Protein AF-A0A7W1T0W0-F1 (afdb_monomer)

pLDDT: mean 77.09, std 17.96, range [22.77, 96.38]

Secondary structure (DSSP, 8-state):
----------------------S-------------SS-EEEEEEE-SSSSSS-EEEEEEESSSEEEEEEEE-SSS-EEEEEEEE-SSEEEEEEEE-SSSSSS-EEEEEEE-TTSEEEEEEEE-SSS-EEEEEEEEEE--S-EEEE-SSSSSSPEEEEEETTEEEEE-B-STT-B---EEE---SS-EEEEEEE-SSSSSSPEEEEEE--SSSPPPEEEEE-B-SSS-BPPPEEEE--TT--SPPEEE-SSSSSSPEEEEESSSEEEE---SSS-PPPPEEE--S----S--EEE-SSSSSS-EEEEEETTTTEEEEEEE-SSS-EEEEEEEE-SS-----EEE-SSSSSS-EEEEE-SSSSEEEEEEE-SSS-EEEEEEEE-SS-S-EEEEEEE--BTTSSPEEEEEETTTTEEEEE---TTSPPPPPEEEE-SS---EEEEE-SSSSSS-EEEEEEGGGTEEEEE-B-BBS-BPPPEEEE-SS-EEEEE---TTSSS---BEEEETTB--BB-EEBTEEPPPB--B-SSEEEEEEE-SSSSSS-EEEEEETTTEEEEEEE-SSS-EEEEEEEE-----

Mean predicted aligned error: 13.6 Å

Sequence (580 aa):
MKPRSIVCVLSMFLLLFANSTLSSAQRFVRAPIYSAGNPTVSVASGDFNGDGNADLVFLGNADSAVITIRLGVGNGKFNNGQQITLTGLAGGIVAGDWNKDGLLDLAATTGSTKMGFVSILLGNGDGTFNLTGTFSSGGAGPLVSGDLNGDGYSDLVIVDGDQLSILLGLGGGKFGNPTLLGGFVNPAYGVALADLNLDGKFDILAYETDELDGPSYLRVFVGNGDGTFASPKTYNAAFYTFAGPAIGDFNHDGIPDVALSGLQLSVYIGRGDGTLKPPVYYDGPPSQGDVLAAVDLNRDGNLDLISVDEFSNDVSVNLGNADGTFKGASIFGVDECPRTLAVADFNNDGNLDAAVPDLYASNFVELAGDGTGKFVSHRDYVVPQHGYSVSIAAGYMDADKNLDLVLLDDIYHQITVFPGNKNGAFRPGTTYPTTVKSTWLSVADLNGDGKNDVVTADGTNNTVSVYLGNGNGTLQNPVTYATGSDPTFVASADVNGDGKLDLITANTNSFSVLLASGSGYLSHVDYTVSLPAKFAFGDFNADGKLDLVIGNIKGTANVFTGNGDGTFTAGMKISVGGTV

Solvent-accessible surface area (backbone atoms only — not comparable to full-atom values): 29394 Å² total; per-residue (Å²): 140,78,87,80,85,77,80,87,82,80,80,49,81,71,81,79,85,74,85,68,96,72,83,86,47,27,26,60,44,6,12,51,74,77,86,65,90,33,66,66,65,27,67,29,57,47,45,32,39,76,81,81,26,53,20,40,36,34,31,10,40,68,104,33,14,32,41,36,36,29,35,39,69,70,52,15,40,57,49,88,38,52,73,46,78,46,78,40,39,49,22,19,38,44,56,47,45,38,52,77,83,85,45,30,26,39,46,34,22,20,35,36,52,78,61,11,26,34,39,26,26,43,40,70,46,70,40,44,65,47,81,74,39,74,44,67,30,52,10,17,35,50,58,50,75,47,51,37,39,74,83,73,39,40,19,39,44,30,29,21,31,53,27,33,19,36,30,45,45,70,40,73,55,36,63,52,76,51,46,73,53,63,84,56,92,38,39,52,72,40,55,45,76,45,53,35,41,76,85,85,41,43,21,42,40,36,36,22,31,35,96,79,91,37,77,11,33,38,34,34,29,34,42,72,41,66,66,48,62,49,84,67,48,79,36,73,39,31,39,58,46,62,51,43,73,49,73,46,57,41,38,77,79,83,40,45,18,41,34,38,44,10,35,22,44,28,37,28,41,43,66,52,75,39,46,64,46,77,58,48,76,32,65,58,72,78,29,84,42,51,27,77,43,75,42,58,57,44,72,86,83,35,45,16,40,44,35,41,24,59,86,79,17,32,40,38,34,28,40,42,66,52,70,50,48,62,46,66,42,50,73,43,78,56,87,29,43,36,76,59,71,36,78,44,50,37,39,74,84,80,31,44,19,39,40,36,42,16,28,70,45,57,35,32,42,35,35,38,36,68,45,79,56,46,64,78,44,85,46,81,45,69,46,95,74,72,58,28,36,66,32,60,40,62,37,40,27,31,77,86,76,33,36,18,42,40,38,35,26,40,70,73,15,27,38,32,36,22,40,38,30,92,72,39,53,64,44,88,54,53,76,44,78,44,99,49,46,37,44,22,49,33,56,44,46,55,84,73,84,84,32,21,20,40,38,34,8,20,25,86,76,19,26,32,40,38,23,47,43,72,39,70,54,44,70,49,80,62,51,73,41,71,48,54,48,41,25,54,16,39,47,90,37,14,33,41,73,81,81,48,27,35,28,26,28,20,8,64,18,8,22,35,15,25,49,54,47,104,87,52,66,48,81,54,46,30,38,51,46,74,34,35,54,47,77,48,69,42,55,82,84,73,83,84,43,28,18,37,41,32,40,24,84,67,28,31,31,41,33,30,41,44,68,42,75,54,49,65,45,79,50,60,70,44,74,47,31,42,75,135

Structure (mmCIF, N/CA/C/O backbone):
data_AF-A0A7W1T0W0-F1
#
_entry.id   AF-A0A7W1T0W0-F1
#
loop_
_atom_site.group_PDB
_atom_site.id
_atom_site.type_symbol
_atom_site.label_atom_id
_atom_site.label_alt_id
_atom_site.label_comp_id
_atom_site.label_asym_id
_atom_site.label_entity_id
_atom_site.label_seq_id
_atom_site.pdbx_PDB_ins_code
_atom_site.Cartn_x
_atom_site.Cartn_y
_atom_site.Cartn_z
_atom_site.occupancy
_atom_site.B_iso_or_equiv
_atom_site.auth_seq_id
_atom_site.auth_comp_id
_atom_site.auth_asym_id
_atom_site.auth_atom_id
_atom_site.pdbx_PDB_model_num
ATOM 1 N N . MET A 1 1 ? 26.794 33.967 1.231 1.00 31.59 1 MET A N 1
ATOM 2 C CA . MET A 1 1 ? 25.644 33.061 1.015 1.00 31.59 1 MET A CA 1
ATOM 3 C C . MET A 1 1 ? 25.909 31.764 1.773 1.00 31.59 1 MET A C 1
ATOM 5 O O . MET A 1 1 ? 27.076 31.416 1.904 1.00 31.59 1 MET A O 1
ATOM 9 N N . LYS A 1 2 ? 24.882 31.083 2.293 1.00 23.50 2 LYS A N 1
ATOM 10 C CA . LYS A 1 2 ? 24.978 29.688 2.764 1.00 23.50 2 LYS A CA 1
ATOM 11 C C . LYS A 1 2 ? 24.103 28.834 1.839 1.00 23.50 2 LYS A C 1
ATOM 13 O O . LYS A 1 2 ? 23.000 29.301 1.553 1.00 23.50 2 LYS A O 1
ATOM 18 N N . PRO A 1 3 ? 24.524 27.635 1.405 1.00 26.08 3 PRO A N 1
ATOM 19 C CA . PRO A 1 3 ? 23.578 26.677 0.852 1.00 26.08 3 PRO A CA 1
ATOM 20 C C . PRO A 1 3 ? 22.600 26.258 1.959 1.00 26.08 3 PRO A C 1
ATOM 22 O O . PRO A 1 3 ? 23.011 26.015 3.097 1.00 26.08 3 PRO A O 1
ATOM 25 N N . ARG A 1 4 ? 21.306 26.199 1.637 1.00 23.62 4 ARG A N 1
ATOM 26 C CA . ARG A 1 4 ? 20.329 25.451 2.429 1.00 23.62 4 ARG A CA 1
ATOM 27 C C . ARG A 1 4 ? 20.313 24.032 1.873 1.00 23.62 4 ARG A C 1
ATOM 29 O O . ARG A 1 4 ? 19.625 23.775 0.897 1.00 23.62 4 ARG A O 1
ATOM 36 N N . SER A 1 5 ? 21.078 23.132 2.480 1.00 23.56 5 SER A N 1
ATOM 37 C CA . SER A 1 5 ? 20.878 21.696 2.279 1.00 23.56 5 SER A CA 1
ATOM 38 C C . SER A 1 5 ? 19.627 21.291 3.058 1.00 23.56 5 SER A C 1
ATOM 40 O O . SER A 1 5 ? 19.720 20.902 4.221 1.00 23.56 5 SER A O 1
ATOM 42 N N . ILE A 1 6 ? 18.460 21.484 2.445 1.00 26.56 6 ILE A N 1
ATOM 43 C CA . ILE A 1 6 ? 17.231 20.814 2.869 1.00 26.56 6 ILE A CA 1
ATOM 44 C C . ILE A 1 6 ? 17.330 19.408 2.287 1.00 26.56 6 ILE A C 1
ATOM 46 O O . ILE A 1 6 ? 17.508 19.246 1.084 1.00 26.56 6 ILE A O 1
ATOM 50 N N . VAL A 1 7 ? 17.323 18.413 3.166 1.00 24.08 7 VAL A N 1
ATOM 51 C CA . VAL A 1 7 ? 17.336 17.000 2.796 1.00 24.08 7 VAL A CA 1
ATOM 52 C C . VAL A 1 7 ? 15.910 16.509 2.993 1.00 24.08 7 VAL A C 1
ATOM 54 O O . VAL A 1 7 ? 15.525 16.166 4.111 1.00 24.08 7 VAL A O 1
ATOM 57 N N . CYS A 1 8 ? 15.116 16.566 1.923 1.00 29.42 8 CYS A N 1
ATOM 58 C CA . CYS A 1 8 ? 13.853 15.844 1.850 1.00 29.42 8 CYS A CA 1
ATOM 59 C C . CYS A 1 8 ? 14.178 14.354 1.710 1.00 29.42 8 CYS A C 1
ATOM 61 O O . CYS A 1 8 ? 14.956 13.970 0.841 1.00 29.42 8 CYS A O 1
ATOM 63 N N . VAL A 1 9 ? 13.652 13.551 2.635 1.00 24.03 9 VAL A N 1
ATOM 64 C CA . VAL A 1 9 ? 13.660 12.083 2.601 1.00 24.03 9 VAL A CA 1
ATOM 65 C C . VAL A 1 9 ? 12.389 11.637 3.309 1.00 24.03 9 VAL A C 1
ATOM 67 O O . VAL A 1 9 ? 12.352 11.621 4.541 1.00 24.03 9 VAL A O 1
ATOM 70 N N . LEU A 1 10 ? 11.349 11.316 2.537 1.00 27.61 10 LEU A N 1
ATOM 71 C CA . LEU A 1 10 ? 10.308 10.364 2.938 1.00 27.61 10 LEU A CA 1
ATOM 72 C C . LEU A 1 10 ? 9.436 10.029 1.725 1.00 27.61 10 LEU A C 1
ATOM 74 O O . LEU A 1 10 ? 8.528 10.800 1.415 1.00 27.61 10 LEU A O 1
ATOM 78 N N . SER A 1 11 ? 9.680 8.889 1.090 1.00 30.69 11 SER A N 1
ATOM 79 C CA . SER A 1 11 ? 8.877 8.424 -0.038 1.00 30.69 11 SER A CA 1
ATOM 80 C C . SER A 1 11 ? 7.449 8.051 0.375 1.00 30.69 11 SER A C 1
ATOM 82 O O . SER A 1 11 ? 7.204 7.595 1.497 1.00 30.69 11 SER A O 1
ATOM 84 N N . MET A 1 12 ? 6.481 8.248 -0.523 1.00 32.59 12 MET A N 1
ATOM 85 C CA . MET A 1 12 ? 5.061 7.963 -0.285 1.00 32.59 12 MET A CA 1
ATOM 86 C C . MET A 1 12 ? 4.439 7.264 -1.499 1.00 32.59 12 MET A C 1
ATOM 88 O O . MET A 1 12 ? 4.717 7.643 -2.624 1.00 32.59 12 MET A O 1
ATOM 92 N N . PHE A 1 13 ? 3.554 6.287 -1.282 1.00 30.73 13 PHE A N 1
ATOM 93 C CA . PHE A 1 13 ? 2.813 5.620 -2.362 1.00 30.73 13 PHE A CA 1
ATOM 94 C C . PHE A 1 13 ? 1.468 6.309 -2.650 1.00 30.73 13 PHE A C 1
ATOM 96 O O . PHE A 1 13 ? 0.807 6.805 -1.732 1.00 30.73 13 PHE A O 1
ATOM 103 N N . LEU A 1 14 ? 1.028 6.267 -3.912 1.00 32.41 14 LEU A N 1
ATOM 104 C CA . LEU A 1 14 ? -0.299 6.696 -4.371 1.00 32.41 14 LEU A CA 1
ATOM 105 C C . LEU A 1 14 ? -1.151 5.477 -4.753 1.00 32.41 14 LEU A C 1
ATOM 107 O O . LEU A 1 14 ? -0.631 4.453 -5.184 1.00 32.41 14 LEU A O 1
ATOM 111 N N . LEU A 1 15 ? -2.469 5.614 -4.627 1.00 28.61 15 LEU A N 1
ATOM 112 C CA . LEU A 1 15 ? -3.460 4.668 -5.132 1.00 28.61 15 LEU A CA 1
ATOM 113 C C . LEU A 1 15 ? -4.581 5.470 -5.794 1.00 28.61 15 LEU A C 1
ATOM 115 O O . LEU A 1 15 ? -5.104 6.407 -5.191 1.00 28.61 15 LEU A O 1
ATOM 119 N N . LEU A 1 16 ? -4.906 5.131 -7.040 1.00 25.14 16 LEU A N 1
ATOM 120 C CA . LEU A 1 16 ? -5.868 5.860 -7.864 1.00 25.14 16 LEU A CA 1
ATOM 121 C C . LEU A 1 16 ? -7.173 5.078 -7.977 1.00 25.14 16 LEU A C 1
ATOM 123 O O . LEU A 1 16 ? -7.196 3.931 -8.416 1.00 25.14 16 LEU A O 1
ATOM 127 N N . PHE A 1 17 ? -8.272 5.727 -7.600 1.00 25.61 17 PHE A N 1
ATOM 128 C CA . PHE A 1 17 ? -9.614 5.174 -7.731 1.00 25.61 17 PHE A CA 1
ATOM 129 C C . PHE A 1 17 ? -10.139 5.408 -9.150 1.00 25.61 17 PHE A C 1
ATOM 131 O O . PHE A 1 17 ? -10.845 6.381 -9.416 1.00 25.61 17 PHE A O 1
ATOM 138 N N . ALA A 1 18 ? -9.812 4.497 -10.066 1.00 22.98 18 ALA A N 1
ATOM 139 C CA . ALA A 1 18 ? -10.580 4.362 -11.297 1.00 22.98 18 ALA A CA 1
ATOM 140 C C . ALA A 1 18 ? -12.010 3.921 -10.929 1.00 22.98 18 ALA A C 1
ATOM 142 O O . ALA A 1 18 ? -12.206 2.828 -10.398 1.00 22.98 18 ALA A O 1
ATOM 143 N N . ASN A 1 19 ? -13.009 4.770 -11.194 1.00 24.27 19 ASN A N 1
ATOM 144 C CA . ASN A 1 19 ? -14.423 4.466 -10.946 1.00 24.27 19 ASN A CA 1
ATOM 145 C C . ASN A 1 19 ? -14.949 3.430 -11.959 1.00 24.27 19 ASN A C 1
ATOM 147 O O . ASN A 1 19 ? -15.700 3.760 -12.880 1.00 24.27 19 ASN A O 1
ATOM 151 N N . SER A 1 20 ? -14.564 2.165 -11.788 1.00 24.38 20 SER A N 1
ATOM 152 C CA . SER A 1 20 ? -15.215 1.042 -12.458 1.00 24.38 20 SER A CA 1
ATOM 153 C C . SER A 1 20 ? -16.640 0.881 -11.910 1.00 24.38 20 SER A C 1
ATOM 155 O O . SER A 1 20 ? -16.894 0.997 -10.711 1.00 24.38 20 SER A O 1
ATOM 157 N N . THR A 1 21 ? -17.619 0.677 -12.793 1.00 29.67 21 THR A N 1
ATOM 158 C CA . THR A 1 21 ? -19.039 0.727 -12.413 1.00 29.67 21 THR A CA 1
ATOM 159 C C . THR A 1 21 ? -19.514 -0.584 -11.781 1.00 29.67 21 THR A C 1
ATOM 161 O O . THR A 1 21 ? -20.178 -1.391 -12.435 1.00 29.67 21 THR A O 1
ATOM 164 N N . LEU A 1 22 ? -19.200 -0.773 -10.499 1.00 26.14 22 LEU A N 1
ATOM 165 C CA . LEU A 1 22 ? -19.765 -1.806 -9.626 1.00 26.14 22 LEU A CA 1
ATOM 166 C C . LEU A 1 22 ? -20.512 -1.172 -8.439 1.00 26.14 22 LEU A C 1
ATOM 168 O O . LEU A 1 22 ? -20.313 -0.009 -8.097 1.00 26.14 22 LEU A O 1
ATOM 172 N N . SER A 1 23 ? -21.455 -1.922 -7.866 1.00 37.19 23 SER A N 1
ATOM 173 C CA . SER A 1 23 ? -22.410 -1.429 -6.866 1.00 37.19 23 SER A CA 1
ATOM 174 C C . SER A 1 23 ? -21.977 -1.793 -5.444 1.00 37.19 23 SER A C 1
ATOM 176 O O . SER A 1 23 ? -21.815 -2.979 -5.168 1.00 37.19 23 SER A O 1
ATOM 178 N N . SER A 1 24 ? -21.950 -0.803 -4.535 1.00 28.12 24 SER A N 1
ATOM 179 C CA . SER A 1 24 ? -21.606 -0.903 -3.090 1.00 28.12 24 SER A CA 1
ATOM 180 C C . SER A 1 24 ? -20.160 -1.362 -2.772 1.00 28.12 24 SER A C 1
ATOM 182 O O . SER A 1 24 ? -19.521 -2.027 -3.577 1.00 28.12 24 SER A O 1
ATOM 184 N N . ALA A 1 25 ? -19.604 -0.937 -1.625 1.00 27.27 25 ALA A N 1
ATOM 185 C CA . ALA A 1 25 ? -18.169 -1.041 -1.271 1.00 27.27 25 ALA A CA 1
ATOM 186 C C . ALA A 1 25 ? -17.956 -1.116 0.268 1.00 27.27 25 ALA A C 1
ATOM 188 O O . ALA A 1 25 ? -18.913 -0.788 0.932 1.00 27.27 25 ALA A O 1
ATOM 189 N N . GLN A 1 26 ? -16.779 -1.443 0.866 1.00 28.28 26 GLN A N 1
ATOM 190 C CA . GLN A 1 26 ? -16.560 -1.634 2.347 1.00 28.28 26 GLN A CA 1
ATOM 191 C C . GLN A 1 26 ? -15.292 -0.960 2.991 1.00 28.28 26 GLN A C 1
ATOM 193 O O . GLN A 1 26 ? -14.349 -0.642 2.275 1.00 28.28 26 GLN A O 1
ATOM 198 N N . ARG A 1 27 ? -15.262 -0.727 4.338 1.00 25.89 27 ARG A N 1
ATOM 199 C CA . ARG A 1 27 ? -14.359 0.198 5.128 1.00 25.89 27 ARG A CA 1
ATOM 200 C C . ARG A 1 27 ? -13.524 -0.305 6.388 1.00 25.89 27 ARG A C 1
ATOM 202 O O . ARG A 1 27 ? -13.211 0.518 7.229 1.00 25.89 27 ARG A O 1
ATOM 209 N N . PHE A 1 28 ? -13.091 -1.562 6.568 1.00 22.77 28 PHE A N 1
ATOM 210 C CA . PHE A 1 28 ? -11.883 -2.027 7.358 1.00 22.77 28 PHE A CA 1
ATOM 211 C C . PHE A 1 28 ? -11.640 -1.949 8.921 1.00 22.77 28 PHE A C 1
ATOM 213 O O . PHE A 1 28 ? -12.636 -1.890 9.620 1.00 22.77 28 PHE A O 1
ATOM 220 N N . VAL A 1 29 ? -10.349 -1.989 9.434 1.00 30.86 29 VAL A N 1
ATOM 221 C CA . VAL A 1 29 ? -9.610 -1.167 10.516 1.00 30.86 29 VAL A CA 1
ATOM 222 C C . VAL A 1 29 ? -9.525 -1.473 12.130 1.00 30.86 29 VAL A C 1
ATOM 224 O O . VAL A 1 29 ? -10.394 -2.196 12.575 1.00 30.86 29 VAL A O 1
ATOM 227 N N . ARG A 1 30 ? -8.680 -1.155 13.217 1.00 23.34 30 ARG A N 1
ATOM 228 C CA . ARG A 1 30 ? -7.404 -0.457 13.819 1.00 23.34 30 ARG A CA 1
ATOM 229 C C . ARG A 1 30 ? -6.381 -1.029 14.893 1.00 23.34 30 ARG A C 1
ATOM 231 O O . ARG A 1 30 ? -6.563 -2.056 15.503 1.00 23.34 30 ARG A O 1
ATOM 238 N N . ALA A 1 31 ? -5.273 -0.327 15.237 1.00 26.98 31 ALA A N 1
ATOM 239 C CA . ALA A 1 31 ? -4.406 -0.678 16.392 1.00 26.98 31 ALA A CA 1
ATOM 240 C C . ALA A 1 31 ? -3.652 0.430 17.203 1.00 26.98 31 ALA A C 1
ATOM 242 O O . ALA A 1 31 ? -3.666 1.620 16.869 1.00 26.98 31 ALA A O 1
ATOM 243 N N . PRO A 1 32 ? -2.953 0.052 18.294 1.00 26.64 32 PRO A N 1
ATOM 244 C CA . PRO A 1 32 ? -1.857 0.803 18.931 1.00 26.64 32 PRO A CA 1
ATOM 245 C C . PRO A 1 32 ? -0.442 0.553 18.359 1.00 26.64 32 PRO A C 1
ATOM 247 O O . PRO A 1 32 ? -0.218 -0.283 17.491 1.00 26.64 32 PRO A O 1
ATOM 250 N N . ILE A 1 33 ? 0.530 1.323 18.868 1.00 28.20 33 ILE A N 1
ATOM 251 C CA . ILE A 1 33 ? 1.927 1.407 18.400 1.00 28.20 33 ILE A CA 1
ATOM 252 C C . ILE A 1 33 ? 2.872 0.538 19.232 1.00 28.20 33 ILE A C 1
ATOM 254 O O . ILE A 1 33 ? 2.810 0.538 20.462 1.00 28.20 33 ILE A O 1
ATOM 258 N N . TYR A 1 34 ? 3.814 -0.129 18.557 1.00 31.28 34 TYR A N 1
ATOM 259 C CA . TYR A 1 34 ? 4.777 -1.032 19.184 1.00 31.28 34 TYR A CA 1
ATOM 260 C C . TYR A 1 34 ? 6.211 -0.661 18.841 1.00 31.28 34 TYR A C 1
ATOM 262 O O . TYR A 1 34 ? 6.576 -0.519 17.676 1.00 31.28 34 TYR A O 1
ATOM 270 N N . SER A 1 35 ? 7.054 -0.562 19.871 1.00 29.31 35 SER A N 1
ATOM 271 C CA . SER A 1 35 ? 8.495 -0.494 19.654 1.00 29.31 35 SER A CA 1
ATOM 272 C C . SER A 1 35 ? 9.007 -1.860 19.195 1.00 29.31 35 SER A C 1
ATOM 274 O O . SER A 1 35 ? 8.893 -2.860 19.918 1.00 29.31 35 SER A O 1
ATOM 276 N N . ALA A 1 36 ? 9.621 -1.869 18.012 1.00 30.75 36 ALA A N 1
ATOM 277 C CA . ALA A 1 36 ? 10.425 -2.971 17.489 1.00 30.75 36 ALA A CA 1
ATOM 278 C C . ALA A 1 36 ? 11.745 -3.170 18.270 1.00 30.75 36 ALA A C 1
ATOM 280 O O . ALA A 1 36 ? 12.508 -4.085 17.970 1.00 30.75 36 ALA A O 1
ATOM 281 N N . GLY A 1 37 ? 12.035 -2.309 19.257 1.00 36.50 37 GLY A N 1
ATOM 282 C CA . GLY A 1 37 ? 13.267 -2.291 20.051 1.00 36.50 37 GLY A CA 1
ATOM 283 C C . GLY A 1 37 ? 14.443 -1.675 19.295 1.00 36.50 37 GLY A C 1
ATOM 284 O O . GLY A 1 37 ? 15.010 -0.681 19.739 1.00 36.50 37 GLY A O 1
ATOM 285 N N . ASN A 1 38 ? 14.749 -2.241 18.130 1.00 47.22 38 ASN A N 1
ATOM 286 C CA . ASN A 1 38 ? 15.911 -1.922 17.307 1.00 47.22 38 ASN A CA 1
ATOM 287 C C . ASN A 1 38 ? 15.499 -1.223 15.995 1.00 47.22 38 ASN A C 1
ATOM 289 O O . ASN A 1 38 ? 14.373 -1.442 15.527 1.00 47.22 38 ASN A O 1
ATOM 293 N N . PRO A 1 39 ? 16.396 -0.451 15.340 1.00 47.97 39 PRO A N 1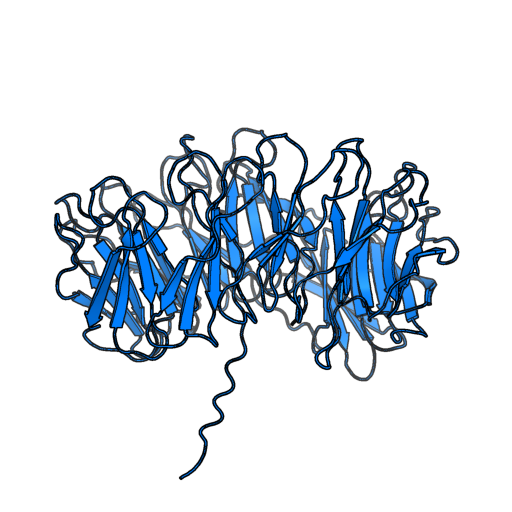
ATOM 294 C CA . PRO A 1 39 ? 16.203 -0.041 13.950 1.00 47.97 39 PRO A CA 1
ATOM 295 C C . PRO A 1 39 ? 15.923 -1.277 13.082 1.00 47.97 39 PRO A C 1
ATOM 297 O O . PRO A 1 39 ? 16.716 -2.219 13.006 1.00 47.97 39 PRO A O 1
ATOM 300 N N . THR A 1 40 ? 14.720 -1.299 12.514 1.00 51.09 40 THR A N 1
ATOM 301 C CA . THR A 1 40 ? 14.140 -2.460 11.834 1.00 51.09 40 THR A CA 1
ATOM 302 C C . THR A 1 40 ? 14.597 -2.509 10.385 1.00 51.09 40 THR A C 1
ATOM 304 O O . THR A 1 40 ? 14.462 -1.507 9.689 1.00 51.09 40 THR A O 1
ATOM 307 N N . VAL A 1 41 ? 15.044 -3.675 9.925 1.00 56.41 41 VAL A N 1
ATOM 308 C CA . VAL A 1 41 ? 15.407 -3.910 8.520 1.00 56.41 41 VAL A CA 1
ATOM 309 C C . VAL A 1 41 ? 14.243 -4.549 7.755 1.00 56.41 41 VAL A C 1
ATOM 311 O O . VAL A 1 41 ? 13.982 -4.178 6.618 1.00 56.41 41 VAL A O 1
ATOM 314 N N . SER A 1 42 ? 13.485 -5.457 8.385 1.00 60.41 42 SER A N 1
ATOM 315 C CA . SER A 1 42 ? 12.400 -6.197 7.720 1.00 60.41 42 SER A CA 1
ATOM 316 C C . SER A 1 42 ? 11.274 -6.612 8.686 1.00 60.41 42 SER A C 1
ATOM 318 O O . SER A 1 42 ? 11.462 -6.600 9.908 1.00 60.41 42 SER A O 1
ATOM 320 N N . VAL A 1 43 ? 10.085 -6.927 8.152 1.00 51.78 43 VAL A N 1
ATOM 321 C CA . VAL A 1 43 ? 8.852 -7.189 8.923 1.00 51.78 43 VAL A CA 1
ATOM 322 C C . VAL A 1 43 ? 7.969 -8.291 8.316 1.00 51.78 43 VAL A C 1
ATOM 324 O O . VAL A 1 43 ? 7.438 -8.140 7.218 1.00 51.78 43 VAL A O 1
ATOM 327 N N . ALA A 1 44 ? 7.673 -9.335 9.090 1.00 65.19 44 ALA A N 1
ATOM 328 C CA . ALA A 1 44 ? 6.700 -10.383 8.759 1.00 65.19 44 ALA A CA 1
ATOM 329 C C . ALA A 1 44 ? 5.395 -10.214 9.571 1.00 65.19 44 ALA A C 1
ATOM 331 O O . ALA A 1 44 ? 5.375 -9.512 10.584 1.00 65.19 44 ALA A O 1
ATOM 332 N N . SER A 1 45 ? 4.300 -10.833 9.121 1.00 60.53 45 SER A N 1
ATOM 333 C CA . SER A 1 45 ? 3.057 -11.007 9.895 1.00 60.53 45 SER A CA 1
ATOM 334 C C . SER A 1 45 ? 2.440 -12.367 9.582 1.00 60.53 45 SER A C 1
ATOM 336 O O . SER A 1 45 ? 2.756 -12.959 8.553 1.00 60.53 45 SER A O 1
ATOM 338 N N . GLY A 1 46 ? 1.540 -12.816 10.444 1.00 59.84 46 GLY A N 1
ATOM 339 C CA . GLY A 1 46 ? 0.852 -14.102 10.361 1.00 59.84 46 GLY A CA 1
ATOM 340 C C . GLY A 1 46 ? 0.089 -14.349 11.660 1.00 59.84 46 GLY A C 1
ATOM 341 O O . GLY A 1 46 ? 0.135 -13.497 12.535 1.00 59.84 46 GLY A O 1
ATOM 342 N N . ASP A 1 47 ? -0.588 -15.478 11.801 1.00 71.06 47 ASP A N 1
ATOM 343 C CA . ASP A 1 47 ? -1.023 -15.995 13.104 1.00 71.06 47 ASP A CA 1
ATOM 344 C C . ASP A 1 47 ? 0.004 -17.052 13.560 1.00 71.06 47 ASP A C 1
ATOM 346 O O . ASP A 1 47 ? 0.138 -18.095 12.916 1.00 71.06 47 ASP A O 1
ATOM 350 N N . PHE A 1 48 ? 0.783 -16.770 14.614 1.00 78.69 48 PHE A N 1
ATOM 351 C CA . PHE A 1 48 ? 1.804 -17.687 15.148 1.00 78.69 48 PHE A CA 1
ATOM 352 C C . PHE A 1 48 ? 1.390 -18.336 16.485 1.00 78.69 48 PHE A C 1
ATOM 354 O O . PHE A 1 48 ? 2.153 -19.128 17.054 1.00 78.69 48 PHE A O 1
ATOM 361 N N . ASN A 1 49 ? 0.202 -18.015 17.012 1.00 82.81 49 ASN A N 1
ATOM 362 C CA . ASN A 1 49 ? -0.336 -18.565 18.263 1.00 82.81 49 ASN A CA 1
ATOM 363 C C . ASN A 1 49 ? -1.668 -19.331 18.089 1.00 82.81 49 ASN A C 1
ATOM 365 O O . ASN A 1 49 ? -2.205 -19.849 19.068 1.00 82.81 49 ASN A O 1
ATOM 369 N N . GLY A 1 50 ? -2.181 -19.420 16.860 1.00 77.81 50 GLY A N 1
ATOM 370 C CA . GLY A 1 50 ? -3.412 -20.113 16.493 1.00 77.81 50 GLY A CA 1
ATOM 371 C C . GLY A 1 50 ? -4.691 -19.468 17.037 1.00 77.81 50 GLY A C 1
ATOM 372 O O . GLY A 1 50 ? -5.710 -20.160 17.123 1.00 77.81 50 GLY A O 1
ATOM 373 N N . ASP A 1 51 ? -4.657 -18.199 17.464 1.00 68.31 51 ASP A N 1
ATOM 374 C CA . ASP A 1 51 ? -5.803 -17.522 18.091 1.00 68.31 51 ASP A CA 1
ATOM 375 C C . ASP A 1 51 ? -6.699 -16.734 17.113 1.00 68.31 51 ASP A C 1
ATOM 377 O O . ASP A 1 51 ? -7.707 -16.147 17.524 1.00 68.31 51 ASP A O 1
ATOM 381 N N . GLY A 1 52 ? -6.386 -16.798 15.814 1.00 54.12 52 GLY A N 1
ATOM 382 C CA . GLY A 1 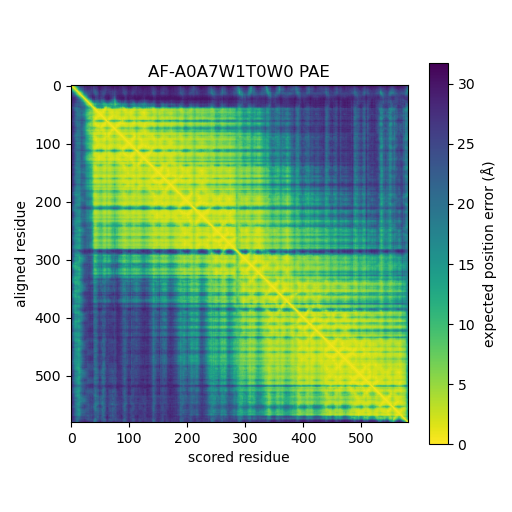52 ? -7.136 -16.199 14.711 1.00 54.12 52 GLY A CA 1
ATOM 383 C C . GLY A 1 52 ? -6.730 -14.763 14.378 1.00 54.12 52 GLY A C 1
ATOM 384 O O . GLY A 1 52 ? -7.374 -14.135 13.535 1.00 54.12 52 GLY A O 1
ATOM 385 N N . ASN A 1 53 ? -5.699 -14.221 15.033 1.00 50.00 53 ASN A N 1
ATOM 386 C CA . ASN A 1 53 ? -5.318 -12.817 14.917 1.00 50.00 53 ASN A CA 1
ATOM 387 C C . ASN A 1 53 ? -3.952 -12.638 14.245 1.00 50.00 53 ASN A C 1
ATOM 389 O O . ASN A 1 53 ? -3.038 -13.437 14.405 1.00 50.00 53 ASN A O 1
ATOM 393 N N . ALA A 1 54 ? -3.790 -11.532 13.514 1.00 56.38 54 ALA A N 1
ATOM 394 C CA . ALA A 1 54 ? -2.500 -11.181 12.933 1.00 56.38 54 ALA A CA 1
ATOM 395 C C . ALA A 1 54 ? -1.521 -10.686 14.014 1.00 56.38 54 ALA A C 1
ATOM 397 O O . ALA A 1 54 ? -1.672 -9.579 14.541 1.00 56.38 54 ALA A O 1
ATOM 398 N N . ASP A 1 55 ? -0.501 -11.496 14.279 1.00 54.47 55 ASP A N 1
ATOM 399 C CA . ASP A 1 55 ? 0.749 -11.189 14.969 1.00 54.47 55 ASP A CA 1
ATOM 400 C C . ASP A 1 55 ? 1.708 -10.372 14.078 1.00 54.47 55 ASP A C 1
ATOM 402 O O . ASP A 1 55 ? 1.581 -10.310 12.850 1.00 54.47 55 ASP A O 1
ATOM 406 N N . LEU A 1 56 ? 2.750 -9.795 14.686 1.00 63.12 56 LEU A N 1
ATOM 407 C CA . LEU A 1 56 ? 3.884 -9.206 13.970 1.00 63.12 56 LEU A CA 1
ATOM 408 C C . LEU A 1 56 ? 5.223 -9.743 14.447 1.00 63.12 56 LEU A C 1
ATOM 410 O O . LEU A 1 56 ? 5.460 -9.952 15.640 1.00 63.12 56 LEU A O 1
ATOM 414 N N . VAL A 1 57 ? 6.152 -9.831 13.497 1.00 61.56 57 VAL A N 1
ATOM 415 C CA . VAL A 1 57 ? 7.552 -10.127 13.775 1.00 61.56 57 VAL A CA 1
ATOM 416 C C . VAL A 1 57 ? 8.448 -9.112 13.084 1.00 61.56 57 VAL A C 1
ATOM 418 O O . VAL A 1 57 ? 8.425 -8.937 11.867 1.00 61.56 57 VAL A O 1
ATOM 421 N N . PHE A 1 58 ? 9.261 -8.442 13.894 1.00 71.56 58 PHE A N 1
ATOM 422 C CA . PHE A 1 58 ? 10.224 -7.438 13.464 1.00 71.56 58 PHE A CA 1
ATOM 423 C C . PHE A 1 58 ? 11.628 -8.038 13.484 1.00 71.56 58 PHE A C 1
ATOM 425 O O . PHE A 1 58 ? 12.022 -8.618 14.498 1.00 71.56 58 PHE A O 1
ATOM 432 N N . LEU A 1 59 ? 12.403 -7.842 12.417 1.00 75.38 59 LEU A N 1
ATOM 433 C CA . LEU A 1 59 ? 13.838 -8.124 12.401 1.00 75.38 59 LEU A CA 1
ATOM 434 C C . LEU A 1 59 ? 14.611 -6.796 12.377 1.00 75.38 59 LEU A C 1
ATOM 436 O O . LEU A 1 59 ? 14.421 -5.976 11.476 1.00 75.38 59 LEU A O 1
ATOM 440 N N . GLY A 1 60 ? 15.473 -6.560 13.370 1.00 67.19 60 GLY A N 1
ATOM 441 C CA . GLY A 1 60 ? 16.216 -5.300 13.500 1.00 67.19 60 GLY A CA 1
ATOM 442 C C . GLY A 1 60 ? 17.571 -5.430 14.193 1.00 67.19 60 GLY A C 1
ATOM 443 O O . GLY A 1 60 ? 17.803 -6.362 14.965 1.00 67.19 60 GLY A O 1
ATOM 444 N N . ASN A 1 61 ? 18.461 -4.472 13.932 1.00 67.06 61 ASN A N 1
ATOM 445 C CA . ASN A 1 61 ? 19.859 -4.495 14.376 1.00 67.06 61 ASN A CA 1
ATOM 446 C C . ASN A 1 61 ? 20.089 -3.682 15.658 1.00 67.06 61 ASN A C 1
ATOM 448 O O . ASN A 1 61 ? 19.839 -2.482 15.684 1.00 67.06 61 ASN A O 1
ATOM 452 N N . ALA A 1 62 ? 20.626 -4.321 16.696 1.00 63.31 62 ALA A N 1
ATOM 453 C CA . ALA A 1 62 ? 21.393 -3.639 17.743 1.00 63.31 62 ALA A CA 1
ATOM 454 C C . ALA A 1 62 ? 22.884 -3.930 17.490 1.00 63.31 62 ALA A C 1
ATOM 456 O O . ALA A 1 62 ? 23.361 -3.730 16.376 1.00 63.31 62 ALA A O 1
ATOM 457 N N . ASP A 1 63 ? 23.595 -4.504 18.464 1.00 70.19 63 ASP A N 1
ATOM 458 C CA . ASP A 1 63 ? 24.920 -5.112 18.251 1.00 70.19 63 ASP A CA 1
ATOM 459 C C . ASP A 1 63 ? 24.850 -6.414 17.415 1.00 70.19 63 ASP A C 1
ATOM 461 O O . ASP A 1 63 ? 25.867 -6.962 16.994 1.00 70.19 63 ASP A O 1
ATOM 465 N N . SER A 1 64 ? 23.639 -6.946 17.220 1.00 81.94 64 SER A N 1
ATOM 466 C CA . SER A 1 64 ? 23.310 -8.141 16.434 1.00 81.94 64 SER A CA 1
ATOM 467 C C . SER A 1 64 ? 21.837 -8.110 16.004 1.00 81.94 64 SER A C 1
ATOM 469 O O . SER A 1 64 ? 21.057 -7.273 16.478 1.00 81.94 64 SER A O 1
ATOM 471 N N . ALA A 1 65 ? 21.459 -9.013 15.101 1.00 84.38 65 ALA A N 1
ATOM 472 C CA . ALA A 1 65 ? 20.089 -9.214 14.655 1.00 84.38 65 ALA A CA 1
ATOM 473 C C . ALA A 1 65 ? 19.193 -9.715 15.800 1.00 84.38 65 ALA A C 1
ATOM 475 O O . ALA A 1 65 ? 19.483 -10.725 16.441 1.00 84.38 65 ALA A O 1
ATOM 476 N N . VAL A 1 66 ? 18.064 -9.045 16.026 1.00 83.44 66 VAL A N 1
ATOM 477 C CA . VAL A 1 66 ? 17.049 -9.478 16.994 1.00 83.44 66 VAL A CA 1
ATOM 478 C C . VAL A 1 66 ? 15.713 -9.632 16.286 1.00 83.44 66 VAL A C 1
ATOM 480 O O . VAL A 1 66 ? 15.169 -8.664 15.750 1.00 83.44 66 VAL A O 1
ATOM 483 N N . ILE A 1 67 ? 15.175 -10.849 16.335 1.00 85.31 67 ILE A N 1
ATOM 484 C CA . ILE A 1 67 ? 13.767 -11.131 16.075 1.00 85.31 67 ILE A CA 1
ATOM 485 C C . ILE A 1 67 ? 12.977 -10.677 17.300 1.00 85.31 67 ILE A C 1
ATOM 487 O O . ILE A 1 67 ? 13.244 -11.105 18.425 1.00 85.31 67 ILE A O 1
ATOM 491 N N . THR A 1 68 ? 11.993 -9.814 17.081 1.00 80.31 68 THR A N 1
ATOM 492 C CA . THR A 1 68 ? 11.089 -9.315 18.116 1.00 80.31 68 THR A CA 1
ATOM 493 C C . THR A 1 68 ? 9.660 -9.664 17.739 1.00 80.31 68 THR A C 1
ATOM 495 O O . THR A 1 68 ? 9.112 -9.086 16.801 1.00 80.31 68 THR A O 1
ATOM 498 N N . ILE A 1 69 ? 9.065 -10.603 18.477 1.00 80.62 69 ILE A N 1
ATOM 499 C CA . ILE A 1 69 ? 7.703 -11.083 18.243 1.00 80.62 69 ILE A CA 1
ATOM 500 C C . ILE A 1 69 ? 6.706 -10.260 19.066 1.00 80.62 69 ILE A C 1
ATOM 502 O O . ILE A 1 69 ? 6.984 -9.781 20.178 1.00 80.62 69 ILE A O 1
ATOM 506 N N . ARG A 1 70 ? 5.529 -10.064 18.486 1.00 68.75 70 ARG A N 1
ATOM 507 C CA . ARG A 1 70 ? 4.405 -9.318 19.032 1.00 68.75 70 ARG A CA 1
ATOM 508 C C . ARG A 1 70 ? 3.141 -10.122 18.729 1.00 68.75 70 ARG A C 1
ATOM 510 O O . ARG A 1 70 ? 2.773 -10.240 17.568 1.00 68.75 70 ARG A O 1
ATOM 517 N N . LEU A 1 71 ? 2.534 -10.692 19.772 1.00 67.38 71 LEU A N 1
ATOM 518 C CA . LEU A 1 71 ? 1.418 -11.641 19.656 1.00 67.38 71 LEU A CA 1
ATOM 519 C C . LEU A 1 71 ? 0.080 -10.927 19.775 1.00 67.38 71 LEU A C 1
ATOM 521 O O . LEU A 1 71 ? -0.178 -10.315 20.812 1.00 67.38 71 LEU A O 1
ATOM 525 N N . GLY A 1 72 ? -0.722 -10.967 18.721 1.00 51.59 72 GLY A N 1
ATOM 526 C CA . GLY A 1 72 ? -2.005 -10.313 18.576 1.00 51.59 72 GLY A CA 1
ATOM 527 C C . GLY A 1 72 ? -2.997 -10.772 19.634 1.00 51.59 72 GLY A C 1
ATOM 528 O O . GLY A 1 72 ? -2.865 -11.831 20.235 1.00 51.59 72 GLY A O 1
ATOM 529 N N . VAL A 1 73 ? -3.986 -9.924 19.901 1.00 57.09 73 VAL A N 1
ATOM 530 C CA . VAL A 1 73 ? -5.155 -10.265 20.728 1.00 57.09 73 VAL A CA 1
ATOM 531 C C . VAL A 1 73 ? -6.450 -9.719 20.111 1.00 57.09 73 VAL A C 1
ATOM 533 O O . VAL A 1 73 ? -7.337 -9.234 20.815 1.00 57.09 73 VAL A O 1
ATOM 536 N N . GLY A 1 74 ? -6.522 -9.717 18.775 1.00 40.75 74 GLY A N 1
ATOM 537 C CA . GLY A 1 74 ? -7.736 -9.463 17.976 1.00 40.75 74 GLY A CA 1
ATOM 538 C C . GLY A 1 74 ? -8.382 -8.085 18.088 1.00 40.75 74 GLY A C 1
ATOM 539 O O . GLY A 1 74 ? -9.491 -7.876 17.613 1.00 40.75 74 GLY A O 1
ATOM 540 N N . ASN A 1 75 ? -7.708 -7.147 18.748 1.00 40.22 75 ASN A N 1
ATOM 541 C CA . ASN A 1 75 ? -8.188 -5.790 19.008 1.00 40.22 75 ASN A CA 1
ATOM 542 C C . ASN A 1 75 ? -7.071 -4.767 18.746 1.00 40.22 75 ASN A C 1
ATOM 544 O O . ASN A 1 75 ? -6.833 -3.843 19.539 1.00 40.22 75 ASN A O 1
ATOM 548 N N . GLY A 1 76 ? -6.299 -5.014 17.686 1.00 39.28 76 GLY A N 1
ATOM 549 C CA . GLY A 1 76 ? -5.132 -4.234 17.296 1.00 39.28 76 GLY A CA 1
ATOM 550 C C . GLY A 1 76 ? -3.918 -4.380 18.214 1.00 39.28 76 GLY A C 1
ATOM 551 O O . GLY A 1 76 ? -2.801 -4.016 17.857 1.00 39.28 76 GLY A O 1
ATOM 552 N N . LYS A 1 77 ? -4.103 -4.855 19.445 1.00 42.59 77 LYS A N 1
ATOM 553 C CA . LYS A 1 77 ? -3.011 -4.965 20.408 1.00 42.59 77 LYS A CA 1
ATOM 554 C C . LYS A 1 77 ? -2.219 -6.225 20.133 1.00 42.59 77 LYS A C 1
ATOM 556 O O . LYS A 1 77 ? -2.785 -7.277 19.852 1.00 42.59 77 LYS A O 1
ATOM 561 N N . PHE A 1 78 ? -0.917 -6.103 20.339 1.00 51.72 78 PHE A N 1
ATOM 562 C CA . PHE A 1 78 ? -0.061 -7.223 20.660 1.00 51.72 78 PHE A CA 1
ATOM 563 C C . PHE A 1 78 ? 0.312 -7.233 22.144 1.00 51.72 78 PHE A C 1
ATOM 565 O O . PHE A 1 78 ? 0.513 -6.183 22.767 1.00 51.72 78 PHE A O 1
ATOM 572 N N . ASN A 1 79 ? 0.521 -8.428 22.677 1.00 67.31 79 ASN A N 1
ATOM 573 C CA . ASN A 1 79 ? 1.384 -8.680 23.819 1.00 67.31 79 ASN A CA 1
ATOM 574 C C . ASN A 1 79 ? 2.861 -8.690 23.384 1.00 67.31 79 ASN A C 1
ATOM 576 O O . ASN A 1 79 ? 3.196 -8.873 22.211 1.00 67.31 79 ASN A O 1
ATOM 580 N N . ASN A 1 80 ? 3.773 -8.549 24.349 1.00 77.12 80 ASN A N 1
ATOM 581 C CA . ASN A 1 80 ? 5.175 -8.889 24.114 1.00 77.12 80 ASN A CA 1
ATOM 582 C C . ASN A 1 80 ? 5.286 -10.409 23.942 1.00 77.12 80 ASN A C 1
ATOM 584 O O . ASN A 1 80 ? 5.137 -11.142 24.918 1.00 77.12 80 ASN A O 1
ATOM 588 N N . GLY A 1 81 ? 5.554 -10.859 22.715 1.00 77.94 81 GLY A N 1
ATOM 589 C CA . GLY A 1 81 ? 5.989 -12.224 22.456 1.00 77.94 81 GLY A CA 1
ATOM 590 C C . GLY A 1 81 ? 7.456 -12.426 22.836 1.00 77.94 81 GLY A C 1
ATOM 591 O O . GLY A 1 81 ? 8.096 -11.575 23.465 1.00 77.94 81 GLY A O 1
ATOM 592 N N . GLN A 1 82 ? 8.005 -13.558 22.411 1.00 90.88 82 GLN A N 1
ATOM 593 C CA . GLN A 1 82 ? 9.420 -13.879 22.571 1.00 90.88 82 GLN A CA 1
ATOM 594 C C . GLN A 1 82 ? 10.324 -12.845 21.861 1.00 90.88 82 GLN A C 1
ATOM 596 O O . GLN A 1 82 ? 9.951 -12.216 20.868 1.00 90.88 82 GLN A O 1
ATOM 601 N N . GLN A 1 83 ? 11.550 -12.679 22.355 1.00 90.25 83 GLN A N 1
ATOM 602 C CA . GLN A 1 83 ? 12.638 -12.071 21.585 1.00 90.25 83 GLN A CA 1
ATOM 603 C C . GLN A 1 83 ? 13.730 -13.114 21.379 1.00 90.25 83 GLN A C 1
ATOM 605 O O . GLN A 1 83 ? 14.045 -13.875 22.295 1.00 90.25 83 GLN A O 1
ATOM 610 N N . ILE A 1 84 ? 14.281 -13.163 20.168 1.00 92.38 84 ILE A N 1
ATOM 611 C CA . ILE A 1 84 ? 15.264 -14.164 19.759 1.00 92.38 84 ILE A CA 1
ATOM 612 C C . ILE A 1 84 ? 16.427 -13.430 19.096 1.00 92.38 84 ILE A C 1
ATOM 614 O O . ILE A 1 84 ? 16.315 -12.926 17.979 1.00 92.38 84 ILE A O 1
ATOM 618 N N . THR A 1 85 ? 17.549 -13.341 19.807 1.00 92.75 85 THR A N 1
ATOM 619 C CA . THR A 1 85 ? 18.800 -12.821 19.250 1.00 92.75 85 THR A CA 1
ATOM 620 C C . THR A 1 85 ? 19.417 -13.872 18.336 1.00 92.75 85 THR A C 1
ATOM 622 O O . THR A 1 85 ? 19.641 -15.008 18.755 1.00 92.75 85 THR A O 1
ATOM 625 N N . LEU A 1 86 ? 19.713 -13.482 17.101 1.00 91.50 86 LEU A N 1
ATOM 626 C CA . LEU A 1 86 ? 20.426 -14.284 16.115 1.00 91.50 86 LEU A CA 1
ATOM 627 C C . LEU A 1 86 ? 21.863 -13.770 15.952 1.00 91.50 86 LEU A C 1
ATOM 629 O O . LEU A 1 86 ? 22.178 -12.617 16.241 1.00 91.50 86 LEU A O 1
ATOM 633 N N . THR A 1 87 ? 22.751 -14.630 15.458 1.00 89.31 87 THR A N 1
ATOM 634 C CA . THR A 1 87 ? 24.141 -14.250 15.169 1.00 89.31 87 THR A CA 1
ATOM 635 C C . THR A 1 87 ? 24.232 -13.547 13.812 1.00 89.31 87 THR A C 1
ATOM 637 O O . THR A 1 87 ? 23.709 -14.050 12.819 1.00 89.31 87 THR A O 1
ATOM 640 N N . GLY A 1 88 ? 24.947 -12.420 13.751 1.00 86.06 88 GLY A N 1
ATOM 641 C CA . GLY A 1 88 ? 25.125 -11.609 12.537 1.00 86.06 88 GLY A CA 1
ATOM 642 C C . GLY A 1 88 ? 24.245 -10.355 12.512 1.00 86.06 88 GLY A C 1
ATOM 643 O O . GLY A 1 88 ? 23.562 -10.055 13.490 1.00 86.06 88 GLY A O 1
ATOM 644 N N . LEU A 1 89 ? 24.286 -9.614 11.401 1.00 84.38 89 LEU A N 1
ATOM 645 C CA . LEU A 1 89 ? 23.403 -8.469 11.142 1.00 84.38 89 LEU A CA 1
ATOM 646 C C . LEU A 1 89 ? 22.143 -8.926 10.402 1.00 84.38 89 LEU A C 1
ATOM 648 O O . LEU A 1 89 ? 22.205 -9.876 9.631 1.00 84.38 89 LEU A O 1
ATOM 652 N N . ALA A 1 90 ? 21.020 -8.257 10.638 1.00 80.81 90 ALA A N 1
ATOM 653 C CA . ALA A 1 90 ? 19.721 -8.537 10.038 1.00 80.81 90 ALA A CA 1
ATOM 654 C C . ALA A 1 90 ? 19.664 -8.191 8.542 1.00 80.81 90 ALA A C 1
ATOM 656 O O . ALA A 1 90 ? 20.056 -7.087 8.163 1.00 80.81 90 ALA A O 1
ATOM 657 N N . GLY A 1 91 ? 19.104 -9.109 7.749 1.00 81.56 91 GLY A N 1
ATOM 658 C CA . GLY A 1 91 ? 18.667 -8.903 6.368 1.00 81.56 91 GLY A CA 1
ATOM 659 C C . GLY A 1 91 ? 17.142 -8.805 6.273 1.00 81.56 91 GLY A C 1
ATOM 660 O O . GLY A 1 91 ? 16.546 -7.796 6.644 1.00 81.56 91 GLY A O 1
ATOM 661 N N . GLY A 1 92 ? 16.503 -9.874 5.798 1.00 81.19 92 GLY A N 1
ATOM 662 C CA . GLY A 1 92 ? 15.053 -10.004 5.642 1.00 81.19 92 GLY A CA 1
ATOM 663 C C . GLY A 1 92 ? 14.408 -11.003 6.611 1.00 81.19 92 GLY A C 1
ATOM 664 O O . GLY A 1 92 ? 15.085 -11.850 7.196 1.00 81.19 92 GLY A O 1
ATOM 665 N N . ILE A 1 93 ? 13.081 -10.934 6.761 1.00 81.62 93 ILE A N 1
ATOM 666 C CA . ILE A 1 93 ? 12.283 -11.953 7.460 1.00 81.62 93 ILE A CA 1
ATOM 667 C C 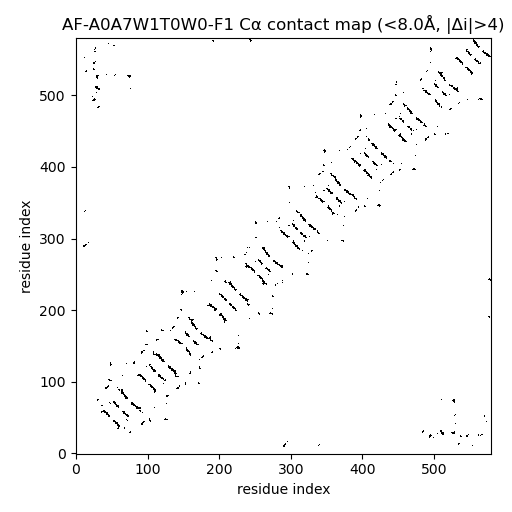. ILE A 1 93 ? 10.951 -12.215 6.748 1.00 81.62 93 ILE A C 1
ATOM 669 O O . ILE A 1 93 ? 10.275 -11.276 6.332 1.00 81.62 93 ILE A O 1
ATOM 673 N N . VAL A 1 94 ? 10.567 -13.489 6.643 1.00 85.44 94 VAL A N 1
ATOM 674 C CA . VAL A 1 94 ? 9.278 -13.951 6.099 1.00 85.44 94 VAL A CA 1
ATOM 675 C C . VAL A 1 94 ? 8.623 -14.978 7.030 1.00 85.44 94 VAL A C 1
ATOM 677 O O . VAL A 1 94 ? 9.275 -15.538 7.916 1.00 85.44 94 VAL A O 1
ATOM 680 N N . ALA A 1 95 ? 7.324 -15.198 6.826 1.00 78.62 95 ALA A N 1
ATOM 681 C CA . ALA A 1 95 ? 6.482 -16.155 7.542 1.00 78.62 95 ALA A CA 1
ATOM 682 C C . ALA A 1 95 ? 5.836 -17.141 6.553 1.00 78.62 95 ALA A C 1
ATOM 684 O O . ALA A 1 95 ? 5.685 -16.825 5.373 1.00 78.62 95 ALA A O 1
ATOM 685 N N . GLY A 1 96 ? 5.462 -18.319 7.045 1.00 78.12 96 GLY A N 1
ATOM 686 C CA . GLY A 1 96 ? 4.970 -19.451 6.259 1.00 78.12 96 GLY A CA 1
ATOM 687 C C . GLY A 1 96 ? 4.902 -20.708 7.129 1.00 78.12 96 GLY A C 1
ATOM 688 O O . GLY A 1 96 ? 5.361 -20.682 8.268 1.00 78.12 96 GLY A O 1
ATOM 689 N N . ASP A 1 97 ? 4.339 -21.795 6.608 1.00 82.00 97 ASP A N 1
ATOM 690 C CA . ASP A 1 97 ? 4.392 -23.118 7.244 1.00 82.00 97 ASP A CA 1
ATOM 691 C C . ASP A 1 97 ? 5.439 -23.973 6.505 1.00 82.00 97 ASP A C 1
ATOM 693 O O . ASP A 1 97 ? 5.244 -24.382 5.355 1.00 82.00 97 ASP A O 1
ATOM 697 N N . TRP A 1 98 ? 6.581 -24.220 7.152 1.00 85.62 98 TRP A N 1
ATOM 698 C CA . TRP A 1 98 ? 7.688 -25.011 6.600 1.00 85.62 98 TRP A CA 1
ATOM 699 C C . TRP A 1 98 ? 7.729 -26.436 7.158 1.00 85.62 98 TRP A C 1
ATOM 701 O O . TRP A 1 98 ? 8.687 -27.188 6.919 1.00 85.62 98 TRP A O 1
ATOM 711 N N . ASN A 1 99 ? 6.703 -26.836 7.909 1.00 87.50 99 ASN A N 1
ATOM 712 C CA . ASN A 1 99 ? 6.668 -28.118 8.595 1.00 87.50 99 ASN A CA 1
ATOM 713 C C . ASN A 1 99 ? 5.413 -28.969 8.265 1.00 87.50 99 ASN A C 1
ATOM 715 O O . ASN A 1 99 ? 5.525 -30.200 8.237 1.00 87.50 99 ASN A O 1
ATOM 719 N N . LYS A 1 100 ? 4.327 -28.324 7.816 1.00 86.62 100 LYS A N 1
ATOM 720 C CA . LYS A 1 100 ? 2.969 -28.821 7.519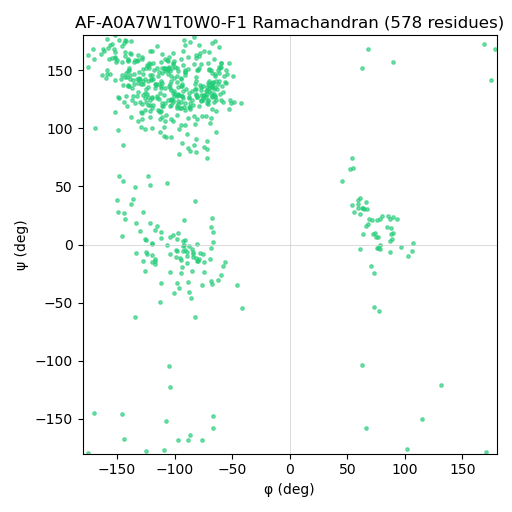 1.00 86.62 100 LYS A CA 1
ATOM 721 C C . LYS A 1 100 ? 2.190 -29.312 8.748 1.00 86.62 100 LYS A C 1
ATOM 723 O O . LYS A 1 100 ? 1.432 -30.279 8.640 1.00 86.62 100 LYS A O 1
ATOM 728 N N . ASP A 1 101 ? 2.346 -28.658 9.900 1.00 87.19 101 ASP A N 1
ATOM 729 C CA . ASP A 1 101 ? 1.453 -28.835 11.058 1.00 87.19 101 ASP A CA 1
ATOM 730 C C . ASP A 1 101 ? 0.291 -27.823 11.106 1.00 87.19 101 ASP A C 1
ATOM 732 O O . ASP A 1 101 ? -0.629 -27.999 11.909 1.00 87.19 101 ASP A O 1
ATOM 736 N N . GLY A 1 102 ? 0.265 -26.842 10.194 1.00 82.00 102 GLY A N 1
ATOM 737 C CA . GLY A 1 102 ? -0.769 -25.811 10.109 1.00 82.00 102 GLY A CA 1
ATOM 738 C C . GLY A 1 102 ? -0.486 -24.572 10.961 1.00 82.00 102 GLY A C 1
ATOM 739 O O . GLY A 1 102 ? -1.374 -23.731 11.103 1.00 82.00 102 GLY A O 1
ATOM 740 N N . LEU A 1 103 ? 0.715 -24.461 11.529 1.00 86.75 103 LEU A N 1
ATOM 7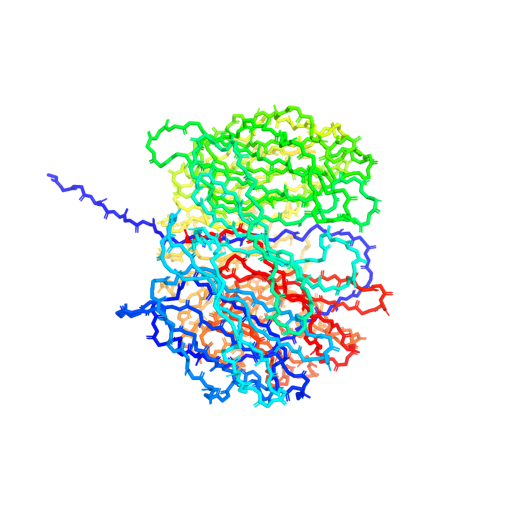41 C CA . LEU A 1 103 ? 1.192 -23.305 12.281 1.00 86.75 103 LEU A CA 1
ATOM 742 C C . LEU A 1 103 ? 2.192 -22.517 11.428 1.00 86.75 103 LEU A C 1
ATOM 744 O O . LEU A 1 103 ? 2.861 -23.070 10.556 1.00 86.75 103 LEU A O 1
ATOM 748 N N . LEU A 1 104 ? 2.311 -21.213 11.673 1.00 86.31 104 LEU A N 1
ATOM 749 C CA . LEU A 1 104 ? 3.325 -20.407 11.000 1.00 86.31 104 LEU A CA 1
ATOM 750 C C . LEU A 1 104 ? 4.648 -20.435 11.777 1.00 86.31 104 LEU A C 1
ATOM 752 O O . LEU A 1 104 ? 4.700 -20.169 12.980 1.00 86.31 104 LEU A O 1
ATOM 756 N N . ASP A 1 105 ? 5.731 -20.705 11.057 1.00 92.06 105 ASP A N 1
ATOM 757 C CA . ASP A 1 105 ? 7.106 -20.567 11.523 1.00 92.06 105 ASP A CA 1
ATOM 758 C C . ASP A 1 105 ? 7.692 -19.213 11.063 1.00 92.06 105 ASP A C 1
ATOM 760 O O . ASP A 1 105 ? 6.995 -18.331 10.545 1.00 92.06 105 ASP A O 1
ATOM 764 N N . LEU A 1 106 ? 9.011 -19.046 11.208 1.00 92.25 106 LEU A N 1
ATOM 765 C CA . LEU A 1 106 ? 9.761 -17.910 10.664 1.00 92.25 106 LEU A CA 1
ATOM 766 C C . LEU A 1 106 ? 11.028 -18.349 9.931 1.00 92.25 106 LEU A C 1
ATOM 768 O O . LEU A 1 106 ? 11.778 -19.199 10.420 1.00 92.25 106 LEU A O 1
ATOM 772 N N . ALA A 1 107 ? 11.333 -17.649 8.836 1.00 92.12 107 ALA A N 1
ATOM 773 C CA . ALA A 1 107 ? 12.629 -17.686 8.167 1.00 92.12 107 ALA A CA 1
ATOM 774 C C . ALA A 1 107 ? 13.254 -16.283 8.150 1.00 92.12 107 ALA A C 1
ATOM 776 O O . ALA A 1 107 ? 12.698 -15.351 7.567 1.00 92.12 107 ALA A O 1
ATOM 777 N N . ALA A 1 108 ? 14.413 -16.125 8.795 1.00 92.69 108 ALA A N 1
ATOM 778 C CA . ALA A 1 108 ? 15.100 -14.839 8.945 1.00 92.69 108 ALA A CA 1
ATOM 779 C C . ALA A 1 108 ? 16.561 -14.918 8.491 1.00 92.69 108 ALA A C 1
ATOM 781 O O . ALA A 1 108 ? 17.304 -15.785 8.959 1.00 92.69 108 ALA A O 1
ATOM 782 N N . THR A 1 109 ? 16.994 -14.007 7.616 1.00 92.50 109 THR A N 1
ATOM 783 C CA . THR A 1 109 ? 18.381 -13.963 7.135 1.00 92.50 109 THR A CA 1
ATOM 784 C C . THR A 1 109 ? 19.268 -13.082 8.005 1.00 92.50 109 THR A C 1
ATOM 786 O O . THR A 1 109 ? 18.910 -11.956 8.364 1.00 92.50 109 THR A O 1
ATOM 789 N N . THR A 1 110 ? 20.455 -13.593 8.343 1.00 91.31 110 THR A N 1
ATOM 790 C CA . THR A 1 110 ? 21.469 -12.859 9.106 1.00 91.31 110 THR A CA 1
ATOM 791 C C . THR A 1 110 ? 22.892 -13.114 8.611 1.00 91.31 110 THR A C 1
ATOM 793 O O . THR A 1 110 ? 23.217 -14.196 8.126 1.00 91.31 110 THR A O 1
ATOM 796 N N . GLY A 1 111 ? 23.770 -12.117 8.745 1.00 87.12 111 GLY A N 1
ATOM 797 C CA . GLY A 1 111 ? 25.187 -12.216 8.374 1.00 87.12 111 GLY A CA 1
ATOM 798 C C . GLY A 1 111 ? 25.647 -11.042 7.516 1.00 87.12 111 GLY A C 1
ATOM 799 O O . GLY A 1 111 ? 25.592 -9.898 7.963 1.00 87.12 111 GLY A O 1
ATOM 800 N N . SER A 1 112 ? 26.137 -11.333 6.310 1.00 79.50 112 SER A N 1
ATOM 801 C CA . SER A 1 112 ? 26.512 -10.347 5.286 1.00 79.50 112 SER A CA 1
ATOM 802 C C . SER A 1 112 ? 26.179 -10.859 3.880 1.00 79.50 112 SER A C 1
ATOM 804 O O . SER A 1 112 ? 25.827 -12.023 3.712 1.00 79.50 112 SER A O 1
ATOM 806 N N . THR A 1 113 ? 26.346 -10.021 2.855 1.00 66.38 113 THR A N 1
ATOM 807 C CA . THR A 1 113 ? 26.064 -10.314 1.432 1.00 66.38 113 THR A CA 1
ATOM 808 C C . THR A 1 113 ? 26.955 -11.375 0.770 1.00 66.38 113 THR A C 1
ATOM 810 O O . THR A 1 113 ? 26.813 -11.579 -0.427 1.00 66.38 113 THR A O 1
ATOM 813 N N . LYS A 1 114 ? 27.889 -12.004 1.504 1.00 69.94 114 LYS A N 1
ATOM 814 C CA . LYS A 1 114 ? 28.695 -13.167 1.056 1.00 69.94 114 LYS A CA 1
ATOM 815 C C . LYS A 1 114 ? 29.025 -14.170 2.182 1.00 69.94 114 LYS A C 1
ATOM 817 O O . LYS A 1 114 ? 29.860 -15.057 2.002 1.00 69.94 114 LYS A O 1
ATOM 822 N N . MET A 1 115 ? 28.453 -13.981 3.377 1.00 81.69 115 MET A N 1
ATOM 823 C CA . MET A 1 115 ? 28.547 -14.893 4.530 1.00 81.69 115 MET A CA 1
ATOM 824 C C . MET A 1 115 ? 27.248 -14.818 5.346 1.00 81.69 115 MET A C 1
ATOM 826 O O . MET A 1 115 ? 27.236 -14.420 6.514 1.00 81.69 115 MET A O 1
ATOM 830 N N . GLY A 1 116 ? 26.140 -15.138 4.688 1.00 89.69 116 GLY A N 1
ATOM 831 C CA . GLY A 1 116 ? 24.803 -15.163 5.258 1.00 89.69 116 GLY A CA 1
ATOM 832 C C . GLY A 1 116 ? 24.301 -16.559 5.614 1.00 89.69 116 GLY A C 1
ATOM 833 O O . GLY A 1 116 ? 24.718 -17.589 5.067 1.00 89.69 116 GLY A O 1
ATOM 834 N N . PHE A 1 117 ? 23.366 -16.556 6.552 1.00 93.50 117 PHE A N 1
ATOM 835 C CA . PHE A 1 117 ? 22.623 -17.710 7.019 1.00 93.50 117 PHE A CA 1
ATOM 836 C C . PHE A 1 117 ? 21.135 -17.377 7.036 1.00 93.50 117 PHE A C 1
ATOM 838 O O . PHE A 1 117 ? 20.766 -16.248 7.360 1.00 93.50 117 PHE A O 1
ATOM 845 N N . VAL A 1 118 ? 20.280 -18.369 6.792 1.00 94.94 118 VAL A N 1
ATOM 846 C CA . VAL A 1 118 ? 18.877 -18.299 7.202 1.00 94.94 118 VAL A CA 1
ATOM 847 C C . VAL A 1 118 ? 18.696 -19.101 8.485 1.00 94.94 118 VAL A C 1
ATOM 849 O O . VAL A 1 118 ? 19.112 -20.257 8.588 1.00 94.94 118 VAL A O 1
ATOM 852 N N . SER A 1 119 ? 18.104 -18.470 9.489 1.00 95.38 119 SER A N 1
ATOM 853 C CA . SER A 1 119 ? 17.658 -19.130 10.711 1.00 95.38 119 SER A CA 1
ATOM 854 C C . SER A 1 119 ? 16.179 -19.457 10.582 1.00 95.38 119 SER A C 1
ATOM 856 O O . SER A 1 119 ? 15.386 -18.581 10.239 1.00 95.38 119 SER A O 1
ATOM 858 N N . ILE A 1 120 ? 15.835 -20.716 10.850 1.00 95.69 120 ILE A N 1
ATOM 859 C CA . ILE A 1 120 ? 14.481 -21.260 10.765 1.00 95.69 120 ILE A CA 1
ATOM 860 C C . ILE A 1 120 ? 14.003 -21.560 12.175 1.00 95.69 120 ILE A C 1
ATOM 862 O O . ILE A 1 120 ? 14.624 -22.338 12.914 1.00 95.69 120 ILE A O 1
ATOM 866 N N . LEU A 1 121 ? 12.917 -20.901 12.553 1.00 96.38 121 LEU A N 1
ATOM 867 C CA . LEU A 1 121 ? 12.385 -20.913 13.902 1.00 96.38 121 LEU A CA 1
ATOM 868 C C . LEU A 1 121 ? 10.975 -21.484 13.829 1.00 96.38 121 LEU A C 1
ATOM 870 O O . LEU A 1 121 ? 10.068 -20.766 13.423 1.00 96.38 121 LEU A O 1
ATOM 874 N N . LEU A 1 122 ? 10.821 -22.767 14.169 1.00 95.56 122 LEU A N 1
ATOM 875 C CA . LEU A 1 122 ? 9.530 -23.456 14.115 1.00 95.56 122 LEU A CA 1
ATOM 876 C C . LEU A 1 122 ? 8.569 -22.863 15.142 1.00 95.56 122 LEU A C 1
ATOM 878 O O . LEU A 1 122 ? 8.970 -22.672 16.296 1.00 95.56 122 LEU A O 1
ATOM 882 N N . GLY A 1 123 ? 7.334 -22.591 14.727 1.00 94.88 123 GLY A N 1
ATOM 883 C CA . GLY A 1 123 ? 6.269 -22.124 15.607 1.00 94.88 123 GLY A CA 1
ATOM 884 C C . GLY A 1 123 ? 5.796 -23.245 16.529 1.00 94.88 123 GLY A C 1
ATOM 885 O O . GLY A 1 123 ? 5.654 -24.389 16.114 1.00 94.88 123 GLY A O 1
ATOM 886 N N . ASN A 1 124 ? 5.546 -22.934 17.802 1.00 94.56 124 ASN A N 1
ATOM 887 C CA . ASN A 1 124 ? 4.954 -23.893 18.744 1.00 94.56 124 ASN A CA 1
ATOM 888 C C . ASN A 1 124 ? 3.417 -23.795 18.813 1.00 94.56 124 ASN A C 1
ATOM 890 O O . ASN A 1 124 ? 2.797 -24.528 19.583 1.00 94.56 124 ASN A O 1
ATOM 894 N N . GLY A 1 125 ? 2.804 -22.871 18.061 1.00 90.50 125 GLY A N 1
ATOM 895 C CA . GLY A 1 125 ? 1.359 -22.616 18.104 1.00 90.50 125 GLY A CA 1
ATOM 896 C C . GLY A 1 125 ? 0.899 -21.932 19.392 1.00 90.50 125 GLY A C 1
ATOM 897 O O . GLY A 1 125 ? -0.265 -22.020 19.756 1.00 90.50 125 GLY A O 1
ATOM 898 N N . ASP A 1 126 ? 1.818 -21.270 20.100 1.00 90.69 126 ASP A N 1
ATOM 899 C CA . ASP A 1 126 ? 1.552 -20.423 21.269 1.00 90.69 126 ASP A CA 1
ATOM 900 C C . ASP A 1 126 ? 2.235 -19.042 21.155 1.00 90.69 126 ASP A C 1
ATOM 902 O O . ASP A 1 126 ? 2.320 -18.291 22.131 1.00 90.69 126 ASP A O 1
ATOM 906 N N . GLY A 1 127 ? 2.752 -18.707 19.966 1.00 86.38 127 GLY A N 1
ATOM 907 C CA . GLY A 1 127 ? 3.520 -17.491 19.715 1.00 86.38 127 GLY A CA 1
ATOM 908 C C . GLY A 1 127 ? 4.969 -17.523 20.218 1.00 86.38 127 GLY A C 1
ATOM 909 O O . GLY A 1 127 ? 5.672 -16.505 20.171 1.00 86.38 127 GLY A O 1
ATOM 910 N N . THR A 1 128 ? 5.442 -18.674 20.703 1.00 95.00 128 THR A N 1
ATOM 911 C CA . THR A 1 128 ? 6.867 -18.954 20.888 1.00 95.00 128 THR A CA 1
ATOM 912 C C . THR A 1 128 ? 7.408 -19.800 19.738 1.00 95.00 128 THR A C 1
ATOM 914 O O . THR A 1 128 ? 6.685 -20.573 19.109 1.00 95.00 128 THR A O 1
ATOM 917 N N . PHE A 1 129 ? 8.707 -19.666 19.476 1.00 95.75 129 PHE A N 1
ATOM 918 C CA . PHE A 1 129 ? 9.407 -20.360 18.406 1.00 95.75 129 PHE A CA 1
ATOM 919 C C . PHE A 1 129 ? 10.685 -21.020 18.913 1.00 95.75 129 PHE A C 1
ATOM 921 O O . PHE A 1 129 ? 11.435 -20.459 19.725 1.00 95.75 129 PHE A O 1
ATOM 928 N N . ASN A 1 130 ? 10.972 -22.195 18.361 1.00 93.00 130 ASN A N 1
ATOM 929 C CA . ASN A 1 130 ? 12.219 -22.915 18.572 1.00 93.00 130 ASN A CA 1
ATOM 930 C C . ASN A 1 130 ? 13.128 -22.757 17.350 1.00 93.00 130 ASN A C 1
ATOM 932 O O . ASN A 1 130 ? 12.772 -23.176 16.252 1.00 93.00 130 ASN A O 1
ATOM 936 N N . LEU A 1 131 ? 14.324 -22.186 17.541 1.00 93.88 131 LEU A N 1
ATOM 937 C CA . LEU A 1 131 ? 15.375 -22.166 16.518 1.00 93.88 131 LEU A CA 1
ATOM 938 C C . LEU A 1 131 ? 15.813 -23.612 16.227 1.00 93.88 131 LEU A C 1
ATOM 940 O O . LEU A 1 131 ? 16.622 -24.183 16.959 1.00 93.88 131 LEU A O 1
ATOM 944 N N . THR A 1 132 ? 15.247 -24.201 15.175 1.00 88.62 132 THR A N 1
ATOM 945 C CA . THR A 1 132 ? 15.387 -25.630 14.849 1.00 88.62 132 THR A CA 1
ATOM 946 C C . THR A 1 132 ? 16.524 -25.877 13.856 1.00 88.62 132 THR A C 1
ATOM 948 O O . THR A 1 132 ? 17.125 -26.953 13.858 1.00 88.62 132 THR A O 1
ATOM 951 N N . GLY A 1 133 ? 16.889 -24.872 13.055 1.00 89.00 133 GLY A N 1
ATOM 952 C CA . GLY A 1 133 ? 18.071 -24.924 12.201 1.00 89.00 133 GLY A CA 1
ATOM 953 C C . GLY A 1 133 ? 18.576 -23.542 11.798 1.00 89.00 133 GLY A C 1
ATOM 954 O O . GLY A 1 133 ? 17.804 -22.600 11.647 1.00 89.00 133 GLY A O 1
ATOM 955 N N . THR A 1 134 ? 19.885 -23.442 11.581 1.00 93.25 134 THR A N 1
ATOM 956 C CA . THR A 1 134 ? 20.512 -22.319 10.879 1.00 93.25 134 THR A CA 1
ATOM 957 C C . THR A 1 134 ? 21.248 -22.901 9.680 1.00 93.25 134 THR A C 1
ATOM 959 O O . THR A 1 134 ? 22.183 -23.687 9.841 1.00 93.25 134 THR A O 1
ATOM 962 N N . PHE A 1 135 ? 20.798 -22.548 8.482 1.00 92.81 135 PHE A N 1
ATOM 963 C CA . PHE A 1 135 ? 21.305 -23.051 7.208 1.00 92.81 135 PHE A CA 1
ATOM 964 C C . PHE A 1 135 ? 22.143 -21.959 6.545 1.00 92.81 135 PHE A C 1
ATOM 966 O O . PHE A 1 135 ? 21.857 -20.774 6.704 1.00 92.81 135 PHE A O 1
ATOM 973 N N . SER A 1 136 ? 23.190 -22.324 5.803 1.00 92.62 136 SER A N 1
ATOM 974 C CA . SER A 1 136 ? 23.912 -21.328 5.003 1.00 92.62 136 SER A CA 1
ATOM 975 C C . SER A 1 136 ? 23.029 -20.899 3.834 1.00 92.62 136 SER A C 1
ATOM 977 O O . SER A 1 136 ? 22.587 -21.747 3.064 1.00 92.62 136 SER A O 1
ATOM 979 N N . SER A 1 137 ? 22.785 -19.597 3.706 1.00 89.44 137 SER A N 1
ATOM 980 C CA . SER A 1 137 ? 22.041 -18.998 2.592 1.00 89.44 137 SER A CA 1
ATOM 981 C C . SER A 1 137 ? 22.960 -18.307 1.584 1.00 89.44 137 SER A C 1
ATOM 983 O O . SER A 1 137 ? 22.477 -17.622 0.689 1.00 89.44 137 SER A O 1
ATOM 985 N N . GLY A 1 138 ? 24.282 -18.430 1.748 1.00 86.31 138 GLY A N 1
ATOM 986 C CA . GLY A 1 138 ? 25.285 -17.653 1.013 1.00 86.31 138 GLY A CA 1
ATOM 987 C C . GLY A 1 138 ? 25.347 -16.199 1.488 1.00 86.31 138 GLY A C 1
ATOM 988 O O . GLY A 1 138 ? 26.394 -15.761 1.970 1.00 86.31 138 GLY A O 1
ATOM 989 N N . GLY A 1 139 ? 24.199 -15.516 1.503 1.00 85.75 139 GLY A N 1
ATOM 990 C CA . GLY A 1 139 ? 24.056 -14.104 1.842 1.00 85.75 139 GLY A CA 1
ATOM 991 C C . GLY A 1 139 ? 22.793 -13.781 2.633 1.00 85.75 139 GLY A C 1
ATOM 992 O O . GLY A 1 139 ? 21.981 -14.656 2.942 1.00 85.75 139 GLY A O 1
ATOM 993 N N . ALA A 1 140 ? 22.686 -12.518 3.044 1.00 86.44 140 ALA A N 1
ATOM 994 C CA . ALA A 1 140 ? 21.676 -12.039 3.984 1.00 86.44 140 ALA A CA 1
ATOM 995 C C . ALA A 1 140 ? 21.008 -10.729 3.529 1.00 86.44 140 ALA A C 1
ATOM 997 O O . ALA A 1 140 ? 20.936 -9.768 4.292 1.00 86.44 140 ALA A O 1
ATOM 998 N N . GLY A 1 141 ? 20.555 -10.675 2.275 1.00 83.19 141 GLY A N 1
ATOM 999 C CA . GLY A 1 141 ? 19.681 -9.610 1.780 1.00 83.19 141 GLY A CA 1
ATOM 1000 C C . GLY A 1 141 ? 18.188 -9.887 2.034 1.00 83.19 141 GLY A C 1
ATOM 1001 O O . GLY A 1 141 ? 17.845 -10.764 2.842 1.00 83.19 141 GLY A O 1
ATOM 1002 N N . PRO A 1 142 ? 17.296 -9.149 1.340 1.00 80.00 142 PRO A N 1
ATOM 1003 C CA . PRO A 1 142 ? 15.864 -9.437 1.272 1.00 80.00 142 PRO A CA 1
ATOM 1004 C C . PRO A 1 142 ? 15.563 -10.878 0.837 1.00 80.00 142 PRO A C 1
ATOM 1006 O O . PRO A 1 142 ? 16.373 -11.519 0.165 1.00 80.00 142 PRO A O 1
ATOM 1009 N N . LEU A 1 143 ? 14.383 -11.382 1.202 1.00 85.69 143 LEU A N 1
ATOM 1010 C CA . LEU A 1 143 ? 13.912 -12.701 0.783 1.00 85.69 143 LEU A CA 1
ATOM 1011 C C . LEU A 1 143 ? 12.398 -12.743 0.567 1.00 85.69 143 LEU A C 1
ATOM 1013 O O . LEU A 1 143 ? 11.654 -11.956 1.153 1.00 85.69 143 LEU A O 1
ATOM 1017 N N . VAL A 1 144 ? 11.971 -13.703 -0.247 1.00 84.94 144 VAL A N 1
ATOM 1018 C CA . VAL A 1 144 ? 10.571 -14.068 -0.497 1.00 84.94 144 VAL A CA 1
ATOM 1019 C C . VAL A 1 144 ? 10.401 -15.584 -0.382 1.00 84.94 144 VAL A C 1
ATOM 1021 O O . VAL A 1 144 ? 11.372 -16.339 -0.474 1.00 84.94 144 VAL A O 1
ATOM 1024 N N . SER A 1 145 ? 9.167 -16.025 -0.152 1.00 85.44 145 SER A N 1
ATOM 1025 C CA . SER A 1 145 ? 8.803 -17.421 0.095 1.00 85.44 145 SER A CA 1
ATOM 1026 C C . SER A 1 145 ? 7.622 -17.841 -0.777 1.00 85.44 145 SER A C 1
ATOM 1028 O O . SER A 1 145 ? 6.686 -17.067 -0.969 1.00 85.44 145 SER A O 1
ATOM 1030 N N . GLY A 1 146 ? 7.661 -19.071 -1.279 1.00 81.12 146 GLY A N 1
ATOM 1031 C CA . GLY A 1 146 ? 6.621 -19.673 -2.119 1.00 81.12 146 GLY A CA 1
ATOM 1032 C C . GLY A 1 146 ? 6.959 -21.136 -2.399 1.00 81.12 146 GLY A C 1
ATOM 1033 O O . GLY A 1 146 ? 8.094 -21.540 -2.171 1.00 81.12 146 GLY A O 1
ATOM 1034 N N . ASP A 1 147 ? 6.001 -21.945 -2.838 1.00 84.69 147 ASP A N 1
ATOM 1035 C CA . ASP A 1 147 ? 6.283 -23.311 -3.303 1.00 84.69 147 ASP A CA 1
ATOM 1036 C C . ASP A 1 147 ? 6.809 -23.245 -4.748 1.00 84.69 147 ASP A C 1
ATOM 1038 O O . ASP A 1 147 ? 6.064 -22.914 -5.670 1.00 84.69 147 ASP A O 1
ATOM 1042 N N . LEU A 1 148 ? 8.107 -23.493 -4.941 1.00 89.56 148 LEU A N 1
ATOM 1043 C CA . LEU A 1 148 ? 8.778 -23.431 -6.245 1.00 89.56 148 LEU A CA 1
ATOM 1044 C C . LEU A 1 148 ? 8.911 -24.833 -6.871 1.00 89.56 148 LEU A C 1
ATOM 1046 O O . LEU A 1 148 ? 9.388 -24.958 -8.006 1.00 89.56 148 LEU A O 1
ATOM 1050 N N . ASN A 1 149 ? 8.532 -25.889 -6.138 1.00 90.06 149 ASN A N 1
ATOM 1051 C CA . ASN A 1 149 ? 8.804 -27.287 -6.477 1.00 90.06 149 ASN A CA 1
ATOM 1052 C C . ASN A 1 149 ? 7.555 -28.192 -6.578 1.00 90.06 149 ASN A C 1
ATOM 1054 O O . ASN A 1 149 ? 7.662 -29.332 -7.033 1.00 90.06 149 ASN A O 1
ATOM 1058 N N . GLY A 1 150 ? 6.384 -27.684 -6.192 1.00 83.94 150 GLY A N 1
ATOM 1059 C CA . GLY A 1 150 ? 5.089 -28.356 -6.283 1.00 83.94 150 GLY A CA 1
ATOM 1060 C C . GLY A 1 150 ? 4.845 -29.455 -5.242 1.00 83.94 150 GLY A C 1
ATOM 1061 O O . GLY A 1 150 ? 3.841 -30.166 -5.347 1.00 83.94 150 GLY A O 1
ATOM 1062 N N . ASP A 1 151 ? 5.727 -29.644 -4.253 1.00 84.50 151 ASP A N 1
ATOM 1063 C CA . ASP A 1 151 ? 5.541 -30.614 -3.164 1.00 84.50 151 ASP A CA 1
ATOM 1064 C C . ASP A 1 151 ? 4.686 -30.064 -1.998 1.00 84.50 151 ASP A C 1
ATOM 1066 O O . ASP A 1 151 ? 4.289 -30.808 -1.086 1.00 84.50 151 ASP A O 1
ATOM 1070 N N . GLY A 1 152 ? 4.366 -28.767 -2.034 1.00 80.00 152 GLY A N 1
ATOM 1071 C CA . GLY A 1 152 ? 3.563 -28.028 -1.066 1.00 80.00 152 GLY A CA 1
ATOM 1072 C C . GLY A 1 152 ? 4.338 -27.456 0.122 1.00 80.00 152 GLY A C 1
ATOM 1073 O O . GLY A 1 152 ? 3.714 -26.838 0.982 1.00 80.00 152 GLY A O 1
ATOM 1074 N N . TYR A 1 153 ? 5.635 -27.745 0.291 1.00 83.88 153 TYR A N 1
ATOM 1075 C CA . TYR A 1 153 ? 6.464 -27.082 1.305 1.00 83.88 153 TYR A CA 1
ATOM 1076 C C . TYR A 1 153 ? 6.935 -25.745 0.729 1.00 83.88 153 TYR A C 1
ATOM 1078 O O . TYR A 1 153 ? 7.301 -25.660 -0.437 1.00 83.88 153 TYR A O 1
ATOM 1086 N N . SER A 1 154 ? 6.926 -24.683 1.535 1.00 86.81 154 SER A N 1
ATOM 1087 C CA . SER A 1 154 ? 7.416 -23.394 1.050 1.00 86.81 154 SER A CA 1
ATOM 1088 C C . SER A 1 154 ? 8.943 -23.422 0.905 1.00 86.81 154 SER A C 1
ATOM 1090 O O . SER A 1 154 ? 9.669 -23.782 1.829 1.00 86.81 154 SER A O 1
ATOM 1092 N N . ASP A 1 155 ? 9.445 -23.004 -0.247 1.00 91.31 155 ASP A N 1
ATOM 1093 C CA . ASP A 1 155 ? 10.860 -22.747 -0.487 1.00 91.31 155 ASP A CA 1
ATOM 1094 C C . ASP A 1 155 ? 11.195 -21.273 -0.178 1.00 91.31 155 ASP A C 1
ATOM 1096 O O . ASP A 1 155 ? 10.312 -20.438 0.057 1.00 91.31 155 ASP A O 1
ATOM 1100 N N . LEU A 1 156 ? 12.488 -20.936 -0.183 1.00 94.06 156 LEU A N 1
ATOM 1101 C CA . LEU A 1 156 ? 12.989 -19.575 0.034 1.00 94.06 156 LEU A CA 1
ATOM 1102 C C . LEU A 1 156 ? 13.848 -19.093 -1.135 1.00 94.06 156 LEU A C 1
ATOM 1104 O O . LEU A 1 156 ? 14.763 -19.798 -1.565 1.00 94.06 156 LEU A O 1
ATOM 1108 N N . VAL A 1 157 ? 13.620 -17.849 -1.561 1.00 94.19 157 VAL A N 1
ATOM 1109 C CA . VAL A 1 157 ? 14.476 -17.104 -2.495 1.00 94.19 157 VAL A CA 1
ATOM 1110 C C . VAL A 1 157 ? 15.120 -15.947 -1.742 1.00 94.19 157 VAL A C 1
ATOM 1112 O O . VAL A 1 157 ? 14.424 -15.037 -1.297 1.00 94.19 157 VAL A O 1
ATOM 1115 N N . ILE A 1 158 ? 16.444 -15.979 -1.588 1.00 92.44 158 ILE A N 1
ATOM 1116 C CA . ILE A 1 158 ? 17.212 -15.022 -0.776 1.00 92.44 158 ILE A CA 1
ATOM 1117 C C . ILE A 1 158 ? 18.182 -14.240 -1.665 1.00 92.44 158 ILE A C 1
ATOM 1119 O O . ILE A 1 158 ? 18.906 -14.838 -2.457 1.00 92.44 158 ILE A O 1
ATOM 1123 N N . VAL A 1 159 ? 18.257 -12.919 -1.491 1.00 89.94 159 VAL A N 1
ATOM 1124 C CA . VAL A 1 159 ? 19.297 -12.072 -2.095 1.00 89.94 159 VAL A CA 1
ATOM 1125 C C . VAL A 1 159 ? 20.654 -12.337 -1.429 1.00 89.94 159 VAL A C 1
ATOM 1127 O O . VAL A 1 159 ? 20.829 -12.138 -0.223 1.00 89.94 159 VAL A O 1
ATOM 1130 N N . ASP A 1 160 ? 21.635 -12.747 -2.232 1.00 89.38 160 ASP A N 1
ATOM 1131 C CA . ASP A 1 160 ? 23.015 -13.060 -1.843 1.00 89.38 160 ASP A CA 1
ATOM 1132 C C . ASP A 1 160 ? 24.003 -12.208 -2.659 1.00 89.38 160 ASP A C 1
ATOM 1134 O O . ASP A 1 160 ? 24.829 -12.698 -3.426 1.00 89.38 160 ASP A O 1
ATOM 1138 N N . GLY A 1 161 ? 23.862 -10.883 -2.544 1.00 82.25 161 GLY A N 1
ATOM 1139 C CA . GLY A 1 161 ? 24.715 -9.923 -3.243 1.00 82.25 161 GLY A CA 1
ATOM 1140 C C . GLY A 1 161 ? 24.582 -10.025 -4.764 1.00 82.25 161 GLY A C 1
ATOM 1141 O O . GLY A 1 161 ? 23.607 -9.545 -5.330 1.00 82.25 161 GLY A O 1
ATOM 1142 N N . ASP A 1 162 ? 25.574 -10.630 -5.415 1.00 84.50 162 ASP A N 1
ATOM 1143 C CA . ASP A 1 162 ? 25.684 -10.848 -6.868 1.00 84.50 162 ASP A CA 1
ATOM 1144 C C . ASP A 1 162 ? 25.099 -12.207 -7.333 1.00 84.50 162 ASP A C 1
ATOM 1146 O O . ASP A 1 162 ? 25.421 -12.720 -8.411 1.00 84.50 162 ASP A O 1
ATOM 1150 N N . GLN A 1 163 ? 24.210 -12.795 -6.529 1.00 91.00 163 GLN A N 1
ATOM 1151 C CA . GLN A 1 163 ? 23.390 -13.960 -6.870 1.00 91.00 163 GLN A CA 1
ATOM 1152 C C . GLN A 1 163 ? 22.116 -14.024 -6.008 1.00 91.00 163 GLN A C 1
ATOM 1154 O O . GLN A 1 163 ? 21.963 -13.276 -5.039 1.00 91.00 163 GLN A O 1
ATOM 1159 N N . LEU A 1 164 ? 21.204 -14.941 -6.341 1.00 94.06 164 LEU A N 1
ATOM 1160 C CA . LEU A 1 164 ? 20.161 -15.400 -5.419 1.00 94.06 164 LEU A CA 1
ATOM 1161 C C . LEU A 1 164 ? 20.494 -16.804 -4.912 1.00 94.06 164 LEU A C 1
ATOM 1163 O O . LEU A 1 164 ? 21.052 -17.622 -5.645 1.00 94.06 164 LEU A O 1
ATOM 1167 N N . SER A 1 165 ? 20.061 -17.111 -3.696 1.00 94.44 165 SER A N 1
ATOM 1168 C CA . SER A 1 165 ? 20.100 -18.453 -3.121 1.00 94.44 165 SER A CA 1
ATOM 1169 C C . SER A 1 165 ? 18.692 -19.018 -3.000 1.00 94.44 165 SER A C 1
ATOM 1171 O O . SER A 1 165 ? 17.863 -18.474 -2.269 1.00 94.44 165 SER A O 1
ATOM 1173 N N . ILE A 1 166 ? 18.446 -20.132 -3.691 1.00 96.38 166 ILE A N 1
ATOM 1174 C CA . ILE A 1 166 ? 17.231 -20.940 -3.571 1.00 96.38 166 ILE A CA 1
ATOM 1175 C C . ILE A 1 166 ? 17.471 -22.021 -2.528 1.00 96.38 166 ILE A C 1
ATOM 1177 O O . ILE A 1 166 ? 18.358 -22.863 -2.692 1.00 96.38 166 ILE A O 1
ATOM 1181 N N . LEU A 1 167 ? 16.695 -22.012 -1.452 1.00 95.94 167 LEU A N 1
ATOM 1182 C CA . LEU A 1 167 ? 16.718 -23.063 -0.442 1.00 95.94 167 LEU A CA 1
ATOM 1183 C C . LEU A 1 167 ? 15.379 -23.789 -0.516 1.00 95.94 167 LEU A C 1
ATOM 1185 O O . LEU A 1 167 ? 14.355 -23.231 -0.126 1.00 95.94 167 LEU A O 1
ATOM 1189 N N . LEU A 1 168 ? 15.405 -25.022 -1.026 1.00 95.44 168 LEU A N 1
ATOM 1190 C CA . LEU A 1 168 ? 14.200 -25.840 -1.137 1.00 95.44 168 LEU A CA 1
ATOM 1191 C C . LEU A 1 168 ? 13.809 -26.428 0.220 1.00 95.44 168 LEU A C 1
ATOM 1193 O O . LEU A 1 168 ? 14.679 -26.929 0.945 1.00 95.44 168 LEU A O 1
ATOM 1197 N N . GLY A 1 169 ? 12.522 -26.377 0.548 1.00 92.62 169 GLY A N 1
ATOM 1198 C CA . GLY A 1 169 ? 11.940 -27.000 1.726 1.00 92.62 169 GLY A CA 1
ATOM 1199 C C . GLY A 1 169 ? 12.015 -28.525 1.640 1.00 92.62 169 GLY A C 1
ATOM 1200 O O . GLY A 1 169 ? 11.807 -29.126 0.595 1.00 92.62 169 GLY A O 1
ATOM 1201 N N . LEU A 1 170 ? 12.333 -29.172 2.761 1.00 91.94 170 LEU A N 1
ATOM 1202 C CA . LEU A 1 170 ? 12.368 -30.636 2.908 1.00 91.94 170 LEU A CA 1
ATOM 1203 C C . LEU A 1 170 ? 11.334 -31.130 3.938 1.00 91.94 170 LEU A C 1
ATOM 1205 O O . LEU A 1 170 ? 11.409 -32.267 4.414 1.00 91.94 170 LEU A O 1
ATOM 1209 N N . GLY A 1 171 ? 10.420 -30.243 4.338 1.00 87.44 171 GLY A N 1
ATOM 1210 C CA . GLY A 1 171 ? 9.525 -30.408 5.477 1.00 87.44 171 GLY A CA 1
ATOM 1211 C C . GLY A 1 171 ? 10.224 -30.392 6.839 1.00 87.44 171 GLY A C 1
ATOM 1212 O O . GLY A 1 171 ? 11.451 -30.464 6.968 1.00 87.44 171 GLY A O 1
ATOM 1213 N N . GLY A 1 172 ? 9.424 -30.296 7.902 1.00 85.56 172 GLY A N 1
ATOM 1214 C CA . GLY A 1 172 ? 9.913 -30.274 9.283 1.00 85.56 172 GLY A CA 1
ATOM 1215 C C . GLY A 1 172 ? 10.879 -29.125 9.607 1.00 85.56 172 GLY A C 1
ATOM 1216 O O . GLY A 1 172 ? 11.808 -29.346 10.388 1.00 85.56 172 GLY A O 1
ATOM 1217 N N . GLY A 1 173 ? 10.734 -27.955 8.966 1.00 86.62 173 GLY A N 1
ATOM 1218 C CA . GLY A 1 173 ? 11.623 -26.797 9.151 1.00 86.62 173 GLY A CA 1
ATOM 1219 C C . GLY A 1 173 ? 13.042 -26.984 8.609 1.00 86.62 173 GLY A C 1
ATOM 1220 O O . GLY A 1 173 ? 13.978 -26.342 9.089 1.00 86.62 173 GLY A O 1
ATOM 1221 N N . LYS A 1 174 ? 13.238 -27.913 7.666 1.00 92.56 174 LYS A N 1
ATOM 1222 C CA . LYS A 1 174 ? 14.548 -28.226 7.081 1.00 92.56 174 LYS A CA 1
ATOM 1223 C C . LYS A 1 174 ? 14.613 -27.792 5.634 1.00 92.56 174 LYS A C 1
ATOM 1225 O O . LYS A 1 174 ? 13.635 -27.910 4.906 1.00 92.56 174 LYS A O 1
ATOM 1230 N N . PHE A 1 175 ? 15.810 -27.394 5.226 1.00 93.62 175 PHE A N 1
ATOM 1231 C CA . PHE A 1 175 ? 16.097 -26.961 3.870 1.00 93.62 175 PHE A CA 1
ATOM 1232 C C . PHE A 1 175 ? 17.230 -27.771 3.250 1.00 93.62 175 PHE A C 1
ATOM 1234 O O . PHE A 1 175 ? 18.092 -28.314 3.952 1.00 93.62 175 PHE A O 1
ATOM 1241 N N . GLY A 1 176 ? 17.223 -27.839 1.921 1.00 90.88 176 GLY A N 1
ATOM 1242 C CA . GLY A 1 176 ? 18.361 -28.292 1.135 1.00 90.88 176 GLY A CA 1
ATOM 1243 C C . GLY A 1 176 ? 19.571 -27.360 1.267 1.00 90.88 176 GLY A C 1
ATOM 1244 O O . GLY A 1 176 ? 19.516 -26.295 1.881 1.00 90.88 176 GLY A O 1
ATOM 1245 N N . ASN A 1 177 ? 20.687 -27.756 0.653 1.00 91.31 177 ASN A N 1
ATOM 1246 C CA . ASN A 1 177 ? 21.795 -26.823 0.442 1.00 91.31 177 ASN A CA 1
ATOM 1247 C C . ASN A 1 177 ? 21.345 -25.707 -0.524 1.00 91.31 177 ASN A C 1
ATOM 1249 O O . ASN A 1 177 ? 20.576 -26.005 -1.442 1.00 91.31 177 ASN A O 1
ATOM 1253 N N . PRO A 1 178 ? 21.838 -24.464 -0.371 1.00 93.56 178 PRO A N 1
ATOM 1254 C CA . PRO A 1 178 ? 21.482 -23.366 -1.262 1.00 93.56 178 PRO A CA 1
ATOM 1255 C C . PRO A 1 178 ? 21.878 -23.685 -2.708 1.00 93.56 178 PRO A C 1
ATOM 1257 O O . PRO A 1 178 ? 23.043 -23.962 -3.006 1.00 93.56 178 PRO A O 1
ATOM 1260 N N . THR A 1 179 ? 20.902 -23.627 -3.609 1.00 94.31 179 THR A N 1
ATOM 1261 C CA . THR A 1 179 ? 21.110 -23.665 -5.057 1.00 94.31 179 THR A CA 1
ATOM 1262 C C . THR A 1 179 ? 21.259 -22.232 -5.547 1.00 94.31 179 THR A C 1
ATOM 1264 O O . THR A 1 179 ? 20.342 -21.424 -5.419 1.00 94.31 179 THR A O 1
ATOM 1267 N N . LEU A 1 180 ? 22.440 -21.905 -6.067 1.00 93.25 180 LEU A N 1
ATOM 1268 C CA . LEU A 1 180 ? 22.812 -20.535 -6.413 1.00 93.25 180 LEU A CA 1
ATOM 1269 C C . LEU A 1 180 ? 22.343 -20.183 -7.830 1.00 93.25 180 LEU A C 1
ATOM 1271 O O . LEU A 1 180 ? 22.821 -20.753 -8.814 1.00 93.25 180 LEU A O 1
ATOM 1275 N N . LEU A 1 181 ? 21.443 -19.210 -7.933 1.00 93.56 181 LEU A N 1
ATOM 1276 C CA . LEU A 1 181 ? 21.039 -18.579 -9.185 1.00 93.56 181 LEU A CA 1
ATOM 1277 C C . LEU A 1 181 ? 21.896 -17.327 -9.406 1.00 93.56 181 LEU A C 1
ATOM 1279 O O . LEU A 1 181 ? 21.553 -16.225 -8.983 1.00 93.56 181 LEU A O 1
ATOM 1283 N N . GLY A 1 182 ? 23.053 -17.519 -10.037 1.00 88.62 182 GLY A N 1
ATOM 1284 C CA . GLY A 1 182 ? 23.982 -16.440 -10.378 1.00 88.62 182 GLY A CA 1
ATOM 1285 C C . GLY A 1 182 ? 23.707 -15.778 -11.734 1.00 88.62 182 GLY A C 1
ATOM 1286 O O . GLY A 1 182 ? 22.695 -16.019 -12.392 1.00 88.62 182 GLY A O 1
ATOM 1287 N N . GLY A 1 183 ? 24.673 -14.969 -12.178 1.00 84.06 183 GLY A N 1
ATOM 1288 C CA . GLY A 1 183 ? 24.654 -14.274 -13.474 1.00 84.06 183 GLY A CA 1
ATOM 1289 C C . GLY A 1 183 ? 24.395 -12.768 -13.392 1.00 84.06 183 GLY A C 1
ATOM 1290 O O . GLY A 1 183 ? 24.346 -12.117 -14.436 1.00 84.06 183 GLY A O 1
ATOM 1291 N N . PHE A 1 184 ? 24.244 -12.231 -12.178 1.00 88.56 184 PHE A N 1
ATOM 1292 C CA . PHE A 1 184 ? 24.126 -10.800 -11.906 1.00 88.56 184 PHE A CA 1
ATOM 1293 C C . PHE A 1 184 ? 25.385 -10.033 -12.332 1.00 88.56 184 PHE A C 1
ATOM 1295 O O . PHE A 1 184 ? 26.486 -10.589 -12.368 1.00 88.56 184 PHE A O 1
ATOM 1302 N N . VAL A 1 185 ? 25.199 -8.768 -12.707 1.00 84.50 185 VAL A N 1
ATOM 1303 C CA . VAL A 1 185 ? 26.271 -7.823 -13.052 1.00 84.50 185 VAL A CA 1
ATOM 1304 C C . VAL A 1 185 ? 26.533 -6.900 -11.859 1.00 84.50 185 VAL A C 1
ATOM 1306 O O . VAL A 1 185 ? 27.690 -6.686 -11.500 1.00 84.50 185 VAL A O 1
ATOM 1309 N N . ASN A 1 186 ? 25.461 -6.447 -11.207 1.00 85.50 186 ASN A N 1
ATOM 1310 C CA . ASN A 1 186 ? 25.468 -5.647 -9.982 1.00 85.50 186 ASN A CA 1
ATOM 1311 C C . ASN A 1 186 ? 24.827 -6.434 -8.819 1.00 85.50 186 ASN A C 1
ATOM 1313 O O . ASN A 1 186 ? 24.192 -7.464 -9.052 1.00 85.50 186 ASN A O 1
ATOM 1317 N N . PRO A 1 187 ? 24.911 -5.950 -7.568 1.00 82.94 187 PRO A N 1
ATOM 1318 C CA . PRO A 1 187 ? 24.128 -6.507 -6.472 1.00 82.94 187 PRO A CA 1
ATOM 1319 C C . PRO A 1 187 ? 22.615 -6.429 -6.738 1.00 82.94 187 PRO A C 1
ATOM 1321 O O . PRO A 1 187 ? 22.100 -5.394 -7.166 1.00 82.94 187 PRO A O 1
ATOM 1324 N N . ALA A 1 188 ? 21.890 -7.510 -6.447 1.00 84.94 188 ALA A N 1
ATOM 1325 C CA . ALA A 1 188 ? 20.431 -7.487 -6.432 1.00 84.94 188 ALA A CA 1
ATOM 1326 C C . ALA A 1 188 ? 19.937 -6.595 -5.281 1.00 84.94 188 ALA A C 1
ATOM 1328 O O . ALA A 1 188 ? 20.346 -6.772 -4.133 1.00 84.94 188 ALA A O 1
ATOM 1329 N N . TYR A 1 189 ? 19.052 -5.651 -5.593 1.00 79.12 189 TYR A N 1
ATOM 1330 C CA . TYR A 1 189 ? 18.455 -4.733 -4.626 1.00 79.12 189 TYR A CA 1
ATOM 1331 C C . TYR A 1 189 ? 17.192 -5.341 -4.002 1.00 79.12 189 TYR A C 1
ATOM 1333 O O . TYR A 1 189 ? 16.997 -5.292 -2.789 1.00 79.12 189 TYR A O 1
ATOM 1341 N N . GLY A 1 190 ? 16.367 -6.003 -4.820 1.00 80.00 190 GLY A N 1
ATOM 1342 C CA . GLY A 1 190 ? 15.163 -6.687 -4.360 1.00 80.00 190 GLY A CA 1
ATOM 1343 C C . GLY A 1 190 ? 14.720 -7.835 -5.264 1.00 80.00 190 GLY A C 1
ATOM 1344 O O . GLY A 1 190 ? 15.275 -8.080 -6.338 1.00 80.00 190 GLY A O 1
ATOM 1345 N N . VAL A 1 191 ? 13.713 -8.564 -4.785 1.00 85.50 191 VAL A N 1
ATOM 1346 C CA . VAL A 1 191 ? 13.172 -9.774 -5.410 1.00 85.50 191 VAL A CA 1
ATOM 1347 C C . VAL A 1 191 ? 11.662 -9.874 -5.168 1.00 85.50 191 VAL A C 1
ATOM 1349 O O . VAL A 1 191 ? 11.171 -9.460 -4.117 1.00 85.50 191 VAL A O 1
ATOM 1352 N N . ALA A 1 192 ? 10.936 -10.415 -6.142 1.00 83.06 192 ALA A N 1
ATOM 1353 C CA . ALA A 1 192 ? 9.507 -10.702 -6.101 1.00 83.06 192 ALA A CA 1
ATOM 1354 C C . ALA A 1 192 ? 9.216 -12.052 -6.783 1.00 83.06 192 ALA A C 1
ATOM 1356 O O . ALA A 1 192 ? 10.009 -12.527 -7.600 1.00 83.06 192 ALA A O 1
ATOM 1357 N N . LEU A 1 193 ? 8.071 -12.654 -6.455 1.00 81.12 193 LEU A N 1
ATOM 1358 C CA . LEU A 1 193 ? 7.530 -13.827 -7.146 1.00 81.12 193 LEU A CA 1
ATOM 1359 C C . LEU A 1 193 ? 6.265 -13.421 -7.904 1.00 81.12 193 LEU A C 1
ATOM 1361 O O . LEU A 1 193 ? 5.444 -12.679 -7.366 1.00 81.12 193 LEU A O 1
ATOM 1365 N N . ALA A 1 194 ? 6.097 -13.932 -9.119 1.00 78.75 194 ALA A N 1
ATOM 1366 C CA . ALA A 1 194 ? 4.858 -13.841 -9.887 1.00 78.75 194 ALA A CA 1
ATOM 1367 C C . ALA A 1 194 ? 4.758 -15.041 -10.835 1.00 78.75 194 ALA A C 1
ATOM 1369 O O . ALA A 1 194 ? 5.765 -15.674 -11.128 1.00 78.75 194 ALA A O 1
ATOM 1370 N N . ASP A 1 195 ? 3.565 -15.340 -11.333 1.00 80.69 195 ASP A N 1
ATOM 1371 C CA . ASP A 1 195 ? 3.385 -16.280 -12.440 1.00 80.69 195 ASP A CA 1
ATOM 1372 C C . ASP A 1 195 ? 3.293 -15.466 -13.743 1.00 80.69 195 ASP A C 1
ATOM 1374 O O . ASP A 1 195 ? 2.257 -14.865 -14.020 1.00 80.69 195 ASP A O 1
ATOM 1378 N N . LEU A 1 196 ? 4.388 -15.364 -14.511 1.00 83.75 196 LEU A N 1
ATOM 1379 C CA . LEU A 1 196 ? 4.446 -14.552 -15.742 1.00 83.75 196 LEU A CA 1
ATOM 1380 C C . LEU A 1 196 ? 4.054 -15.352 -16.999 1.00 83.75 196 LEU A C 1
ATOM 1382 O O . LEU A 1 196 ? 4.175 -14.858 -18.126 1.00 83.75 196 LEU A O 1
ATOM 1386 N N . ASN A 1 197 ? 3.639 -16.608 -16.827 1.00 82.94 197 ASN A N 1
ATOM 1387 C CA . ASN A 1 197 ? 3.302 -17.522 -17.917 1.00 82.94 197 ASN A CA 1
ATOM 1388 C C . ASN A 1 197 ? 1.903 -18.159 -17.776 1.00 82.94 197 ASN A C 1
ATOM 1390 O O . ASN A 1 197 ? 1.356 -18.654 -18.762 1.00 82.94 197 ASN A O 1
ATOM 1394 N N . LEU A 1 198 ? 1.304 -18.042 -16.589 1.00 82.12 198 LEU A N 1
ATOM 1395 C CA . LEU A 1 198 ? 0.002 -18.557 -16.170 1.00 82.12 198 LEU A CA 1
ATOM 1396 C C . LEU A 1 198 ? -0.108 -20.095 -16.203 1.00 82.12 198 LEU A C 1
ATOM 1398 O O . LEU A 1 198 ? -1.194 -20.639 -16.427 1.00 82.12 198 LEU A O 1
ATOM 1402 N N . ASP A 1 199 ? 1.001 -20.809 -15.961 1.00 79.38 199 ASP A N 1
ATOM 1403 C CA . ASP A 1 199 ? 1.047 -22.273 -15.814 1.00 79.38 199 ASP A CA 1
ATOM 1404 C C . ASP A 1 199 ? 0.894 -22.776 -14.364 1.00 79.38 199 ASP A C 1
ATOM 1406 O O . ASP A 1 199 ? 0.820 -23.991 -14.142 1.00 79.38 199 ASP A O 1
ATOM 1410 N N . GLY A 1 200 ? 0.739 -21.862 -13.398 1.00 75.69 200 GLY A N 1
ATOM 1411 C CA . GLY A 1 200 ? 0.453 -22.153 -11.993 1.00 75.69 200 GLY A CA 1
ATOM 1412 C C . GLY A 1 200 ? 1.689 -22.261 -11.100 1.00 75.69 200 GLY A C 1
ATOM 1413 O O . GLY A 1 200 ? 1.619 -22.909 -10.054 1.00 75.69 200 GLY A O 1
ATOM 1414 N N . LYS A 1 201 ? 2.818 -21.666 -11.503 1.00 83.31 201 LYS A N 1
ATOM 1415 C CA . LYS A 1 201 ? 4.110 -21.721 -10.796 1.00 83.31 201 LYS A CA 1
ATOM 1416 C C . LYS A 1 201 ? 4.683 -20.325 -10.585 1.00 83.31 201 LYS A C 1
ATOM 1418 O O . LYS A 1 201 ? 4.340 -19.381 -11.286 1.00 83.31 201 LYS A O 1
ATOM 1423 N N . PHE A 1 202 ? 5.620 -20.207 -9.649 1.00 84.75 202 PHE A N 1
ATOM 1424 C CA . PHE A 1 202 ? 6.341 -18.957 -9.431 1.00 84.75 202 PHE A CA 1
ATOM 1425 C C . PHE A 1 202 ? 7.581 -18.833 -10.321 1.00 84.75 202 PHE A C 1
ATOM 1427 O O . PHE A 1 202 ? 8.554 -19.578 -10.174 1.00 84.75 202 PHE A O 1
ATOM 1434 N N . ASP A 1 203 ? 7.570 -17.810 -11.168 1.00 90.25 203 ASP A N 1
ATOM 1435 C CA . ASP A 1 203 ? 8.758 -17.190 -11.737 1.00 90.25 203 ASP A CA 1
ATOM 1436 C C . ASP A 1 203 ? 9.361 -16.204 -10.717 1.00 90.25 203 ASP A C 1
ATOM 1438 O O . ASP A 1 203 ? 8.655 -15.598 -9.901 1.00 90.25 203 ASP A O 1
ATOM 1442 N N . ILE A 1 204 ? 10.683 -16.013 -10.760 1.00 92.56 204 ILE A N 1
ATOM 1443 C CA . ILE A 1 204 ? 11.382 -15.045 -9.901 1.00 92.56 204 ILE A CA 1
ATOM 1444 C C . ILE A 1 204 ? 11.729 -13.801 -10.712 1.00 92.56 204 ILE A C 1
ATOM 1446 O O . ILE A 1 204 ? 12.463 -13.888 -11.701 1.00 92.56 204 ILE A O 1
ATOM 1450 N N . LEU A 1 205 ? 11.287 -12.640 -10.228 1.00 92.69 205 LEU A N 1
ATOM 1451 C CA . LEU A 1 205 ? 11.718 -11.328 -10.695 1.00 92.69 205 LEU A CA 1
ATOM 1452 C C . LEU A 1 205 ? 12.741 -10.771 -9.704 1.00 92.69 205 LEU A C 1
ATOM 1454 O O . LEU A 1 205 ? 12.438 -10.634 -8.522 1.00 92.69 205 LEU A O 1
ATOM 1458 N N . ALA A 1 206 ? 13.939 -10.414 -10.161 1.00 90.56 206 ALA A N 1
ATOM 1459 C CA . ALA A 1 206 ? 14.948 -9.768 -9.318 1.00 90.56 206 ALA A CA 1
ATOM 1460 C C . ALA A 1 206 ? 15.528 -8.542 -10.018 1.00 90.56 206 ALA A C 1
ATOM 1462 O O . ALA A 1 206 ? 15.910 -8.624 -11.184 1.00 90.56 206 ALA A O 1
ATOM 1463 N N . TYR A 1 207 ? 15.597 -7.416 -9.315 1.00 87.19 207 TYR A N 1
ATOM 1464 C CA . TYR A 1 207 ? 16.095 -6.154 -9.856 1.00 87.19 207 TYR A CA 1
ATOM 1465 C C . TYR A 1 207 ? 17.412 -5.778 -9.173 1.00 87.19 207 TYR A C 1
ATOM 1467 O O . TYR A 1 207 ? 17.542 -5.846 -7.951 1.00 87.19 207 TYR A O 1
ATOM 1475 N N . GLU A 1 208 ? 18.415 -5.440 -9.980 1.00 86.75 208 GLU A N 1
ATOM 1476 C CA . GLU A 1 208 ? 19.778 -5.109 -9.557 1.00 86.75 208 GLU A CA 1
ATOM 1477 C C . GLU A 1 208 ? 20.125 -3.687 -9.997 1.00 86.75 208 GLU A C 1
ATOM 1479 O O . GLU A 1 208 ? 19.771 -3.261 -11.099 1.00 86.75 208 GLU A O 1
ATOM 1484 N N . THR A 1 209 ? 20.846 -2.951 -9.158 1.00 80.06 209 THR A N 1
ATOM 1485 C CA . THR A 1 209 ? 21.264 -1.578 -9.454 1.00 80.06 209 THR A CA 1
ATOM 1486 C C . THR A 1 209 ? 22.696 -1.357 -8.991 1.00 80.06 209 THR A C 1
ATOM 1488 O O . THR A 1 209 ? 23.155 -2.002 -8.051 1.00 80.06 209 THR A O 1
ATOM 1491 N N . ASP A 1 210 ? 23.412 -0.467 -9.669 1.00 76.56 210 ASP A N 1
ATOM 1492 C CA . ASP A 1 210 ? 24.710 0.019 -9.211 1.00 76.56 210 ASP A CA 1
ATOM 1493 C C . ASP A 1 210 ? 24.493 1.357 -8.493 1.00 76.56 210 ASP A C 1
ATOM 1495 O O . ASP A 1 210 ? 23.829 2.255 -9.010 1.00 76.56 210 ASP A O 1
ATOM 1499 N N . GLU A 1 211 ? 25.026 1.482 -7.281 1.00 66.12 211 GLU A N 1
ATOM 1500 C CA . GLU A 1 211 ? 24.928 2.694 -6.461 1.00 66.12 211 GLU A CA 1
ATOM 1501 C C . GLU A 1 211 ? 25.865 3.818 -6.967 1.00 66.12 211 GLU A C 1
ATOM 1503 O O . GLU A 1 211 ? 25.795 4.946 -6.478 1.00 66.12 211 GLU A O 1
ATOM 1508 N N . LEU A 1 212 ? 26.743 3.526 -7.941 1.00 64.12 212 LEU A N 1
ATOM 1509 C CA . LEU A 1 212 ? 27.847 4.381 -8.401 1.00 64.12 212 LEU A CA 1
ATOM 1510 C C . LEU A 1 212 ? 27.769 4.730 -9.908 1.00 64.12 212 LEU A C 1
ATOM 1512 O O . LEU A 1 212 ? 28.745 4.563 -10.641 1.00 64.12 212 LEU A O 1
ATOM 1516 N N . ASP A 1 213 ? 26.609 5.218 -10.366 1.00 67.44 213 ASP A N 1
ATOM 1517 C CA . ASP A 1 213 ? 26.315 5.642 -11.755 1.00 67.44 213 ASP A CA 1
ATOM 1518 C C . ASP A 1 213 ? 26.311 4.502 -12.810 1.00 67.44 213 ASP A C 1
ATOM 1520 O O . ASP A 1 213 ? 26.357 4.756 -14.018 1.00 67.44 213 ASP A O 1
ATOM 1524 N N . GLY A 1 214 ? 26.244 3.234 -12.389 1.00 69.56 214 GLY A N 1
ATOM 1525 C CA . GLY A 1 214 ? 26.191 2.070 -13.285 1.00 69.56 214 GLY A CA 1
ATOM 1526 C C . GLY A 1 214 ? 24.770 1.646 -13.719 1.00 69.56 214 GLY A C 1
ATOM 1527 O O . GLY A 1 214 ? 23.776 2.027 -13.098 1.00 69.56 214 GLY A O 1
ATOM 1528 N N . PRO A 1 215 ? 24.646 0.856 -14.805 1.00 80.62 215 PRO A N 1
ATOM 1529 C CA . PRO A 1 215 ? 23.357 0.470 -15.386 1.00 80.62 215 PRO A CA 1
ATOM 1530 C C . PRO A 1 215 ? 22.611 -0.544 -14.514 1.00 80.62 215 PRO A C 1
ATOM 1532 O O . PRO A 1 215 ? 23.189 -1.555 -14.131 1.00 80.62 215 PRO A O 1
ATOM 1535 N N . SER A 1 216 ? 21.318 -0.336 -14.267 1.00 87.62 216 SER A N 1
ATOM 1536 C CA . SER A 1 216 ? 20.457 -1.302 -13.566 1.00 87.62 216 SER A CA 1
ATOM 1537 C C . SER A 1 216 ? 19.949 -2.411 -14.510 1.00 87.62 216 SER A C 1
ATOM 1539 O O . SER A 1 216 ? 19.919 -2.238 -15.732 1.00 87.62 216 SER A O 1
ATOM 1541 N N . TYR A 1 217 ? 19.497 -3.545 -13.962 1.00 91.38 217 TYR A N 1
ATOM 1542 C CA . TYR A 1 217 ? 18.886 -4.643 -14.730 1.00 91.38 217 TYR A CA 1
ATOM 1543 C C . TYR A 1 217 ? 17.681 -5.263 -14.002 1.00 91.38 217 TYR A C 1
ATOM 1545 O O . TYR A 1 217 ? 17.633 -5.309 -12.775 1.00 91.38 217 TYR A O 1
ATOM 1553 N N . LEU A 1 218 ? 16.735 -5.804 -14.773 1.00 92.75 218 LEU A N 1
ATOM 1554 C CA . LEU A 1 218 ? 15.709 -6.744 -14.316 1.00 92.75 218 LEU A CA 1
ATOM 1555 C C . LEU A 1 218 ? 16.094 -8.155 -14.778 1.00 92.75 218 LEU A C 1
ATOM 1557 O O . LEU A 1 218 ? 16.448 -8.372 -15.937 1.00 92.75 218 LEU A O 1
ATOM 1561 N N . ARG A 1 219 ? 15.983 -9.140 -13.893 1.00 93.50 219 ARG A N 1
ATOM 1562 C CA . ARG A 1 219 ? 16.099 -10.563 -14.214 1.00 93.50 219 ARG A CA 1
ATOM 1563 C C . ARG A 1 219 ? 14.775 -11.260 -14.048 1.00 93.50 219 ARG A C 1
ATOM 1565 O O . ARG A 1 219 ? 14.092 -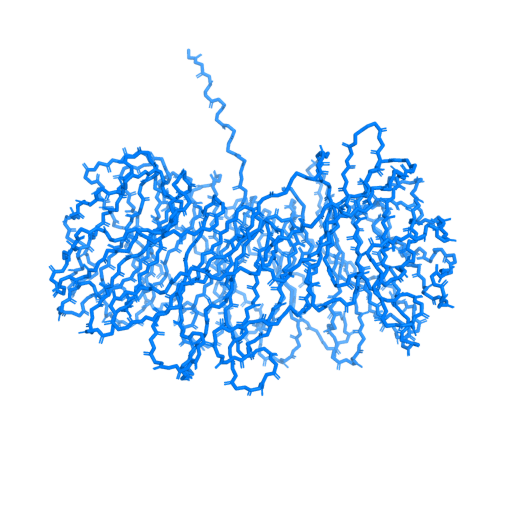11.045 -13.052 1.00 93.50 219 ARG A O 1
ATOM 1572 N N . VAL A 1 220 ? 14.505 -12.169 -14.975 1.00 95.50 220 VAL A N 1
ATOM 1573 C CA . VAL A 1 220 ? 13.447 -13.165 -14.836 1.00 95.50 220 VAL A CA 1
ATOM 1574 C C . VAL A 1 220 ? 14.053 -14.562 -14.891 1.00 95.50 220 VAL A C 1
ATOM 1576 O O . VAL A 1 220 ? 14.789 -14.896 -15.828 1.00 95.50 220 VAL A O 1
ATOM 1579 N N . PHE A 1 221 ? 13.743 -15.371 -13.883 1.00 96.19 221 PHE A N 1
ATOM 1580 C CA . PHE A 1 221 ? 14.047 -16.797 -13.827 1.00 96.19 221 PHE A CA 1
ATOM 1581 C C . PHE A 1 221 ? 12.723 -17.556 -13.926 1.00 96.19 221 PHE A C 1
ATOM 1583 O O . PHE A 1 221 ? 11.925 -17.503 -12.993 1.00 96.19 221 PHE A O 1
ATOM 1590 N N . VAL A 1 222 ? 12.490 -18.237 -15.051 1.00 96.38 222 VAL A N 1
ATOM 1591 C CA . VAL A 1 222 ? 11.239 -18.981 -15.274 1.00 96.38 222 VAL A CA 1
ATOM 1592 C C . VAL A 1 222 ? 11.245 -20.261 -14.442 1.00 96.38 222 VAL A C 1
ATOM 1594 O O . VAL A 1 222 ? 12.219 -21.019 -14.511 1.00 96.38 222 VAL A O 1
ATOM 1597 N N . GLY A 1 223 ? 10.199 -20.486 -13.651 1.00 93.69 223 GLY A N 1
ATOM 1598 C CA . GLY A 1 223 ? 10.067 -21.627 -12.749 1.00 93.69 223 GLY A CA 1
ATOM 1599 C C . GLY A 1 223 ? 9.687 -22.905 -13.492 1.00 93.69 223 GLY A C 1
ATOM 1600 O O . GLY A 1 223 ? 8.655 -22.976 -14.155 1.00 93.69 223 GLY A O 1
ATOM 1601 N N . ASN A 1 224 ? 10.484 -23.969 -13.355 1.00 94.31 224 ASN A N 1
ATOM 1602 C CA . ASN A 1 224 ? 10.104 -25.266 -13.930 1.00 94.31 224 ASN A CA 1
ATOM 1603 C C . ASN A 1 224 ? 8.989 -25.951 -13.117 1.00 94.31 224 ASN A C 1
ATOM 1605 O O . ASN A 1 224 ? 8.230 -26.746 -13.680 1.00 94.31 224 ASN A O 1
ATOM 1609 N N . GLY A 1 225 ? 8.854 -25.608 -11.829 1.00 89.00 225 GLY A N 1
ATOM 1610 C CA . GLY A 1 225 ? 7.913 -26.233 -10.889 1.00 89.00 225 GLY A CA 1
ATOM 1611 C C . GLY A 1 225 ? 8.467 -27.499 -10.240 1.00 89.00 225 GLY A C 1
ATOM 1612 O O . GLY A 1 225 ? 7.700 -28.375 -9.868 1.00 89.00 225 GLY A O 1
ATOM 1613 N N . ASP A 1 226 ? 9.795 -27.612 -10.162 1.00 92.38 226 ASP A N 1
ATOM 1614 C CA . ASP A 1 226 ? 10.545 -28.678 -9.485 1.00 92.38 226 ASP A CA 1
ATOM 1615 C C . ASP A 1 226 ? 11.682 -28.111 -8.602 1.00 92.38 226 ASP A C 1
ATOM 1617 O O . ASP A 1 226 ? 12.642 -28.807 -8.268 1.00 92.38 226 ASP A O 1
ATOM 1621 N N . GLY A 1 227 ? 11.605 -26.819 -8.258 1.00 89.81 227 GLY A N 1
ATOM 1622 C CA . GLY A 1 227 ? 12.637 -26.078 -7.535 1.00 89.81 227 GLY A CA 1
ATOM 1623 C C . GLY A 1 227 ? 13.815 -25.634 -8.409 1.00 89.81 227 GLY A C 1
ATOM 1624 O O . GLY A 1 227 ? 14.706 -24.930 -7.928 1.00 89.81 227 GLY A O 1
ATOM 1625 N N . THR A 1 228 ? 13.839 -26.015 -9.691 1.00 95.06 228 THR A N 1
ATOM 1626 C CA . THR A 1 228 ? 14.813 -25.528 -10.672 1.00 95.06 228 THR A CA 1
ATOM 1627 C C . THR A 1 228 ? 14.220 -24.441 -11.566 1.00 95.06 228 THR A C 1
ATOM 1629 O O . THR A 1 228 ? 13.007 -24.333 -11.759 1.00 95.06 228 THR A O 1
ATOM 1632 N N . PHE A 1 229 ? 15.108 -23.632 -12.143 1.00 95.75 229 PHE A N 1
ATOM 1633 C CA . PHE A 1 229 ? 14.750 -22.483 -12.965 1.00 95.75 229 PHE A CA 1
ATOM 1634 C C . PHE A 1 229 ? 15.451 -22.532 -14.319 1.00 95.75 229 PHE A C 1
ATOM 1636 O O . PHE A 1 229 ? 16.574 -23.034 -14.446 1.00 95.75 229 PHE A O 1
ATOM 1643 N N . ALA A 1 230 ? 14.813 -21.958 -15.335 1.00 93.88 230 ALA A N 1
ATOM 1644 C CA . ALA A 1 230 ? 15.473 -21.650 -16.594 1.00 93.88 230 ALA A CA 1
ATOM 1645 C C . ALA A 1 230 ? 16.647 -20.675 -16.373 1.00 93.88 230 ALA A C 1
ATOM 1647 O O . ALA A 1 230 ? 16.635 -19.847 -15.460 1.00 93.88 230 ALA A O 1
ATOM 1648 N N . SER A 1 231 ? 17.667 -20.735 -17.237 1.00 91.75 231 SER A N 1
ATOM 1649 C CA . SER A 1 231 ? 18.774 -19.769 -17.191 1.00 91.75 231 SER A CA 1
ATOM 1650 C C . SER A 1 231 ? 18.239 -18.335 -17.339 1.00 91.75 231 SER A C 1
ATOM 1652 O O . SER A 1 231 ? 17.465 -18.099 -18.276 1.00 91.75 231 SER A O 1
ATOM 1654 N N . PRO A 1 232 ? 18.650 -17.386 -16.472 1.00 94.38 232 PRO A N 1
ATOM 1655 C CA . PRO A 1 232 ? 18.007 -16.082 -16.359 1.00 94.38 232 PRO A CA 1
ATOM 1656 C C . PRO A 1 232 ? 17.931 -15.332 -17.681 1.00 94.38 232 PRO A C 1
ATOM 1658 O O . PRO A 1 232 ? 18.899 -15.263 -18.447 1.00 94.38 232 PRO A O 1
ATOM 1661 N N . LYS A 1 233 ? 16.789 -14.688 -17.904 1.00 95.56 233 LYS A N 1
ATOM 1662 C CA . LYS A 1 233 ? 16.668 -13.620 -18.888 1.00 95.56 233 LYS A CA 1
ATOM 1663 C C . LYS A 1 233 ? 17.026 -12.307 -18.207 1.00 95.56 233 LYS A C 1
ATOM 1665 O O . LYS A 1 233 ? 16.283 -11.829 -17.355 1.00 95.56 233 LYS A O 1
ATOM 1670 N N . THR A 1 234 ? 18.182 -11.755 -18.565 1.00 94.75 234 THR A N 1
ATOM 1671 C CA . THR A 1 234 ? 18.566 -10.391 -18.190 1.00 94.75 234 THR A CA 1
ATOM 1672 C C . THR A 1 234 ? 17.912 -9.406 -19.149 1.00 94.75 234 THR A C 1
ATOM 1674 O O . THR A 1 234 ? 18.083 -9.516 -20.366 1.00 94.75 234 THR A O 1
ATOM 1677 N N . TYR A 1 235 ? 17.239 -8.412 -18.593 1.00 94.44 235 TYR A N 1
ATOM 1678 C CA . TYR A 1 235 ? 16.735 -7.233 -19.272 1.00 94.44 235 TYR A CA 1
ATOM 1679 C C . TYR A 1 235 ? 17.436 -6.015 -18.679 1.00 94.44 235 TYR A C 1
ATOM 1681 O O . TYR A 1 235 ? 17.629 -5.932 -17.469 1.00 94.44 235 TYR A O 1
ATOM 1689 N N . ASN A 1 236 ? 17.840 -5.067 -19.515 1.00 93.00 236 ASN A N 1
ATOM 1690 C CA . ASN A 1 236 ? 18.339 -3.787 -19.021 1.00 93.00 236 ASN A CA 1
ATOM 1691 C C . ASN A 1 236 ? 17.194 -3.052 -18.298 1.00 93.00 236 ASN A C 1
ATOM 1693 O O . ASN A 1 236 ? 16.057 -3.118 -18.754 1.00 93.00 236 ASN A O 1
ATOM 1697 N N . ALA A 1 237 ? 17.488 -2.310 -17.236 1.00 88.56 237 ALA A N 1
ATOM 1698 C CA . ALA A 1 237 ? 16.541 -1.420 -16.566 1.00 88.56 237 ALA A CA 1
ATOM 1699 C C . ALA A 1 237 ? 17.055 0.024 -16.610 1.00 88.56 237 ALA A C 1
ATOM 1701 O O . ALA A 1 237 ? 18.214 0.271 -16.949 1.00 88.56 237 ALA A O 1
ATOM 1702 N N . ALA A 1 238 ? 16.192 0.986 -16.297 1.00 82.00 238 ALA A N 1
ATOM 1703 C CA . ALA A 1 238 ? 16.622 2.358 -16.089 1.00 82.00 238 ALA A CA 1
ATOM 1704 C C . ALA A 1 238 ? 17.586 2.420 -14.902 1.00 82.00 238 ALA A C 1
ATOM 1706 O O . ALA A 1 238 ? 17.349 1.791 -13.870 1.00 82.00 238 ALA A O 1
ATOM 1707 N N . PHE A 1 239 ? 18.655 3.200 -15.055 1.00 79.38 239 PHE A N 1
ATOM 1708 C CA . PHE A 1 239 ? 19.598 3.516 -13.982 1.00 79.38 239 PHE A CA 1
ATOM 1709 C C . PHE A 1 239 ? 18.836 3.967 -12.727 1.00 79.38 239 PHE A C 1
ATOM 1711 O O . PHE A 1 239 ? 17.811 4.640 -12.844 1.00 79.38 239 PHE A O 1
ATOM 1718 N N . TYR A 1 240 ? 19.346 3.618 -11.544 1.00 73.75 240 TYR A N 1
ATOM 1719 C CA . TYR A 1 240 ? 18.726 3.953 -10.256 1.00 73.75 240 TYR A CA 1
ATOM 1720 C C . TYR A 1 240 ? 17.294 3.406 -10.081 1.00 73.75 240 TYR A C 1
ATOM 1722 O O . TYR A 1 240 ? 16.429 4.060 -9.503 1.00 73.75 240 TYR A O 1
ATOM 1730 N N . THR A 1 241 ? 17.036 2.182 -10.562 1.00 71.19 241 THR A N 1
ATOM 1731 C CA . THR A 1 241 ? 15.798 1.458 -10.224 1.00 71.19 241 THR A CA 1
ATOM 1732 C C . THR A 1 241 ? 15.807 1.048 -8.745 1.00 71.19 241 THR A C 1
ATOM 1734 O O . THR A 1 241 ? 16.485 0.088 -8.374 1.00 71.19 241 THR A O 1
ATOM 1737 N N . PHE A 1 242 ? 15.040 1.760 -7.914 1.00 64.75 242 PHE A N 1
ATOM 1738 C CA . PHE A 1 242 ? 14.894 1.490 -6.472 1.00 64.75 242 PHE A CA 1
ATOM 1739 C C . PHE A 1 242 ? 13.496 0.987 -6.080 1.00 64.75 242 PHE A C 1
ATOM 1741 O O . PHE A 1 242 ? 13.362 0.161 -5.172 1.00 64.75 242 PHE A O 1
ATOM 1748 N N . ALA A 1 243 ? 12.457 1.458 -6.775 1.00 63.09 243 ALA A N 1
ATOM 1749 C CA . ALA A 1 243 ? 11.078 1.048 -6.538 1.00 63.09 243 ALA A CA 1
ATOM 1750 C C . ALA A 1 243 ? 10.825 -0.406 -6.979 1.00 63.09 243 ALA A C 1
ATOM 1752 O O . ALA A 1 243 ? 11.435 -0.906 -7.927 1.00 63.09 243 ALA A O 1
ATOM 1753 N N . GLY A 1 244 ? 9.886 -1.070 -6.303 1.00 65.00 244 GLY A N 1
ATOM 1754 C CA . GLY A 1 244 ? 9.410 -2.396 -6.695 1.00 65.00 244 GLY A CA 1
ATOM 1755 C C . GLY A 1 244 ? 8.672 -2.398 -8.039 1.00 65.00 244 GLY A C 1
ATOM 1756 O O . GLY A 1 244 ? 8.180 -1.355 -8.476 1.00 65.00 244 GLY A O 1
ATOM 1757 N N . PRO A 1 245 ? 8.555 -3.566 -8.697 1.00 77.12 245 PRO A N 1
ATOM 1758 C CA . PRO A 1 245 ? 7.810 -3.687 -9.943 1.00 77.12 245 PRO A CA 1
ATOM 1759 C C . PRO A 1 245 ? 6.314 -3.429 -9.736 1.00 77.12 245 PRO A C 1
ATOM 1761 O O . PRO A 1 245 ? 5.673 -4.071 -8.903 1.00 77.12 245 PRO A O 1
ATOM 1764 N N . ALA A 1 246 ? 5.744 -2.553 -10.561 1.00 78.50 246 ALA A N 1
ATOM 1765 C CA . ALA A 1 246 ? 4.316 -2.581 -10.845 1.00 78.50 246 ALA A CA 1
ATOM 1766 C C . ALA A 1 246 ? 4.049 -3.723 -11.839 1.00 78.50 246 ALA A C 1
ATOM 1768 O O . ALA A 1 246 ? 4.769 -3.858 -12.830 1.00 78.50 246 ALA A O 1
ATOM 1769 N N . ILE A 1 247 ? 3.040 -4.551 -11.566 1.00 76.12 247 ILE A N 1
ATOM 1770 C CA . ILE A 1 247 ? 2.667 -5.713 -12.386 1.00 76.12 247 ILE A CA 1
ATOM 1771 C C . ILE A 1 247 ? 1.190 -5.567 -12.762 1.00 76.12 247 ILE A C 1
ATOM 1773 O O . ILE A 1 247 ? 0.366 -5.244 -11.905 1.00 76.12 247 ILE A O 1
ATOM 1777 N N . GLY A 1 248 ? 0.862 -5.781 -14.033 1.00 77.88 248 GLY A N 1
ATOM 1778 C CA . GLY A 1 248 ? -0.489 -5.635 -14.581 1.00 77.88 248 GLY A CA 1
ATOM 1779 C C . GLY A 1 248 ? -0.536 -6.067 -16.044 1.00 77.88 248 GLY A C 1
ATOM 1780 O O . GLY A 1 248 ? 0.479 -6.478 -16.582 1.00 77.88 248 GLY A O 1
ATOM 1781 N N . ASP A 1 249 ? -1.696 -5.989 -16.686 1.00 81.75 249 ASP A N 1
ATOM 1782 C CA . ASP A 1 249 ? -1.847 -6.245 -18.125 1.00 81.75 249 ASP A CA 1
ATOM 1783 C C . ASP A 1 249 ? -1.928 -4.887 -18.848 1.00 81.75 249 ASP A C 1
ATOM 1785 O O . ASP A 1 249 ? -2.921 -4.170 -18.702 1.00 81.75 249 ASP A O 1
ATOM 1789 N N . PHE A 1 250 ? -0.861 -4.479 -19.547 1.00 89.25 250 PHE A N 1
ATOM 1790 C CA . PHE A 1 250 ? -0.771 -3.183 -20.237 1.00 89.25 250 PHE A CA 1
ATOM 1791 C C . PHE A 1 250 ? -1.076 -3.290 -21.743 1.00 89.25 250 PHE A C 1
ATOM 1793 O O . PHE A 1 250 ? -1.102 -2.270 -22.442 1.00 89.25 250 PHE A O 1
ATOM 1800 N N . ASN A 1 251 ? -1.279 -4.502 -22.272 1.00 89.88 251 ASN A N 1
ATOM 1801 C CA . ASN A 1 251 ? -1.559 -4.752 -23.690 1.00 89.88 251 ASN A CA 1
ATOM 1802 C C . ASN A 1 251 ? -2.851 -5.547 -23.959 1.00 89.88 251 ASN A C 1
ATOM 1804 O O . ASN A 1 251 ? -3.157 -5.858 -25.112 1.00 89.88 251 ASN A O 1
ATOM 1808 N N . HIS A 1 252 ? -3.603 -5.854 -22.905 1.00 88.94 252 HIS A N 1
ATOM 1809 C CA . HIS A 1 252 ? -4.871 -6.575 -22.906 1.00 88.94 252 HIS A CA 1
ATOM 1810 C C . HIS A 1 252 ? -4.795 -7.960 -23.580 1.00 88.94 252 HIS A C 1
ATOM 1812 O O . HIS A 1 252 ? -5.798 -8.442 -24.121 1.00 88.94 252 HIS A O 1
ATOM 1818 N N . ASP A 1 253 ? -3.620 -8.610 -23.561 1.00 86.62 253 ASP A N 1
ATOM 1819 C CA . ASP A 1 253 ? -3.446 -9.989 -24.045 1.00 86.62 253 ASP A CA 1
ATOM 1820 C C . ASP A 1 253 ? -3.643 -11.059 -22.952 1.00 86.62 253 ASP A C 1
ATOM 1822 O O . ASP A 1 253 ? -3.733 -12.252 -23.266 1.00 86.62 253 ASP A O 1
ATOM 1826 N N . GLY A 1 254 ? -3.840 -10.631 -21.698 1.00 80.69 254 GLY A N 1
ATOM 1827 C CA . GLY A 1 254 ? -4.119 -11.481 -20.543 1.00 80.69 254 GLY A CA 1
ATOM 1828 C C . GLY A 1 254 ? -2.877 -12.021 -19.834 1.00 80.69 254 GLY A C 1
ATOM 1829 O O . GLY A 1 254 ? -3.029 -12.808 -18.901 1.00 80.69 254 GLY A O 1
ATOM 1830 N N . ILE A 1 255 ? -1.669 -11.638 -20.258 1.00 85.25 255 ILE A N 1
ATOM 1831 C CA . ILE A 1 255 ? -0.397 -12.040 -19.644 1.00 85.25 255 ILE A CA 1
ATOM 1832 C C . ILE A 1 255 ? 0.123 -10.903 -18.740 1.00 85.25 255 ILE A C 1
ATOM 1834 O O . ILE A 1 255 ? -0.004 -9.736 -19.101 1.00 85.25 255 ILE A O 1
ATOM 1838 N N . PRO A 1 256 ? 0.748 -11.196 -17.582 1.00 82.81 256 PRO A N 1
ATOM 1839 C CA . PRO A 1 256 ? 1.358 -10.155 -16.757 1.00 82.81 256 PRO A CA 1
ATOM 1840 C C . PRO A 1 256 ? 2.560 -9.459 -17.421 1.00 82.81 256 PRO A C 1
ATOM 1842 O O . PRO A 1 256 ? 3.583 -10.078 -17.731 1.00 82.81 256 PRO A O 1
ATOM 1845 N N . ASP A 1 257 ? 2.444 -8.143 -17.549 1.00 88.19 257 ASP A N 1
ATOM 1846 C CA . ASP A 1 257 ? 3.500 -7.190 -17.872 1.00 88.19 257 ASP A CA 1
ATOM 1847 C C . ASP A 1 257 ? 4.140 -6.615 -16.596 1.00 88.19 257 ASP A C 1
ATOM 1849 O O . ASP A 1 257 ? 3.614 -6.732 -15.485 1.00 88.19 257 ASP A O 1
ATOM 1853 N N . VAL A 1 258 ? 5.293 -5.960 -16.753 1.00 88.38 258 VAL A N 1
ATOM 1854 C CA . VAL A 1 258 ? 6.072 -5.369 -15.656 1.00 88.38 258 VAL A CA 1
ATOM 1855 C C . VAL A 1 258 ? 6.465 -3.931 -15.992 1.00 88.38 258 VAL A C 1
ATOM 1857 O O . VAL A 1 258 ? 6.908 -3.646 -17.105 1.00 88.38 258 VAL A O 1
ATOM 1860 N N . ALA A 1 259 ? 6.383 -3.026 -15.017 1.00 87.44 259 ALA A N 1
ATOM 1861 C CA . ALA A 1 259 ? 6.946 -1.681 -15.088 1.00 87.44 259 ALA A CA 1
ATOM 1862 C C . ALA A 1 259 ? 7.840 -1.390 -13.868 1.00 87.44 259 ALA A C 1
ATOM 1864 O O . ALA A 1 259 ? 7.497 -1.732 -12.737 1.00 87.44 259 ALA A O 1
ATOM 1865 N N . LEU A 1 260 ? 8.992 -0.754 -14.101 1.00 82.81 260 LEU A N 1
ATOM 1866 C CA . LEU A 1 260 ? 9.966 -0.354 -13.077 1.00 82.81 260 LEU A CA 1
ATOM 1867 C C . LEU A 1 260 ? 10.305 1.135 -13.200 1.00 82.81 260 LEU A C 1
ATOM 1869 O O . LEU A 1 260 ? 10.469 1.647 -14.312 1.00 82.81 260 LEU A O 1
ATOM 1873 N N . SER A 1 261 ? 10.451 1.802 -12.052 1.00 77.38 261 SER A N 1
ATOM 1874 C CA . SER A 1 261 ? 10.817 3.219 -11.959 1.00 77.38 261 SER A CA 1
ATOM 1875 C C . SER A 1 261 ? 12.287 3.396 -11.568 1.00 77.38 261 SER A C 1
ATOM 1877 O O . SER A 1 261 ? 12.721 2.888 -10.533 1.00 77.38 261 SER A O 1
ATOM 1879 N N . GLY A 1 262 ? 13.024 4.139 -12.394 1.00 75.25 262 GLY A N 1
ATOM 1880 C CA . GLY A 1 262 ? 14.352 4.702 -12.127 1.00 75.25 262 GLY A CA 1
ATOM 1881 C C . GLY A 1 262 ? 14.462 6.061 -12.829 1.00 75.25 262 GLY A C 1
ATOM 1882 O O . GLY A 1 262 ? 13.441 6.724 -13.017 1.00 75.25 262 GLY A O 1
ATOM 1883 N N . LEU A 1 263 ? 15.643 6.453 -13.329 1.00 75.19 263 LEU A N 1
ATOM 1884 C CA . LEU A 1 263 ? 15.808 7.718 -14.084 1.00 75.19 263 LEU A CA 1
ATOM 1885 C C . LEU A 1 263 ? 14.913 7.832 -15.337 1.00 75.19 263 LEU A C 1
ATOM 1887 O O . LEU A 1 263 ? 14.728 8.920 -15.873 1.00 75.19 263 LEU A O 1
ATOM 1891 N N . GLN A 1 264 ? 14.400 6.703 -15.820 1.00 80.38 264 GLN A N 1
ATOM 1892 C CA . GLN A 1 264 ? 13.387 6.570 -16.862 1.00 80.38 264 GLN A CA 1
ATOM 1893 C C . GLN A 1 264 ? 12.372 5.519 -16.397 1.00 80.38 264 GLN A C 1
ATOM 1895 O O . GLN A 1 264 ? 12.704 4.617 -15.621 1.00 80.38 264 GLN A O 1
ATOM 1900 N N . LEU A 1 265 ? 11.158 5.564 -16.939 1.00 83.44 265 LEU A N 1
ATOM 1901 C CA . LEU A 1 265 ? 10.224 4.448 -16.812 1.00 83.44 265 LEU A CA 1
ATOM 1902 C C . LEU A 1 265 ? 10.684 3.303 -17.732 1.00 83.44 265 LEU A C 1
ATOM 1904 O O . LEU A 1 265 ? 10.926 3.519 -18.921 1.00 83.44 265 LEU A O 1
ATOM 1908 N N . SER A 1 266 ? 10.795 2.089 -17.188 1.00 87.31 266 SER A N 1
ATOM 1909 C CA . SER A 1 266 ? 11.131 0.871 -17.941 1.00 87.31 266 SER A CA 1
ATOM 1910 C C . SER A 1 266 ? 9.934 -0.070 -17.977 1.00 87.31 266 SER A C 1
ATOM 1912 O O . SER A 1 266 ? 9.543 -0.583 -16.929 1.00 87.31 266 SER A O 1
ATOM 1914 N N . VAL A 1 267 ? 9.374 -0.323 -19.161 1.00 91.31 267 VAL A N 1
ATOM 1915 C CA . VAL A 1 267 ? 8.228 -1.231 -19.341 1.00 91.31 267 VAL A CA 1
ATOM 1916 C C . VAL A 1 267 ? 8.653 -2.484 -20.097 1.00 91.31 267 VAL A C 1
ATOM 1918 O O . VAL A 1 267 ? 9.339 -2.406 -21.118 1.00 91.31 267 VAL A O 1
ATOM 1921 N N . TYR A 1 268 ? 8.212 -3.639 -19.609 1.00 94.38 268 TYR A N 1
ATOM 1922 C CA . TYR A 1 268 ? 8.523 -4.959 -20.136 1.00 94.38 268 TYR A CA 1
ATOM 1923 C C . TYR A 1 268 ? 7.222 -5.731 -20.333 1.00 94.38 268 TYR A C 1
ATOM 1925 O O . TYR A 1 268 ? 6.541 -6.065 -19.367 1.00 94.38 268 TYR A O 1
ATOM 1933 N N . ILE A 1 269 ? 6.890 -6.031 -21.584 1.00 96.06 269 ILE A N 1
ATOM 1934 C CA . ILE A 1 269 ? 5.623 -6.687 -21.916 1.00 96.06 269 ILE A CA 1
ATOM 1935 C C . ILE A 1 269 ? 5.824 -8.203 -21.996 1.00 96.06 269 ILE A C 1
ATOM 1937 O O . ILE A 1 269 ? 6.808 -8.664 -22.581 1.00 96.06 269 ILE A O 1
ATOM 1941 N N . GLY A 1 270 ? 4.906 -8.978 -21.430 1.00 93.88 270 GLY A N 1
ATOM 1942 C CA . GLY A 1 270 ? 4.917 -10.430 -21.345 1.00 93.88 270 GLY A CA 1
ATOM 1943 C C . GLY A 1 270 ? 4.912 -11.143 -22.698 1.00 93.88 270 GLY A C 1
ATOM 1944 O O . GLY A 1 270 ? 4.765 -10.548 -23.773 1.00 93.88 270 GLY A O 1
ATOM 1945 N N . ARG A 1 271 ? 5.139 -12.457 -22.656 1.00 94.94 271 ARG A N 1
ATOM 1946 C CA . ARG A 1 271 ? 5.109 -13.351 -23.832 1.00 94.94 271 ARG A CA 1
ATOM 1947 C C . ARG A 1 271 ? 4.313 -14.638 -23.608 1.00 94.94 271 ARG A C 1
ATOM 1949 O O . ARG A 1 271 ? 4.157 -15.399 -24.559 1.00 94.94 271 ARG A O 1
ATOM 1956 N N . GLY A 1 272 ? 3.870 -14.905 -22.377 1.00 89.31 272 GLY A N 1
ATOM 1957 C CA . GLY A 1 272 ? 3.185 -16.145 -21.997 1.00 89.31 272 GLY A CA 1
ATOM 1958 C C . GLY A 1 272 ? 4.107 -17.369 -21.934 1.00 89.31 272 GLY A C 1
ATOM 1959 O O . GLY A 1 272 ? 3.629 -18.488 -21.811 1.00 89.31 272 GLY A O 1
ATOM 1960 N N . ASP A 1 273 ? 5.426 -17.172 -22.037 1.00 91.50 273 ASP A N 1
ATOM 1961 C CA . ASP A 1 273 ? 6.461 -18.209 -21.886 1.00 91.50 273 ASP A CA 1
ATOM 1962 C C . ASP A 1 273 ? 7.375 -17.953 -20.669 1.00 91.50 273 ASP A C 1
ATOM 1964 O O . ASP A 1 273 ? 8.481 -18.490 -20.582 1.00 91.50 273 ASP A O 1
ATOM 1968 N N . GLY A 1 274 ? 6.929 -17.080 -19.758 1.00 88.00 274 GLY A N 1
ATOM 1969 C CA . GLY A 1 274 ? 7.669 -16.625 -18.578 1.00 88.00 274 GLY A CA 1
ATOM 1970 C C . GLY A 1 274 ? 8.755 -15.603 -18.906 1.00 88.00 274 GLY A C 1
ATOM 1971 O O . GLY A 1 274 ? 9.424 -15.094 -18.014 1.00 88.00 274 GLY A O 1
ATOM 1972 N N . THR A 1 275 ? 8.964 -15.276 -20.184 1.00 95.00 275 THR A N 1
ATOM 1973 C CA . THR A 1 275 ? 9.939 -14.270 -20.596 1.00 95.00 275 THR A CA 1
ATOM 1974 C C . THR A 1 275 ? 9.248 -12.984 -21.039 1.00 95.00 275 THR A C 1
ATOM 1976 O O . THR A 1 275 ? 8.126 -12.971 -21.540 1.00 95.00 275 THR A O 1
ATOM 1979 N N . LEU A 1 276 ? 9.941 -11.866 -20.863 1.00 95.88 276 LEU A N 1
ATOM 1980 C CA . LEU A 1 276 ? 9.484 -10.543 -21.268 1.00 95.88 276 LEU A CA 1
ATOM 1981 C C . LEU A 1 276 ? 10.034 -10.184 -22.662 1.00 95.88 276 LEU A C 1
ATOM 1983 O O . LEU A 1 276 ? 11.023 -10.747 -23.162 1.00 95.88 276 LEU A O 1
ATOM 1987 N N . LYS A 1 277 ? 9.395 -9.228 -23.329 1.00 96.06 277 LYS A N 1
ATOM 1988 C CA . LYS A 1 277 ? 9.937 -8.500 -24.484 1.00 96.06 277 LYS A CA 1
ATOM 1989 C C . LYS A 1 277 ? 11.062 -7.556 -23.981 1.00 96.06 277 LYS A C 1
ATOM 1991 O O . LYS A 1 277 ? 11.102 -7.248 -22.791 1.00 96.06 277 LYS A O 1
ATOM 1996 N N . PRO A 1 278 ? 12.033 -7.145 -24.826 1.00 94.44 278 PRO A N 1
ATOM 1997 C CA . PRO A 1 278 ? 13.035 -6.154 -24.421 1.00 94.44 278 PRO A CA 1
ATOM 1998 C C . PRO A 1 278 ? 12.362 -4.879 -23.890 1.00 94.44 278 PRO A C 1
ATOM 2000 O O . PRO A 1 278 ? 11.293 -4.541 -24.403 1.00 94.44 278 PRO A O 1
ATOM 2003 N N . PRO A 1 279 ? 12.966 -4.180 -22.911 1.00 93.25 279 PRO A N 1
ATOM 2004 C CA . PRO A 1 279 ? 12.386 -2.973 -22.334 1.00 93.25 279 PRO A CA 1
ATOM 2005 C C . PRO A 1 279 ? 12.090 -1.930 -23.408 1.00 93.25 279 PRO A C 1
ATOM 2007 O O . PRO A 1 279 ? 12.921 -1.686 -24.291 1.00 93.25 279 PRO A O 1
ATOM 2010 N N . VAL A 1 280 ? 10.948 -1.261 -23.276 1.00 91.69 280 VAL A N 1
ATOM 2011 C CA . VAL A 1 280 ? 10.771 0.071 -23.849 1.00 91.69 280 VAL A CA 1
ATOM 2012 C C . VAL A 1 280 ? 11.009 1.084 -22.736 1.00 91.69 280 VAL A C 1
ATOM 2014 O O . VAL A 1 280 ? 10.436 0.978 -21.650 1.00 91.69 280 VAL A O 1
ATOM 2017 N N . TYR A 1 281 ? 11.895 2.037 -23.009 1.00 88.25 281 TYR A N 1
ATOM 2018 C CA . TYR A 1 281 ? 12.182 3.155 -22.121 1.00 88.25 281 TYR A CA 1
ATOM 2019 C C . TYR A 1 281 ? 11.332 4.350 -22.505 1.00 88.25 281 TYR A C 1
ATOM 2021 O O . TYR A 1 281 ? 11.221 4.674 -23.691 1.00 88.25 281 TYR A O 1
ATOM 2029 N N . TYR A 1 282 ? 10.805 5.031 -21.496 1.00 83.00 282 TYR A N 1
ATOM 2030 C CA . TYR A 1 282 ? 10.130 6.306 -21.669 1.00 83.00 282 TYR A CA 1
ATOM 2031 C C . TYR A 1 282 ? 10.932 7.394 -20.968 1.00 83.00 282 TYR A C 1
ATOM 2033 O O . TYR A 1 282 ? 11.114 7.371 -19.749 1.00 83.00 282 TYR A O 1
ATOM 2041 N N . ASP A 1 283 ? 11.444 8.323 -21.778 1.00 73.31 283 ASP A N 1
ATOM 2042 C CA . ASP A 1 283 ? 12.081 9.545 -21.301 1.00 73.31 283 ASP A CA 1
ATOM 2043 C C . ASP A 1 283 ? 11.073 10.369 -20.493 1.00 73.31 283 ASP A C 1
ATOM 2045 O O . ASP A 1 283 ? 9.966 10.645 -20.959 1.00 73.31 283 ASP A O 1
ATOM 2049 N N . GLY A 1 284 ? 11.492 10.777 -19.299 1.00 62.84 284 GLY A N 1
ATOM 2050 C CA . GLY A 1 284 ? 10.799 11.694 -18.399 1.00 62.84 284 GLY A CA 1
ATOM 2051 C C . GLY A 1 284 ? 11.823 12.575 -17.670 1.00 62.84 284 GLY A C 1
ATOM 2052 O O . GLY A 1 284 ? 12.995 12.594 -18.065 1.00 62.84 284 GLY A O 1
ATOM 2053 N N . PRO A 1 285 ? 11.430 13.303 -16.611 1.00 52.53 285 PRO A N 1
ATOM 2054 C CA . PRO A 1 285 ? 12.401 13.866 -15.680 1.00 52.53 285 PRO A CA 1
ATOM 2055 C C . PRO A 1 285 ? 13.204 12.730 -15.006 1.00 52.53 285 PRO A C 1
ATOM 2057 O O . PRO A 1 285 ? 12.712 11.601 -14.918 1.00 52.53 285 PRO A O 1
ATOM 2060 N N . PRO A 1 286 ? 14.453 12.990 -14.571 1.00 48.25 286 PRO A N 1
ATOM 2061 C CA . PRO A 1 286 ? 15.370 11.965 -14.067 1.00 48.25 286 PRO A CA 1
ATOM 2062 C C . PRO A 1 286 ? 14.944 11.449 -12.683 1.00 48.25 286 PRO A C 1
ATOM 2064 O O . PRO A 1 286 ? 15.466 11.895 -11.661 1.00 48.25 286 PRO A O 1
ATOM 2067 N N . SER A 1 287 ? 13.998 10.508 -12.662 1.00 52.50 287 SER A N 1
ATOM 2068 C CA . SER A 1 287 ? 13.282 10.170 -11.434 1.00 52.50 287 SER A CA 1
ATOM 2069 C C . SER A 1 287 ? 14.119 9.436 -10.385 1.00 52.50 287 SER A C 1
ATOM 2071 O O . SER A 1 287 ? 14.820 8.461 -10.664 1.00 52.50 287 SER A O 1
ATOM 2073 N N . GLN A 1 288 ? 13.933 9.867 -9.140 1.00 50.66 288 GLN A N 1
ATOM 2074 C CA . GLN A 1 288 ? 14.026 9.020 -7.950 1.00 50.66 288 GLN A CA 1
ATOM 2075 C C . GLN A 1 288 ? 12.591 8.798 -7.438 1.00 50.66 288 GLN A C 1
ATOM 2077 O O . GLN A 1 288 ? 12.257 9.163 -6.318 1.00 50.66 288 GLN A O 1
ATOM 2082 N N . GLY A 1 289 ? 11.703 8.332 -8.326 1.00 53.00 289 GLY A N 1
ATOM 2083 C CA . GLY A 1 289 ? 10.255 8.428 -8.144 1.00 53.00 289 GLY A CA 1
ATOM 2084 C C . GLY A 1 289 ? 9.694 7.571 -7.008 1.00 53.00 289 GLY A C 1
ATOM 2085 O O . GLY A 1 289 ? 9.687 6.343 -7.096 1.00 53.00 289 GLY A O 1
ATOM 2086 N N . ASP A 1 290 ? 9.125 8.244 -6.006 1.00 52.41 290 ASP A N 1
ATOM 2087 C CA . ASP A 1 290 ? 8.402 7.657 -4.868 1.00 52.41 290 ASP A CA 1
ATOM 2088 C C . ASP A 1 290 ? 7.141 6.872 -5.280 1.00 52.41 290 ASP A C 1
ATOM 2090 O O . ASP A 1 290 ? 6.729 5.922 -4.610 1.00 52.41 290 ASP A O 1
ATOM 2094 N N . VAL A 1 291 ? 6.505 7.304 -6.375 1.00 55.28 291 VAL A N 1
ATOM 2095 C CA . VAL A 1 291 ? 5.204 6.828 -6.858 1.00 55.28 291 VAL A CA 1
ATOM 2096 C C . VAL A 1 291 ? 5.320 6.322 -8.290 1.00 55.28 291 VAL A C 1
ATOM 2098 O O . VAL A 1 291 ? 5.714 7.068 -9.184 1.00 55.28 291 VAL A O 1
ATOM 2101 N N . LEU A 1 292 ? 4.819 5.111 -8.531 1.00 66.56 292 LEU A N 1
ATOM 2102 C CA . LEU A 1 292 ? 4.365 4.666 -9.847 1.00 66.56 292 LEU A CA 1
ATOM 2103 C C . LEU A 1 292 ? 2.995 3.998 -9.688 1.00 66.56 292 LEU A C 1
ATOM 2105 O O . LEU A 1 292 ? 2.840 3.113 -8.847 1.00 66.56 292 LEU A O 1
ATOM 2109 N N . ALA A 1 293 ? 2.004 4.421 -10.473 1.00 68.06 293 ALA A N 1
ATOM 2110 C CA . ALA A 1 293 ? 0.657 3.856 -10.433 1.00 68.06 293 ALA A CA 1
ATOM 2111 C C . ALA A 1 293 ? 0.043 3.739 -11.837 1.00 68.06 293 ALA A C 1
ATOM 2113 O O . ALA A 1 293 ? 0.251 4.609 -12.683 1.00 68.06 293 ALA A O 1
ATOM 2114 N N . ALA A 1 294 ? -0.728 2.668 -12.053 1.00 71.94 294 ALA A N 1
ATOM 2115 C CA . ALA A 1 294 ? -1.442 2.384 -13.296 1.00 71.94 294 ALA A CA 1
ATOM 2116 C C . ALA A 1 294 ? -2.926 2.773 -13.187 1.00 71.94 294 ALA A C 1
ATOM 2118 O O . ALA A 1 294 ? -3.580 2.446 -12.195 1.00 71.94 294 ALA A O 1
ATOM 2119 N N . VAL A 1 295 ? -3.448 3.488 -14.184 1.00 74.12 295 VAL A N 1
ATOM 2120 C CA . VAL A 1 295 ? -4.812 4.048 -14.208 1.00 74.12 295 VAL A CA 1
ATOM 2121 C C . VAL A 1 295 ? -5.194 4.424 -15.642 1.00 74.12 295 VAL A C 1
ATOM 2123 O O . VAL A 1 295 ? -4.344 4.875 -16.389 1.00 74.12 295 VAL A O 1
ATOM 2126 N N . ASP A 1 296 ? -6.458 4.299 -16.037 1.00 79.00 296 ASP A N 1
ATOM 2127 C CA . ASP A 1 296 ? -6.944 4.870 -17.303 1.00 79.00 296 ASP A CA 1
ATOM 2128 C C . ASP A 1 296 ? -7.277 6.366 -17.107 1.00 79.00 296 ASP A C 1
ATOM 2130 O O . ASP A 1 296 ? -8.279 6.708 -16.469 1.00 79.00 296 ASP A O 1
ATOM 2134 N N . LEU A 1 297 ? -6.411 7.271 -17.587 1.00 82.94 297 LEU A N 1
ATOM 2135 C CA . LEU A 1 297 ? -6.597 8.728 -17.482 1.00 82.94 297 LEU A CA 1
ATOM 2136 C C . LEU A 1 297 ? -7.391 9.293 -18.659 1.00 82.94 297 LEU A C 1
ATOM 2138 O O . LEU A 1 297 ? -8.102 10.290 -18.514 1.00 82.94 297 LEU A O 1
ATOM 2142 N N . ASN A 1 298 ? -7.236 8.692 -19.836 1.00 85.06 298 ASN A N 1
ATOM 2143 C CA . ASN A 1 298 ? -7.798 9.208 -21.081 1.00 85.06 298 ASN A CA 1
ATOM 2144 C C . ASN A 1 298 ? -9.170 8.584 -21.440 1.00 85.06 298 ASN A C 1
ATOM 2146 O O . ASN A 1 298 ? -9.905 9.132 -22.260 1.00 85.06 298 ASN A O 1
ATOM 2150 N N . ARG A 1 299 ? -9.560 7.514 -20.734 1.00 84.00 299 ARG A N 1
ATOM 2151 C CA . ARG A 1 299 ? -10.801 6.731 -20.872 1.00 84.00 299 ARG A CA 1
ATOM 2152 C C . ARG A 1 299 ? -10.914 5.954 -22.191 1.00 84.00 299 ARG A C 1
ATOM 2154 O O . ARG A 1 299 ? -12.029 5.723 -22.668 1.00 84.00 299 ARG A O 1
ATOM 2161 N N . ASP A 1 300 ? -9.785 5.529 -22.770 1.00 83.62 300 ASP A N 1
ATOM 2162 C CA . ASP A 1 300 ? -9.751 4.616 -23.929 1.00 83.62 300 ASP A CA 1
ATOM 2163 C C . ASP A 1 300 ? -9.768 3.121 -23.553 1.00 83.62 300 ASP A C 1
ATOM 2165 O O . ASP A 1 300 ? -9.868 2.268 -24.440 1.00 83.62 300 ASP A O 1
ATOM 2169 N N . GLY A 1 301 ? -9.779 2.805 -22.253 1.00 82.38 301 GLY A N 1
ATOM 2170 C CA . GLY A 1 301 ? -9.865 1.454 -21.701 1.00 82.38 301 GLY A CA 1
ATOM 2171 C C . GLY A 1 301 ? -8.518 0.835 -21.329 1.00 82.38 301 GLY A C 1
ATOM 2172 O O . GLY A 1 301 ? -8.511 -0.285 -20.816 1.00 82.38 301 GLY A O 1
ATOM 2173 N N . ASN A 1 302 ? -7.407 1.537 -21.575 1.00 85.56 302 ASN A N 1
ATOM 2174 C CA . ASN A 1 302 ? -6.055 1.042 -21.327 1.00 85.56 302 ASN A CA 1
ATOM 2175 C C . ASN A 1 302 ? -5.467 1.606 -20.031 1.00 85.56 302 ASN A C 1
ATOM 2177 O O . ASN A 1 302 ? -5.823 2.693 -19.583 1.00 85.56 302 ASN A O 1
ATOM 2181 N N . LEU A 1 303 ? -4.512 0.888 -19.439 1.00 82.62 303 LEU A N 1
ATOM 2182 C CA . LEU A 1 303 ? -3.741 1.414 -18.314 1.00 82.62 303 LEU A CA 1
ATOM 2183 C C . LEU A 1 303 ? -2.696 2.428 -18.809 1.00 82.62 303 LEU A C 1
ATOM 2185 O O . LEU A 1 303 ? -1.705 2.053 -19.433 1.00 82.62 303 LEU A O 1
ATOM 2189 N N . ASP A 1 304 ? -2.903 3.705 -18.489 1.00 83.56 304 ASP A N 1
ATOM 2190 C CA . ASP A 1 304 ? -1.867 4.739 -18.471 1.00 83.56 304 ASP A CA 1
ATOM 2191 C C . ASP A 1 304 ? -1.015 4.602 -17.184 1.00 83.56 304 ASP A C 1
ATOM 2193 O O . ASP A 1 304 ? -1.402 3.931 -16.222 1.00 83.56 304 ASP A O 1
ATOM 2197 N N . LEU A 1 305 ? 0.156 5.242 -17.141 1.00 81.56 305 LEU A N 1
ATOM 2198 C CA . LEU A 1 305 ? 1.056 5.281 -15.981 1.00 81.56 305 LEU A CA 1
ATOM 2199 C C . LEU A 1 305 ? 1.337 6.730 -15.564 1.00 81.56 305 LEU A C 1
ATOM 2201 O O . LEU A 1 305 ? 1.793 7.544 -16.373 1.00 81.56 305 LEU A O 1
ATOM 2205 N N . ILE A 1 306 ? 1.111 7.036 -14.283 1.00 79.00 306 ILE A N 1
ATOM 2206 C CA . ILE A 1 306 ? 1.332 8.361 -13.686 1.00 79.00 306 ILE A CA 1
ATOM 2207 C C . ILE A 1 306 ? 2.296 8.293 -12.496 1.00 79.00 306 ILE A C 1
ATOM 2209 O O . ILE A 1 306 ? 2.250 7.362 -11.685 1.00 79.00 306 ILE A O 1
ATOM 2213 N N . SER A 1 307 ? 3.162 9.301 -12.393 1.00 77.38 307 SER A N 1
ATOM 2214 C CA . SER A 1 307 ? 4.109 9.490 -11.292 1.00 77.38 307 SER A CA 1
ATOM 2215 C C . SER A 1 307 ? 4.245 10.966 -10.893 1.00 77.38 307 SER A C 1
ATOM 2217 O O . SER A 1 307 ? 3.920 11.877 -11.660 1.00 77.38 307 SER A O 1
ATOM 2219 N N . VAL A 1 308 ? 4.735 11.183 -9.670 1.00 74.31 308 VAL A N 1
ATOM 2220 C CA . VAL A 1 308 ? 5.173 12.480 -9.127 1.00 74.31 308 VAL A CA 1
ATOM 2221 C C . VAL A 1 308 ? 6.637 12.388 -8.716 1.00 74.31 308 VAL A C 1
ATOM 2223 O O . VAL A 1 308 ? 7.081 11.335 -8.255 1.00 74.31 308 VAL A O 1
ATOM 2226 N N . ASP A 1 309 ? 7.368 13.488 -8.881 1.00 74.69 309 ASP A N 1
ATOM 2227 C CA . ASP A 1 309 ? 8.795 13.591 -8.569 1.00 74.69 309 ASP A CA 1
ATOM 2228 C C . ASP A 1 309 ? 9.060 14.815 -7.671 1.00 74.69 309 ASP A C 1
ATOM 2230 O O . ASP A 1 309 ? 8.892 15.963 -8.096 1.00 74.69 309 ASP A O 1
ATOM 2234 N N . GLU A 1 310 ? 9.482 14.582 -6.419 1.00 68.62 310 GLU A N 1
ATOM 2235 C CA . GLU A 1 310 ? 9.773 15.667 -5.467 1.00 68.62 310 GLU A CA 1
ATOM 2236 C C . GLU A 1 310 ? 11.128 16.366 -5.681 1.00 68.62 310 GLU A C 1
ATOM 2238 O O . GLU A 1 310 ? 11.404 17.369 -5.019 1.00 68.62 310 GLU A O 1
ATOM 2243 N N . PHE A 1 311 ? 11.969 15.854 -6.588 1.00 69.25 311 PHE A N 1
ATOM 2244 C CA . PHE A 1 311 ? 13.262 16.436 -6.958 1.00 69.25 311 PHE A CA 1
ATOM 2245 C C . PHE A 1 311 ? 13.184 17.279 -8.234 1.00 69.25 311 PHE A C 1
ATOM 2247 O O . PHE A 1 311 ? 13.930 18.255 -8.351 1.00 69.25 311 PHE A O 1
ATOM 2254 N N . SER A 1 312 ? 12.316 16.916 -9.187 1.00 72.56 312 SER A N 1
ATOM 2255 C CA . SER A 1 312 ? 12.099 17.693 -10.417 1.00 72.56 312 SER A CA 1
ATOM 2256 C C . SER A 1 312 ? 10.942 18.697 -10.321 1.00 72.56 312 SER A C 1
ATOM 2258 O O . SER A 1 312 ? 10.934 19.664 -11.080 1.00 72.56 312 SER A O 1
ATOM 2260 N N . ASN A 1 313 ? 10.026 18.515 -9.360 1.00 76.88 313 ASN A N 1
ATOM 2261 C CA . ASN A 1 313 ? 8.752 19.234 -9.234 1.00 76.88 313 ASN A CA 1
ATOM 2262 C C . ASN A 1 313 ? 7.816 19.035 -10.443 1.00 76.88 313 ASN A C 1
ATOM 2264 O O . ASN A 1 313 ? 7.135 19.967 -10.865 1.00 76.88 313 ASN A O 1
ATOM 2268 N N . ASP A 1 314 ? 7.751 17.818 -10.991 1.00 79.19 314 ASP A N 1
ATOM 2269 C CA . ASP A 1 314 ? 6.861 17.480 -12.109 1.00 79.19 314 ASP A CA 1
ATOM 2270 C C . ASP A 1 314 ? 5.824 16.402 -11.747 1.00 79.19 314 ASP A C 1
ATOM 2272 O O . ASP A 1 314 ? 6.088 15.465 -10.986 1.00 79.19 314 ASP A O 1
ATOM 2276 N N . VAL A 1 315 ? 4.662 16.474 -12.404 1.00 81.69 315 VAL A N 1
ATOM 2277 C CA . VAL A 1 315 ? 3.809 15.309 -12.681 1.00 81.69 315 VAL A CA 1
ATOM 2278 C C . VAL A 1 315 ? 4.186 14.754 -14.053 1.00 81.69 315 VAL A C 1
ATOM 2280 O O . VAL A 1 315 ? 4.249 15.501 -15.032 1.00 81.69 315 VAL A O 1
ATOM 2283 N N . SER A 1 316 ? 4.391 13.441 -14.152 1.00 82.12 316 SER A N 1
ATOM 2284 C CA . SER A 1 316 ? 4.652 12.760 -15.426 1.00 82.12 316 SER A CA 1
ATOM 2285 C C . SER A 1 316 ? 3.531 11.789 -15.775 1.00 82.12 316 SER A C 1
ATOM 2287 O O . SER A 1 316 ? 3.185 10.919 -14.978 1.00 82.12 316 SER A O 1
ATOM 2289 N N . VAL A 1 317 ? 2.992 11.915 -16.990 1.00 85.38 317 VAL A N 1
ATOM 2290 C CA . VAL A 1 317 ? 1.955 11.026 -17.533 1.00 85.38 317 VAL A CA 1
ATOM 2291 C C . VAL A 1 317 ? 2.467 10.322 -18.788 1.00 85.38 317 VAL A C 1
ATOM 2293 O O . VAL A 1 317 ? 2.793 10.968 -19.785 1.00 85.38 317 VAL A O 1
ATOM 2296 N N . ASN A 1 318 ? 2.502 8.992 -18.748 1.00 86.94 318 ASN A N 1
ATOM 2297 C CA . ASN A 1 318 ? 2.811 8.114 -19.873 1.00 86.94 318 ASN A CA 1
ATOM 2298 C C . ASN A 1 318 ? 1.521 7.383 -20.248 1.00 86.94 318 ASN A C 1
ATOM 2300 O O . ASN A 1 318 ? 0.943 6.711 -19.401 1.00 86.94 318 ASN A O 1
ATOM 2304 N N . LEU A 1 319 ? 1.047 7.508 -21.487 1.00 88.81 319 LEU A N 1
ATOM 2305 C CA . LEU A 1 319 ? -0.296 7.025 -21.849 1.00 88.81 319 LEU A CA 1
ATOM 2306 C C . LEU A 1 319 ? -0.246 5.692 -22.590 1.00 88.81 319 LEU A C 1
ATOM 2308 O O . LEU A 1 319 ? 0.470 5.614 -23.582 1.00 88.81 319 LEU A O 1
ATOM 2312 N N . GLY A 1 320 ? -1.021 4.688 -22.196 1.00 89.06 320 GLY A N 1
ATOM 2313 C CA . GLY A 1 320 ? -1.084 3.393 -22.873 1.00 89.06 320 GLY A CA 1
ATOM 2314 C C . GLY A 1 320 ? -1.534 3.511 -24.336 1.00 89.06 320 GLY A C 1
ATOM 2315 O O . GLY A 1 320 ? -2.173 4.483 -24.739 1.00 89.06 320 GLY A O 1
ATOM 2316 N N . ASN A 1 321 ? -1.171 2.536 -25.170 1.00 87.94 321 ASN A N 1
ATOM 2317 C CA . ASN A 1 321 ? -1.570 2.456 -26.586 1.00 87.94 321 ASN A CA 1
ATOM 2318 C C . ASN A 1 321 ? -2.326 1.154 -26.924 1.00 87.94 321 ASN A C 1
ATOM 2320 O O . ASN A 1 321 ? -2.386 0.770 -28.092 1.00 87.94 321 ASN A O 1
ATOM 2324 N N . ALA A 1 322 ? -2.858 0.452 -25.916 1.00 86.75 322 ALA A N 1
ATOM 2325 C CA . ALA A 1 322 ? -3.435 -0.899 -26.002 1.00 86.75 322 ALA A CA 1
ATOM 2326 C C . ALA A 1 322 ? -2.477 -2.023 -26.453 1.00 86.75 322 ALA A C 1
ATOM 2328 O O . ALA A 1 322 ? -2.877 -3.179 -26.487 1.00 86.75 322 ALA A O 1
ATOM 2329 N N . ASP A 1 323 ? -1.224 -1.724 -26.812 1.00 88.25 323 ASP A N 1
ATOM 2330 C CA . ASP A 1 323 ? -0.236 -2.701 -27.300 1.00 88.25 323 ASP A CA 1
ATOM 2331 C C . ASP A 1 323 ? 0.940 -2.927 -26.329 1.00 88.25 323 ASP A C 1
ATOM 2333 O O . ASP A 1 323 ? 1.939 -3.559 -26.686 1.00 88.25 323 ASP A O 1
ATOM 2337 N N . GLY A 1 324 ? 0.822 -2.415 -25.099 1.00 84.31 324 GLY A N 1
ATOM 2338 C CA . GLY A 1 324 ? 1.878 -2.419 -24.087 1.00 84.31 324 GLY A CA 1
ATOM 2339 C C . GLY A 1 324 ? 2.948 -1.347 -24.308 1.00 84.31 324 GLY A C 1
ATOM 2340 O O . GLY A 1 324 ? 3.880 -1.227 -23.514 1.00 84.31 324 GLY A O 1
ATOM 2341 N N . THR A 1 325 ? 2.845 -0.538 -25.365 1.00 89.81 325 THR A N 1
ATOM 2342 C CA . THR A 1 325 ? 3.648 0.679 -25.479 1.00 89.81 325 THR A CA 1
ATOM 2343 C C . THR A 1 325 ? 2.917 1.868 -24.876 1.00 89.81 325 THR A C 1
ATOM 2345 O O . THR A 1 325 ? 1.691 1.963 -24.914 1.00 89.81 325 THR A O 1
ATOM 2348 N N . PHE A 1 326 ? 3.699 2.816 -24.372 1.00 87.81 326 PHE A N 1
ATOM 2349 C CA . PHE A 1 326 ? 3.220 4.089 -23.869 1.00 87.81 326 PHE A CA 1
ATOM 2350 C C . PHE A 1 326 ? 3.603 5.240 -24.812 1.00 87.81 326 PHE A C 1
ATOM 2352 O O . PHE A 1 326 ? 4.607 5.202 -25.529 1.00 87.81 326 PHE A O 1
ATOM 2359 N N . LYS A 1 327 ? 2.790 6.295 -24.827 1.00 85.44 327 LYS A N 1
ATOM 2360 C CA . LYS A 1 327 ? 3.124 7.607 -25.387 1.00 85.44 327 LYS A CA 1
ATOM 2361 C C . LYS A 1 327 ? 4.116 8.252 -24.411 1.00 85.44 327 LYS A C 1
ATOM 2363 O O . LYS A 1 327 ? 3.828 8.306 -23.218 1.00 85.44 327 LYS A O 1
ATOM 2368 N N . GLY A 1 328 ? 5.269 8.707 -24.913 1.00 72.62 328 GLY A N 1
ATOM 2369 C CA . GLY A 1 328 ? 6.347 9.264 -24.080 1.00 72.62 328 GLY A CA 1
ATOM 2370 C C . GLY A 1 328 ? 5.886 10.423 -23.192 1.00 72.62 328 GLY A C 1
ATOM 2371 O O . GLY A 1 328 ? 4.955 11.146 -23.567 1.00 72.62 328 GLY A O 1
ATOM 2372 N N . ALA A 1 329 ? 6.532 10.568 -22.031 1.00 80.19 329 ALA A N 1
ATOM 2373 C CA . ALA A 1 329 ? 6.014 11.337 -20.907 1.00 80.19 329 ALA A CA 1
ATOM 2374 C C . ALA A 1 329 ? 5.565 12.749 -21.304 1.00 80.19 329 ALA A C 1
ATOM 2376 O O . ALA A 1 329 ? 6.336 13.571 -21.806 1.00 80.19 329 ALA A O 1
ATOM 2377 N N . SER A 1 330 ? 4.296 13.042 -21.037 1.00 84.00 330 SER A N 1
ATOM 2378 C CA . SER A 1 330 ? 3.827 14.418 -20.952 1.00 84.00 330 SER A CA 1
ATOM 2379 C C . SER A 1 330 ? 4.155 14.906 -19.543 1.00 84.00 330 SER A C 1
ATOM 2381 O O . SER A 1 330 ? 3.629 14.380 -18.563 1.00 84.00 330 SER A O 1
ATOM 2383 N N . ILE A 1 331 ? 5.107 15.835 -19.471 1.00 81.44 331 ILE A N 1
ATOM 2384 C CA . ILE A 1 331 ? 5.672 16.378 -18.234 1.00 81.44 331 ILE A CA 1
ATOM 2385 C C . ILE A 1 331 ? 4.962 17.695 -17.922 1.00 81.44 331 ILE A C 1
ATOM 2387 O O . ILE A 1 331 ? 4.859 18.566 -18.793 1.00 81.44 331 ILE A O 1
ATOM 2391 N N . PHE A 1 332 ? 4.486 17.837 -16.689 1.00 81.00 332 PHE A N 1
ATOM 2392 C CA . PHE A 1 332 ? 3.753 19.003 -16.216 1.00 81.00 332 PHE A CA 1
ATOM 2393 C C . PHE A 1 332 ? 4.387 19.501 -14.920 1.00 81.00 332 PHE A C 1
ATOM 2395 O O . PHE A 1 332 ? 4.162 18.930 -13.853 1.00 81.00 332 PHE A O 1
ATOM 2402 N N . GLY A 1 333 ? 5.186 20.560 -15.040 1.00 79.94 333 GLY A N 1
ATOM 2403 C CA . GLY A 1 333 ? 5.798 21.218 -13.893 1.00 79.94 333 GLY A CA 1
ATOM 2404 C C . GLY A 1 333 ? 4.747 21.835 -12.972 1.00 79.94 333 GLY A C 1
ATOM 2405 O O . GLY A 1 333 ? 3.756 22.403 -13.441 1.00 79.94 333 GLY A O 1
ATOM 2406 N N . VAL A 1 334 ? 5.005 21.713 -11.676 1.00 79.31 334 VAL A N 1
ATOM 2407 C CA . VAL A 1 334 ? 4.318 22.374 -10.559 1.00 79.31 334 VAL A CA 1
ATOM 2408 C C . VAL A 1 334 ? 5.366 23.128 -9.718 1.00 79.31 334 VAL A C 1
ATOM 2410 O O . VAL A 1 334 ? 6.537 23.176 -10.106 1.00 79.31 334 VAL A O 1
ATOM 2413 N N . ASP A 1 335 ? 4.994 23.770 -8.609 1.00 76.56 335 ASP A N 1
ATOM 2414 C CA . ASP A 1 335 ? 5.877 24.744 -7.951 1.00 76.56 335 ASP A CA 1
ATOM 2415 C C . ASP A 1 335 ? 6.932 24.103 -7.027 1.00 76.56 335 ASP A C 1
ATOM 2417 O O . ASP A 1 335 ? 8.132 24.281 -7.267 1.00 76.56 335 ASP A O 1
ATOM 2421 N N . GLU A 1 336 ? 6.545 23.392 -5.952 1.00 77.38 336 GLU A N 1
ATOM 2422 C CA . GLU A 1 336 ? 7.530 22.919 -4.951 1.00 77.38 336 GLU A CA 1
ATOM 2423 C C . GLU A 1 336 ? 7.152 21.626 -4.190 1.00 77.38 336 GLU A C 1
ATOM 2425 O O . GLU A 1 336 ? 6.243 21.610 -3.355 1.00 77.38 336 GLU A O 1
ATOM 2430 N N . CYS A 1 337 ? 7.933 20.559 -4.427 1.00 71.56 337 CYS A N 1
ATOM 2431 C CA . CYS A 1 337 ? 7.882 19.230 -3.795 1.00 71.56 337 CYS A CA 1
ATOM 2432 C C . CYS A 1 337 ? 6.496 18.537 -3.811 1.00 71.56 337 CYS A C 1
ATOM 2434 O O . CYS A 1 337 ? 5.917 18.286 -2.746 1.00 71.56 337 CYS A O 1
ATOM 2436 N N . PRO A 1 338 ? 5.962 18.175 -4.997 1.00 74.06 338 PRO A N 1
ATOM 2437 C CA . PRO A 1 338 ? 4.730 17.398 -5.112 1.00 74.06 338 PRO A CA 1
ATOM 2438 C C . PRO A 1 338 ? 4.894 15.984 -4.539 1.00 74.06 338 PRO A C 1
ATOM 2440 O O . PRO A 1 338 ? 5.784 15.234 -4.928 1.00 74.06 338 PRO A O 1
ATOM 2443 N N . ARG A 1 339 ? 3.992 15.598 -3.629 1.00 68.50 339 ARG A N 1
ATOM 2444 C CA . ARG A 1 339 ? 4.005 14.283 -2.943 1.00 68.50 339 ARG A CA 1
ATOM 2445 C C . ARG A 1 339 ? 2.712 13.480 -3.080 1.00 68.50 339 ARG A C 1
ATOM 2447 O O . ARG A 1 339 ? 2.618 12.348 -2.616 1.00 68.50 339 ARG A O 1
ATOM 2454 N N . THR A 1 340 ? 1.687 14.079 -3.672 1.00 71.12 340 THR A N 1
ATOM 2455 C CA . THR A 1 340 ? 0.381 13.467 -3.926 1.00 71.12 340 THR A CA 1
ATOM 2456 C C . THR A 1 340 ? -0.341 14.270 -5.001 1.00 71.12 340 THR A C 1
ATOM 2458 O O . THR A 1 340 ? 0.041 15.397 -5.298 1.00 71.12 340 THR A O 1
ATOM 2461 N N . LEU A 1 341 ? -1.410 13.712 -5.556 1.00 76.12 341 LEU A N 1
ATOM 2462 C CA . LEU A 1 341 ? -2.312 14.390 -6.480 1.00 76.12 341 LEU A CA 1
ATOM 2463 C C . LEU A 1 341 ? -3.729 13.815 -6.333 1.00 76.12 341 LEU A C 1
ATOM 2465 O O . LEU A 1 341 ? -3.891 12.690 -5.854 1.00 76.12 341 LEU A O 1
ATOM 2469 N N . ALA A 1 342 ? -4.744 14.566 -6.753 1.00 79.69 342 ALA A N 1
ATOM 2470 C CA . ALA A 1 342 ? -6.106 14.067 -6.949 1.00 79.69 342 ALA A CA 1
ATOM 2471 C C . ALA A 1 342 ? -6.479 14.170 -8.434 1.00 79.69 342 ALA A C 1
ATOM 2473 O O . ALA A 1 342 ? -6.200 15.190 -9.055 1.00 79.69 342 ALA A O 1
ATOM 2474 N N . VAL A 1 343 ? -7.117 13.135 -8.990 1.00 76.88 343 VAL A N 1
ATOM 2475 C CA . VAL A 1 343 ? -7.579 13.095 -10.392 1.00 76.88 343 VAL A CA 1
ATOM 2476 C C . VAL A 1 343 ? -9.103 13.064 -10.416 1.00 76.88 343 VAL A C 1
ATOM 2478 O O . VAL A 1 343 ? -9.700 12.195 -9.778 1.00 76.88 343 VAL A O 1
ATOM 2481 N N . ALA A 1 344 ? -9.736 13.996 -11.129 1.00 76.69 344 ALA A N 1
ATOM 2482 C CA . ALA A 1 344 ? -11.190 14.067 -11.276 1.00 76.69 344 ALA A CA 1
ATOM 2483 C C . ALA A 1 344 ? -11.599 14.949 -12.469 1.00 76.69 344 ALA A C 1
ATOM 2485 O O . ALA A 1 344 ? -10.785 15.672 -13.021 1.00 76.69 344 ALA A O 1
ATOM 2486 N N . ASP A 1 345 ? -12.872 14.912 -12.854 1.00 77.19 345 ASP A N 1
ATOM 2487 C CA . ASP A 1 345 ? -13.466 15.839 -13.830 1.00 77.19 345 ASP A CA 1
ATOM 2488 C C . ASP A 1 345 ? -13.950 17.098 -13.083 1.00 77.19 345 ASP A C 1
ATOM 2490 O O . ASP A 1 345 ? -15.115 17.185 -12.686 1.00 77.19 345 ASP A O 1
ATOM 2494 N N . PHE A 1 346 ? -13.047 18.035 -12.767 1.00 80.81 346 PHE A N 1
ATOM 2495 C CA . PHE A 1 346 ? -13.401 19.242 -12.003 1.00 80.81 346 PHE A CA 1
ATOM 2496 C C . PHE A 1 346 ? -14.295 20.180 -12.809 1.00 80.81 346 PHE A C 1
ATOM 2498 O O . PHE A 1 346 ? -15.119 20.913 -12.252 1.00 80.81 346 PHE A O 1
ATOM 2505 N N . ASN A 1 347 ? -14.106 20.176 -14.127 1.00 76.25 347 ASN A N 1
ATOM 2506 C CA . ASN A 1 347 ? -14.689 21.156 -15.025 1.00 76.25 347 ASN A CA 1
ATOM 2507 C C . ASN A 1 347 ? -16.028 20.718 -15.669 1.00 76.25 347 ASN A C 1
ATOM 2509 O O . ASN A 1 347 ? -16.773 21.587 -16.135 1.00 76.25 347 ASN A O 1
ATOM 2513 N N . ASN A 1 348 ? -16.387 19.429 -15.575 1.00 76.50 348 ASN A N 1
ATOM 2514 C CA . ASN A 1 348 ? -17.561 18.774 -16.173 1.00 76.50 348 ASN A CA 1
ATOM 2515 C C . ASN A 1 348 ? -17.566 18.746 -17.723 1.00 76.50 348 ASN A C 1
ATOM 2517 O O . ASN A 1 348 ? -18.645 18.755 -18.331 1.00 76.50 348 ASN A O 1
ATOM 2521 N N . ASP A 1 349 ? -16.404 18.704 -18.386 1.00 78.62 349 ASP A N 1
ATOM 2522 C CA . ASP A 1 349 ? -16.320 18.490 -19.845 1.00 78.62 349 ASP A CA 1
ATOM 2523 C C . ASP A 1 349 ? -16.240 17.010 -20.256 1.00 78.62 349 ASP A C 1
ATOM 2525 O O . ASP A 1 349 ? -16.442 16.692 -21.432 1.00 78.62 349 ASP A O 1
ATOM 2529 N N . GLY A 1 3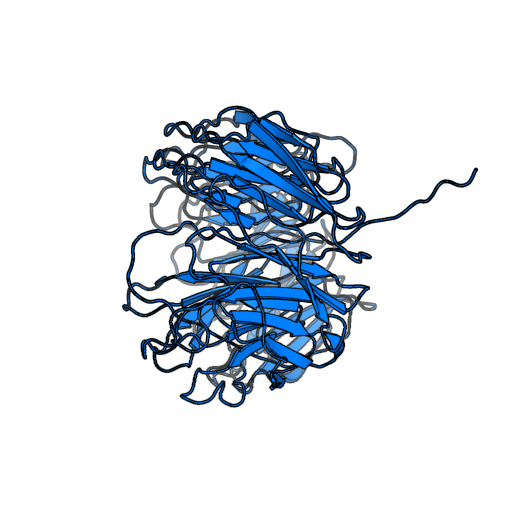50 ? -16.043 16.103 -19.295 1.00 79.12 350 GLY A N 1
ATOM 2530 C CA . GLY A 1 350 ? -15.910 14.664 -19.509 1.00 79.12 350 GLY A CA 1
ATOM 2531 C C . GLY A 1 350 ? -14.481 14.144 -19.362 1.00 79.12 350 GLY A C 1
ATOM 2532 O O . GLY A 1 350 ? -14.294 12.926 -19.420 1.00 79.12 350 GLY A O 1
ATOM 2533 N N . ASN A 1 351 ? -13.490 15.014 -19.167 1.00 83.44 351 ASN A N 1
ATOM 2534 C CA . ASN A 1 351 ? -12.077 14.649 -19.106 1.00 83.44 351 ASN A CA 1
ATOM 2535 C C . ASN A 1 351 ? -11.624 14.364 -17.660 1.00 83.44 351 ASN A C 1
ATOM 2537 O O . ASN A 1 351 ? -12.403 14.465 -16.713 1.00 83.44 351 ASN A O 1
ATOM 2541 N N . LEU A 1 352 ? -10.373 13.938 -17.472 1.00 81.06 352 LEU A N 1
ATOM 2542 C CA . LEU A 1 352 ? -9.751 13.878 -16.148 1.00 81.06 352 LEU A CA 1
ATOM 2543 C C . LEU A 1 352 ? -8.707 14.991 -16.024 1.00 81.06 352 LEU A C 1
ATOM 2545 O O . LEU A 1 352 ? -7.673 14.972 -16.688 1.00 81.06 352 LEU A O 1
ATOM 2549 N N . ASP A 1 353 ? -9.020 15.957 -15.167 1.00 80.94 353 ASP A N 1
ATOM 2550 C CA . ASP A 1 353 ? -8.123 16.977 -14.642 1.00 80.94 353 ASP A CA 1
ATOM 2551 C C . ASP A 1 353 ? -7.294 16.388 -13.476 1.00 80.94 353 ASP A C 1
ATOM 2553 O O . ASP A 1 353 ? -7.674 15.381 -12.867 1.00 80.94 353 ASP A O 1
ATOM 2557 N N . ALA A 1 354 ? -6.190 17.041 -13.106 1.00 83.56 354 ALA A N 1
ATOM 2558 C CA . ALA A 1 354 ? -5.432 16.731 -11.892 1.00 83.56 354 ALA A CA 1
ATOM 2559 C C . ALA A 1 354 ? -5.238 17.972 -11.006 1.00 83.56 354 ALA A C 1
ATOM 2561 O O . ALA A 1 354 ? -5.019 19.073 -11.502 1.00 83.56 354 ALA A O 1
ATOM 2562 N N . ALA A 1 355 ? -5.295 17.800 -9.686 1.00 82.75 355 ALA A N 1
ATOM 2563 C CA . ALA A 1 355 ? -4.986 18.837 -8.705 1.00 82.75 355 ALA A CA 1
ATOM 2564 C C . ALA A 1 355 ? -3.822 18.388 -7.814 1.00 82.75 355 ALA A C 1
ATOM 2566 O O . ALA A 1 355 ? -3.864 17.307 -7.216 1.00 82.75 355 ALA A O 1
ATOM 2567 N N . VAL A 1 356 ? -2.786 19.221 -7.739 1.00 82.88 356 VAL A N 1
ATOM 2568 C CA . VAL A 1 356 ? -1.499 18.917 -7.106 1.00 82.88 356 VAL A CA 1
ATOM 2569 C C . VAL A 1 356 ? -1.245 19.939 -5.995 1.00 82.88 356 VAL A C 1
ATOM 2571 O O . VAL A 1 356 ? -1.222 21.135 -6.282 1.00 82.88 356 VAL A O 1
ATOM 2574 N N . PRO A 1 357 ? -1.094 19.517 -4.727 1.00 76.88 357 PRO A N 1
ATOM 2575 C CA . PRO A 1 357 ? -0.781 20.413 -3.629 1.00 76.88 357 PRO A CA 1
ATOM 2576 C C . PRO A 1 357 ? 0.735 20.598 -3.526 1.00 76.88 357 PRO A C 1
ATOM 2578 O O . 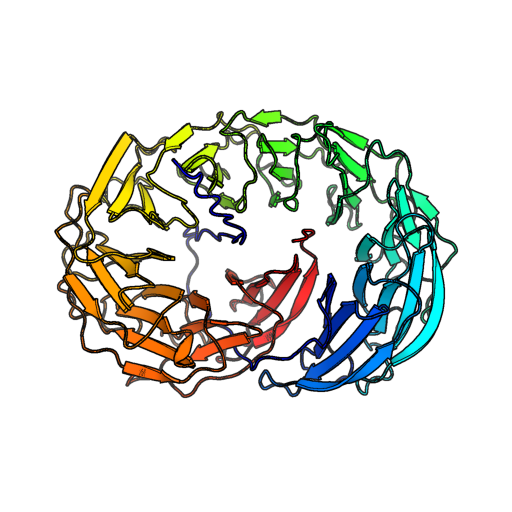PRO A 1 357 ? 1.473 19.636 -3.306 1.00 76.88 357 PRO A O 1
ATOM 2581 N N . ASP A 1 358 ? 1.191 21.840 -3.631 1.00 74.88 358 ASP A N 1
ATOM 2582 C CA . ASP A 1 358 ? 2.595 22.184 -3.443 1.00 74.88 358 ASP A CA 1
ATOM 2583 C C . ASP A 1 358 ? 2.930 22.203 -1.949 1.00 74.88 358 ASP A C 1
ATOM 2585 O O . ASP A 1 358 ? 2.282 22.884 -1.143 1.00 74.88 358 ASP A O 1
ATOM 2589 N N . LEU A 1 359 ? 3.941 21.429 -1.549 1.00 67.19 359 LEU A N 1
ATOM 2590 C CA . LEU A 1 359 ? 4.268 21.258 -0.135 1.00 67.19 359 LEU A CA 1
ATOM 2591 C C . LEU A 1 359 ? 4.803 22.559 0.471 1.00 67.19 359 LEU A C 1
ATOM 2593 O O . LEU A 1 359 ? 4.549 22.822 1.643 1.00 67.19 359 LEU A O 1
ATOM 2597 N N . TYR A 1 360 ? 5.531 23.370 -0.303 1.00 67.50 360 TYR A N 1
ATOM 2598 C CA . TYR A 1 360 ? 6.214 24.571 0.195 1.00 67.50 360 TYR A CA 1
ATOM 2599 C C . TYR A 1 360 ? 5.724 25.900 -0.413 1.00 67.50 360 TYR A C 1
ATOM 2601 O O . TYR A 1 360 ? 6.004 26.956 0.163 1.00 67.50 360 TYR A O 1
ATOM 2609 N N . ALA A 1 361 ? 4.935 25.871 -1.492 1.00 68.31 361 ALA A N 1
ATOM 2610 C CA . ALA A 1 361 ? 4.369 27.059 -2.139 1.00 68.31 361 ALA A CA 1
ATOM 2611 C C . ALA A 1 361 ? 2.924 27.344 -1.671 1.00 68.31 361 ALA A C 1
ATOM 2613 O O . ALA A 1 361 ? 2.184 26.434 -1.310 1.00 68.31 361 ALA A O 1
ATOM 2614 N N . SER A 1 362 ? 2.503 28.616 -1.646 1.00 71.31 362 SER A N 1
ATOM 2615 C CA . SER A 1 362 ? 1.218 29.048 -1.053 1.00 71.31 362 SER A CA 1
ATOM 2616 C C . SER A 1 362 ? -0.003 28.879 -1.967 1.00 71.31 362 SER A C 1
ATOM 2618 O O . SER A 1 362 ? -0.915 29.714 -1.982 1.00 71.31 362 SER A O 1
ATOM 2620 N N . ASN A 1 363 ? -0.011 27.798 -2.731 1.00 75.31 363 ASN A N 1
ATOM 2621 C CA . ASN A 1 363 ? -0.960 27.467 -3.779 1.00 75.31 363 ASN A CA 1
ATOM 2622 C C . ASN A 1 363 ? -1.188 25.948 -3.833 1.00 75.31 363 ASN A C 1
ATOM 2624 O O . ASN A 1 363 ? -0.532 25.159 -3.155 1.00 75.31 363 ASN A O 1
ATOM 2628 N N . PHE A 1 364 ? -2.173 25.557 -4.630 1.00 83.56 364 PHE A N 1
ATOM 2629 C CA . PHE A 1 364 ? -2.146 24.281 -5.328 1.00 83.56 364 PHE A CA 1
ATOM 2630 C C . PHE A 1 364 ? -2.273 24.573 -6.827 1.00 83.56 364 PHE A C 1
ATOM 2632 O O . PHE A 1 364 ? -2.889 25.579 -7.216 1.00 83.56 364 PHE A O 1
ATOM 2639 N N . VAL A 1 365 ? -1.718 23.691 -7.651 1.00 84.69 365 VAL A N 1
ATOM 2640 C CA . VAL A 1 365 ? -1.854 23.738 -9.107 1.00 84.69 365 VAL A CA 1
ATOM 2641 C C . VAL A 1 365 ? -3.020 22.857 -9.544 1.00 84.69 365 VAL A C 1
ATOM 2643 O O . VAL A 1 365 ? -3.090 21.672 -9.216 1.00 84.69 365 VAL A O 1
ATOM 2646 N N . GLU A 1 366 ? -3.929 23.424 -10.333 1.00 85.06 366 GLU A N 1
ATOM 2647 C CA . GLU A 1 366 ? -4.849 22.655 -11.167 1.00 85.06 366 GLU A CA 1
ATOM 2648 C C . GLU A 1 366 ? -4.252 22.486 -12.572 1.00 85.06 366 GLU A C 1
ATOM 2650 O O . GLU A 1 366 ? -3.881 23.462 -13.233 1.00 85.06 366 GLU A O 1
ATOM 2655 N N . LEU A 1 367 ? -4.200 21.241 -13.033 1.00 85.31 367 LEU A N 1
ATOM 2656 C CA . LEU A 1 367 ? -3.812 20.814 -14.367 1.00 85.31 367 LEU A CA 1
ATOM 2657 C C . LEU A 1 367 ? -5.078 20.317 -15.087 1.00 85.31 367 LEU A C 1
ATOM 2659 O O . LEU A 1 367 ? -5.475 19.163 -14.938 1.00 85.31 367 LEU A O 1
ATOM 2663 N N . ALA A 1 368 ? -5.744 21.196 -15.839 1.00 83.62 368 ALA A N 1
ATOM 2664 C CA . ALA A 1 368 ? -7.011 20.857 -16.499 1.00 83.62 368 ALA A CA 1
ATOM 2665 C C . ALA A 1 368 ? -6.790 19.968 -17.735 1.00 83.62 368 ALA A C 1
ATOM 2667 O O . ALA A 1 368 ? -5.973 20.320 -18.589 1.00 83.62 368 ALA A O 1
ATOM 2668 N N . GLY A 1 369 ? -7.499 18.844 -17.832 1.00 85.75 369 GLY A N 1
ATOM 2669 C CA . GLY A 1 369 ? -7.359 17.805 -18.852 1.00 85.75 369 GLY A CA 1
ATOM 2670 C C . GLY A 1 369 ? -7.982 18.156 -20.205 1.00 85.75 369 GLY A C 1
ATOM 2671 O O . GLY A 1 369 ? -8.911 18.950 -20.292 1.00 85.75 369 GLY A O 1
ATOM 2672 N N . ASP A 1 370 ? -7.478 17.545 -21.281 1.00 83.88 370 ASP A N 1
ATOM 2673 C CA . ASP A 1 370 ? -7.998 17.711 -22.652 1.00 83.88 370 ASP A CA 1
ATOM 2674 C C . ASP A 1 370 ? -8.678 16.463 -23.240 1.00 83.88 370 ASP A C 1
ATOM 2676 O O . ASP A 1 370 ? -9.028 16.439 -24.423 1.00 83.88 370 ASP A O 1
ATOM 2680 N N . GLY A 1 371 ? -8.828 15.410 -22.433 1.00 84.25 371 GLY A N 1
ATOM 2681 C CA . GLY A 1 371 ? -9.401 14.126 -22.852 1.00 84.25 371 GLY A CA 1
ATOM 2682 C C . GLY A 1 371 ? -8.463 13.260 -23.692 1.00 84.25 371 GLY A C 1
ATOM 2683 O O . GLY A 1 371 ? -8.798 12.127 -24.011 1.00 84.25 371 GLY A O 1
ATOM 2684 N N . THR A 1 372 ? -7.266 13.750 -24.026 1.00 85.69 372 THR A N 1
ATOM 2685 C CA . THR A 1 372 ? -6.219 12.981 -24.720 1.00 85.69 372 THR A CA 1
ATOM 2686 C C . THR A 1 372 ? -5.184 12.399 -23.757 1.00 85.69 372 THR A C 1
ATOM 2688 O O . THR A 1 372 ? -4.148 11.905 -24.199 1.00 85.69 372 THR A O 1
ATOM 2691 N N . GLY A 1 373 ? -5.452 12.473 -22.446 1.00 78.31 373 GLY A N 1
ATOM 2692 C CA . GLY A 1 373 ? -4.517 12.114 -21.379 1.00 78.31 373 GLY A CA 1
ATOM 2693 C C . GLY A 1 373 ? -3.459 13.189 -21.096 1.00 78.31 373 GLY A C 1
ATOM 2694 O O . GLY A 1 373 ? -2.382 12.886 -20.585 1.00 78.31 373 GLY A O 1
ATOM 2695 N N . LYS A 1 374 ? -3.727 14.448 -21.463 1.00 84.25 374 LYS A N 1
ATOM 2696 C CA . LYS A 1 374 ? -2.829 15.587 -21.236 1.00 84.25 374 LYS A CA 1
ATOM 2697 C C . LYS A 1 374 ? -3.553 16.729 -20.553 1.00 84.25 374 LYS A C 1
ATOM 2699 O O . LYS A 1 374 ? -4.770 16.847 -20.658 1.00 84.25 374 LYS A O 1
ATOM 2704 N N . PHE A 1 375 ? -2.781 17.611 -19.926 1.00 82.62 375 PHE A N 1
ATOM 2705 C CA . PHE A 1 375 ? -3.293 18.833 -19.322 1.00 82.62 375 PHE A CA 1
ATOM 2706 C C . PHE A 1 375 ? -2.964 20.065 -20.184 1.00 82.62 375 PHE A C 1
ATOM 2708 O O . PHE A 1 375 ? -1.863 20.194 -20.722 1.00 82.62 375 PHE A O 1
ATOM 2715 N N . VAL A 1 376 ? -3.929 20.976 -20.332 1.00 73.94 376 VAL A N 1
ATOM 2716 C CA . VAL A 1 376 ? -3.891 22.128 -21.257 1.00 73.94 376 VAL A CA 1
ATOM 2717 C C . VAL A 1 376 ? -3.996 23.494 -20.580 1.00 73.94 376 VAL A C 1
ATOM 2719 O O . VAL A 1 376 ? -3.754 24.511 -21.233 1.00 73.94 376 VAL A O 1
ATOM 2722 N N . SER A 1 377 ? -4.291 23.558 -19.278 1.00 68.25 377 SER A N 1
ATOM 2723 C CA . SER A 1 377 ? -4.095 24.787 -18.499 1.00 68.25 377 SER A CA 1
ATOM 2724 C C . SER A 1 377 ? -3.591 24.511 -17.089 1.00 68.25 377 SER A C 1
ATOM 2726 O O . SER A 1 377 ? -4.247 23.782 -16.350 1.00 68.25 377 SER A O 1
ATOM 2728 N N . HIS A 1 378 ? -2.494 25.177 -16.727 1.00 77.06 378 HIS A N 1
ATOM 2729 C CA . HIS A 1 378 ? -2.045 25.403 -15.353 1.00 77.06 378 HIS A CA 1
ATOM 2730 C C . HIS A 1 378 ? -2.893 26.524 -14.741 1.00 77.06 378 HIS A C 1
ATOM 2732 O O . HIS A 1 378 ? -3.024 27.590 -15.358 1.00 77.06 378 HIS A O 1
ATOM 2738 N N . ARG A 1 379 ? -3.484 26.307 -13.563 1.00 81.00 379 ARG A N 1
ATOM 2739 C CA . ARG A 1 379 ? -4.204 27.350 -12.818 1.00 81.00 379 ARG A CA 1
ATOM 2740 C C . ARG A 1 379 ? -3.817 27.334 -11.343 1.00 81.00 379 ARG A C 1
ATOM 2742 O O . ARG A 1 379 ? -3.995 26.336 -10.655 1.00 81.00 379 ARG A O 1
ATOM 2749 N N . ASP A 1 380 ? -3.311 28.474 -10.888 1.00 82.75 380 ASP A N 1
ATOM 2750 C CA . ASP A 1 380 ? -2.785 28.686 -9.542 1.00 82.75 380 ASP A CA 1
ATOM 2751 C C . ASP A 1 380 ? -3.858 29.180 -8.573 1.00 82.75 380 ASP A C 1
ATOM 2753 O O . ASP A 1 380 ? -4.436 30.260 -8.752 1.00 82.75 380 ASP A O 1
ATOM 2757 N N . TYR A 1 381 ? -4.081 28.423 -7.499 1.00 81.94 381 TYR A N 1
ATOM 2758 C CA . TYR A 1 381 ? -5.080 28.746 -6.483 1.00 81.94 381 TYR A CA 1
ATOM 2759 C C . TYR A 1 381 ? -4.428 29.089 -5.149 1.00 81.94 381 TYR A C 1
ATOM 2761 O O . TYR A 1 381 ? -4.105 28.217 -4.348 1.00 81.94 381 TYR A O 1
ATOM 2769 N N . VAL A 1 382 ? -4.262 30.394 -4.904 1.00 82.31 382 VAL A N 1
ATOM 2770 C CA . VAL A 1 382 ? -3.678 30.926 -3.662 1.00 82.31 382 VAL A CA 1
ATOM 2771 C C . VAL A 1 382 ? -4.478 30.462 -2.443 1.00 82.31 382 VAL A C 1
ATOM 2773 O O . VAL A 1 382 ? -5.671 30.757 -2.313 1.00 82.31 382 VAL A O 1
ATOM 2776 N N . VAL A 1 383 ? -3.798 29.792 -1.515 1.00 80.38 383 VAL A N 1
ATOM 2777 C CA . VAL A 1 383 ? -4.375 29.345 -0.246 1.00 80.38 383 VAL A CA 1
ATOM 2778 C C . VAL A 1 383 ? -4.397 30.531 0.738 1.00 80.38 383 VAL A C 1
ATOM 2780 O O . VAL A 1 383 ? -3.359 31.163 0.939 1.00 80.38 383 VAL A O 1
ATOM 2783 N N . PRO A 1 384 ? -5.541 30.885 1.369 1.00 68.06 384 PRO A N 1
ATOM 2784 C CA . PRO A 1 384 ? -5.668 32.131 2.146 1.00 68.06 384 PRO A CA 1
ATOM 2785 C C . PRO A 1 384 ? -4.707 32.285 3.338 1.00 68.06 384 PRO A C 1
ATOM 2787 O O . PRO A 1 384 ? -4.411 33.406 3.751 1.00 68.06 384 PRO A O 1
ATOM 2790 N N . GLN A 1 385 ? -4.245 31.167 3.895 1.00 67.25 385 GLN A N 1
ATOM 2791 C CA . GLN A 1 385 ? -3.126 31.047 4.834 1.00 67.25 385 GLN A CA 1
ATOM 2792 C C . GLN A 1 385 ? -2.431 29.723 4.505 1.00 67.25 385 GLN A C 1
ATOM 2794 O O . GLN A 1 385 ? -3.135 28.744 4.266 1.00 67.25 385 GLN A O 1
ATOM 2799 N N . HIS A 1 386 ? -1.101 29.678 4.471 1.00 63.97 386 HIS A N 1
ATOM 2800 C CA . HIS A 1 386 ? -0.353 28.482 4.072 1.00 63.97 386 HIS A CA 1
ATOM 2801 C C . HIS A 1 386 ? 0.961 28.344 4.834 1.00 63.97 386 HIS A C 1
ATOM 2803 O O . HIS A 1 386 ? 1.644 29.340 5.089 1.00 63.97 386 HIS A O 1
ATOM 2809 N N . GLY A 1 387 ? 1.298 27.099 5.159 1.00 63.91 387 GLY A N 1
ATOM 2810 C CA . GLY A 1 387 ? 2.598 26.675 5.641 1.00 63.91 387 GLY A CA 1
ATOM 2811 C C . GLY A 1 387 ? 3.083 25.414 4.933 1.00 63.91 387 GLY A C 1
ATOM 2812 O O . GLY A 1 387 ? 4.114 25.519 4.283 1.00 63.91 387 GLY A O 1
ATOM 2813 N N . TYR A 1 388 ? 2.377 24.273 5.045 1.00 68.88 388 TYR A N 1
ATOM 2814 C CA . TYR A 1 388 ? 2.675 23.036 4.289 1.00 68.88 388 TYR A CA 1
ATOM 2815 C C . TYR A 1 388 ? 1.389 22.316 3.844 1.00 68.88 388 TYR A C 1
ATOM 2817 O O . TYR A 1 388 ? 0.632 21.845 4.696 1.00 68.88 388 TYR A O 1
ATOM 2825 N N . SER A 1 389 ? 1.174 22.140 2.536 1.00 64.94 389 SER A N 1
ATOM 2826 C CA . SER A 1 389 ? 0.018 21.404 1.990 1.00 64.94 389 SER A CA 1
ATOM 2827 C C . SER A 1 389 ? 0.327 19.905 1.898 1.00 64.94 389 SER A C 1
ATOM 2829 O O . SER A 1 389 ? 1.242 19.515 1.179 1.00 64.94 389 SER A O 1
ATOM 2831 N N . VAL A 1 390 ? -0.418 19.047 2.606 1.00 68.38 390 VAL A N 1
ATOM 2832 C CA . VAL A 1 390 ? -0.080 17.602 2.727 1.00 68.38 390 VAL A CA 1
ATOM 2833 C C . VAL A 1 390 ? -1.111 16.640 2.135 1.00 68.38 390 VAL A C 1
ATOM 2835 O O . VAL A 1 390 ? -0.822 15.457 1.960 1.00 68.38 390 VAL A O 1
ATOM 2838 N N . SER A 1 391 ? -2.320 17.113 1.828 1.00 76.12 391 SER A N 1
ATOM 2839 C CA . SER A 1 391 ? -3.393 16.278 1.281 1.00 76.12 391 SER A CA 1
ATOM 2840 C C . SER A 1 391 ? -4.436 17.124 0.551 1.00 76.12 391 SER A C 1
ATOM 2842 O O . SER A 1 391 ? -4.700 18.264 0.940 1.00 76.12 391 SER A O 1
ATOM 2844 N N . ILE A 1 392 ? -5.025 16.556 -0.503 1.00 81.19 392 ILE A N 1
ATOM 2845 C CA . ILE A 1 392 ? -6.039 17.182 -1.355 1.00 81.19 392 ILE A CA 1
ATOM 2846 C C . ILE A 1 392 ? -7.073 16.130 -1.788 1.00 81.19 392 ILE A C 1
ATOM 2848 O O . ILE A 1 392 ? -6.710 14.975 -2.020 1.00 81.19 392 ILE A O 1
ATOM 2852 N N . ALA A 1 393 ? -8.350 16.504 -1.894 1.00 82.81 393 ALA A N 1
ATOM 2853 C CA . ALA A 1 393 ? -9.404 15.651 -2.453 1.00 82.81 393 ALA A CA 1
ATOM 2854 C C . ALA A 1 393 ? -10.538 16.469 -3.097 1.00 82.81 393 ALA A C 1
ATOM 2856 O O . ALA A 1 393 ? -10.661 17.673 -2.868 1.00 82.81 393 ALA A O 1
ATOM 2857 N N . ALA A 1 394 ? -11.375 15.791 -3.885 1.00 81.38 394 ALA A N 1
ATOM 2858 C CA . ALA A 1 394 ? -12.483 16.364 -4.649 1.00 81.38 394 ALA A CA 1
ATOM 2859 C C . ALA A 1 394 ? -13.854 15.969 -4.072 1.00 81.38 394 ALA A C 1
ATOM 2861 O O . ALA A 1 394 ? -14.000 14.875 -3.525 1.00 81.38 394 ALA A O 1
ATOM 2862 N N . GLY A 1 395 ? -14.885 16.799 -4.256 1.00 80.88 395 GLY A N 1
ATOM 2863 C CA . GLY A 1 395 ? -16.260 16.402 -3.940 1.00 80.88 395 GLY A CA 1
ATOM 2864 C C . GLY A 1 395 ? -17.322 17.475 -4.167 1.00 80.88 395 GLY A C 1
ATOM 2865 O O . GLY A 1 395 ? -17.004 18.639 -4.357 1.00 80.88 395 GLY A O 1
ATOM 2866 N N . TYR A 1 396 ? -18.597 17.081 -4.120 1.00 83.12 396 TYR A N 1
ATOM 2867 C CA . TYR A 1 396 ? -19.743 17.992 -4.223 1.00 83.12 396 TYR A CA 1
ATOM 2868 C C . TYR A 1 396 ? -20.129 18.521 -2.828 1.00 83.12 396 TYR A C 1
ATOM 2870 O O . TYR A 1 396 ? -21.004 17.973 -2.152 1.00 83.12 396 TYR A O 1
ATOM 2878 N N . MET A 1 397 ? -19.441 19.567 -2.368 1.00 87.56 397 MET A N 1
ATOM 2879 C CA . MET A 1 397 ? -19.710 20.277 -1.102 1.00 87.56 397 MET A CA 1
ATOM 2880 C C . MET A 1 397 ? -20.869 21.290 -1.249 1.00 87.56 397 MET A C 1
ATOM 2882 O O . MET A 1 397 ? -21.410 21.812 -0.263 1.00 87.56 397 MET A O 1
ATOM 2886 N N . ASP A 1 398 ? -21.239 21.585 -2.495 1.00 84.94 398 ASP A N 1
ATOM 2887 C CA . ASP A 1 398 ? -22.257 22.525 -2.959 1.00 84.94 398 ASP A CA 1
ATOM 2888 C C . ASP A 1 398 ? -23.283 21.818 -3.886 1.00 84.94 398 ASP A C 1
ATOM 2890 O O . ASP A 1 398 ? -22.996 20.815 -4.543 1.00 84.94 398 ASP A O 1
ATOM 2894 N N . ALA A 1 399 ? -24.522 22.318 -3.926 1.00 83.62 399 ALA A N 1
ATOM 2895 C CA . ALA A 1 399 ? -25.616 21.759 -4.725 1.00 83.62 399 ALA A CA 1
ATOM 2896 C C . ALA A 1 399 ? -25.606 22.163 -6.222 1.00 83.62 399 ALA A C 1
ATOM 2898 O O . ALA A 1 399 ? -26.516 21.770 -6.963 1.00 83.62 399 ALA A O 1
ATOM 2899 N N . ASP A 1 400 ? -24.635 22.957 -6.693 1.00 81.00 400 ASP A N 1
ATOM 2900 C CA . ASP A 1 400 ? -24.588 23.467 -8.076 1.00 81.00 400 ASP A CA 1
ATOM 2901 C C . ASP A 1 400 ? -24.076 22.467 -9.139 1.00 81.00 400 ASP A C 1
ATOM 2903 O O . ASP A 1 400 ? -24.321 22.676 -10.342 1.00 81.00 400 ASP A O 1
ATOM 2907 N N . LYS A 1 401 ? -23.500 21.350 -8.663 1.00 78.50 401 LYS A N 1
ATOM 2908 C CA . LYS A 1 401 ? -22.949 20.191 -9.395 1.00 78.50 401 LYS A CA 1
ATOM 2909 C C . LYS A 1 401 ? -21.591 20.382 -10.082 1.00 78.50 401 LYS A C 1
ATOM 2911 O O . LYS A 1 401 ? -21.264 19.609 -10.980 1.00 78.50 401 LYS A O 1
ATOM 2916 N N . ASN A 1 402 ? -20.789 21.351 -9.664 1.00 81.81 402 ASN A N 1
ATOM 2917 C CA . ASN A 1 402 ? -19.350 21.338 -9.940 1.00 81.81 402 ASN A CA 1
ATOM 2918 C C . ASN A 1 402 ? -18.620 20.578 -8.829 1.00 81.81 402 ASN A C 1
ATOM 2920 O O . ASN A 1 402 ? -19.097 20.568 -7.696 1.00 81.81 402 ASN A O 1
ATOM 2924 N N . LEU A 1 403 ? -17.485 19.944 -9.130 1.00 83.69 403 LEU A N 1
ATOM 2925 C CA . LEU A 1 403 ? -16.630 19.448 -8.055 1.00 83.69 403 LEU A CA 1
ATOM 2926 C C . LEU A 1 403 ? -15.937 20.632 -7.382 1.00 83.69 403 LEU A C 1
ATOM 2928 O O . LEU A 1 403 ? -15.358 21.496 -8.038 1.00 83.69 403 LEU A O 1
ATOM 2932 N N . ASP A 1 404 ? -15.982 20.632 -6.060 1.00 85.62 404 ASP A N 1
ATOM 2933 C CA . ASP A 1 404 ? -15.199 21.497 -5.198 1.00 85.62 404 ASP A CA 1
ATOM 2934 C C . ASP A 1 404 ? -13.905 20.767 -4.804 1.00 85.62 404 ASP A C 1
ATOM 2936 O O . ASP A 1 404 ? -13.856 19.531 -4.753 1.00 85.62 404 ASP A O 1
ATOM 2940 N N . LEU A 1 405 ? -12.859 21.528 -4.480 1.00 88.19 405 LEU A N 1
ATOM 2941 C CA . LEU A 1 405 ? -11.622 20.985 -3.918 1.00 88.19 405 LEU A CA 1
ATOM 2942 C C . LEU A 1 405 ? -11.532 21.240 -2.417 1.00 88.19 405 LEU A C 1
ATOM 2944 O O . LEU A 1 405 ? -11.937 22.284 -1.905 1.00 88.19 405 LEU A O 1
ATOM 2948 N N . VAL A 1 406 ? -10.948 20.280 -1.710 1.00 88.06 406 VAL A N 1
ATOM 2949 C CA . VAL A 1 406 ? -10.681 20.348 -0.276 1.00 88.06 406 VAL A CA 1
ATOM 2950 C C . VAL A 1 406 ? -9.193 20.097 -0.063 1.00 88.06 406 VAL A C 1
ATOM 2952 O O . VAL A 1 406 ? -8.674 19.064 -0.479 1.00 88.06 406 VAL A O 1
ATOM 2955 N N . LEU A 1 407 ? -8.513 21.054 0.569 1.00 88.62 407 LEU A N 1
ATOM 2956 C CA . LEU A 1 407 ? -7.067 21.058 0.815 1.00 88.62 407 LEU A CA 1
ATOM 2957 C C . LEU A 1 407 ? -6.781 21.076 2.323 1.00 88.62 407 LEU A C 1
ATOM 2959 O O . LEU A 1 407 ? -7.474 21.785 3.055 1.00 88.62 407 LEU A O 1
ATOM 2963 N N . LEU A 1 408 ? -5.751 20.359 2.779 1.00 85.50 408 LEU A N 1
ATOM 2964 C CA . LEU A 1 408 ? -5.299 20.335 4.178 1.00 85.50 408 LEU A CA 1
ATOM 2965 C C . LEU A 1 408 ? -3.888 20.921 4.340 1.00 85.50 408 LEU A C 1
ATOM 2967 O O . LEU A 1 408 ? -2.940 20.439 3.715 1.00 85.50 408 LEU A O 1
ATOM 2971 N N . ASP A 1 409 ? -3.762 21.902 5.240 1.00 83.69 409 ASP A N 1
ATOM 2972 C CA . ASP A 1 409 ? -2.488 22.484 5.673 1.00 83.69 409 ASP A CA 1
ATOM 2973 C C . ASP A 1 409 ? -2.055 21.968 7.056 1.00 83.69 409 ASP A C 1
ATOM 2975 O O . ASP A 1 409 ? -2.778 22.091 8.054 1.00 83.69 409 ASP A O 1
ATOM 2979 N N . ASP A 1 410 ? -0.838 21.431 7.107 1.00 72.81 410 ASP A N 1
ATOM 2980 C CA . ASP A 1 410 ? -0.228 20.782 8.268 1.00 72.81 410 ASP A CA 1
ATOM 2981 C C . ASP A 1 410 ? 0.260 21.776 9.338 1.00 72.81 410 ASP A C 1
ATOM 2983 O O . ASP A 1 410 ? 0.176 21.502 10.539 1.00 72.81 410 ASP A O 1
ATOM 2987 N N . ILE A 1 411 ? 0.755 22.950 8.925 1.00 74.81 411 ILE A N 1
ATOM 2988 C CA . ILE A 1 411 ? 1.371 23.959 9.807 1.00 74.81 411 ILE A CA 1
ATOM 2989 C C . ILE A 1 411 ? 0.321 24.883 10.417 1.00 74.81 411 ILE A C 1
ATOM 2991 O O . ILE A 1 411 ? 0.378 25.171 11.612 1.00 74.81 411 ILE A O 1
ATOM 2995 N N . TYR A 1 412 ? -0.612 25.370 9.601 1.00 77.31 412 TYR A N 1
ATOM 2996 C CA . TYR A 1 412 ? -1.653 26.306 10.026 1.00 77.31 412 TYR A CA 1
ATOM 2997 C C . TYR A 1 412 ? -2.851 25.594 10.659 1.00 77.31 412 TYR A C 1
ATOM 2999 O O . TYR A 1 412 ? -3.717 26.264 11.219 1.00 77.31 412 TYR A O 1
ATOM 3007 N N . HIS A 1 413 ? -2.860 24.254 10.621 1.00 84.06 413 HIS A N 1
ATOM 3008 C CA . HIS A 1 413 ? -3.889 23.395 11.205 1.00 84.06 413 HIS A CA 1
ATOM 3009 C C . HIS A 1 413 ? -5.269 23.787 10.661 1.00 84.06 413 HIS A C 1
ATOM 3011 O O . HIS A 1 413 ? -6.118 24.339 11.366 1.00 84.06 413 HIS A O 1
ATOM 3017 N N . GLN A 1 414 ? -5.471 23.576 9.358 1.00 87.00 414 GLN A N 1
ATOM 3018 C CA . GLN A 1 414 ? -6.676 24.034 8.671 1.00 87.00 414 GLN A CA 1
ATOM 3019 C C . GLN A 1 414 ? -7.004 23.240 7.403 1.00 87.00 414 GLN A C 1
ATOM 3021 O O . GLN A 1 414 ? -6.130 22.846 6.636 1.00 87.00 414 GLN A O 1
ATOM 3026 N N . ILE A 1 415 ? -8.300 23.107 7.148 1.00 91.19 415 ILE A N 1
ATOM 3027 C CA . ILE A 1 415 ? -8.877 22.712 5.866 1.00 91.19 415 ILE A CA 1
ATOM 3028 C C . ILE A 1 415 ? -9.237 23.991 5.106 1.00 91.19 415 ILE A C 1
ATOM 3030 O O . ILE A 1 415 ? -9.750 24.936 5.704 1.00 91.19 415 ILE A O 1
ATOM 3034 N N . THR A 1 416 ? -9.050 24.037 3.790 1.00 91.12 416 THR A N 1
ATOM 3035 C CA . THR A 1 416 ? -9.687 25.056 2.941 1.00 91.12 416 THR A CA 1
ATOM 3036 C C . THR A 1 416 ? -10.551 24.381 1.883 1.00 91.12 416 THR A C 1
ATOM 3038 O O . THR A 1 416 ? -10.071 23.532 1.136 1.00 91.12 416 THR A O 1
ATOM 3041 N N . VAL A 1 417 ? -11.832 24.761 1.838 1.00 91.44 417 VAL A N 1
ATOM 3042 C CA . VAL A 1 417 ? -12.790 24.333 0.809 1.00 91.44 417 VAL A CA 1
ATOM 3043 C C . VAL A 1 417 ? -12.810 25.388 -0.290 1.00 91.44 417 VAL A C 1
ATOM 3045 O O . VAL A 1 417 ? -13.076 26.558 -0.016 1.00 91.44 417 VAL A O 1
ATOM 3048 N N . PHE A 1 418 ? -12.529 24.978 -1.519 1.00 90.94 418 PHE A N 1
ATOM 3049 C CA . PHE A 1 418 ? -12.469 25.796 -2.724 1.00 90.94 418 PHE A CA 1
ATOM 3050 C C . PHE A 1 418 ? -13.666 25.455 -3.622 1.00 90.94 418 PHE A C 1
ATOM 3052 O O . PHE A 1 418 ? -13.627 24.425 -4.296 1.00 90.94 418 PHE A O 1
ATOM 3059 N N . PRO A 1 419 ? -14.736 26.276 -3.637 1.00 90.31 419 PRO A N 1
ATOM 3060 C CA . PRO A 1 419 ? -15.928 25.941 -4.403 1.00 90.31 419 PRO A CA 1
ATOM 3061 C C . PRO A 1 419 ? -15.671 25.984 -5.912 1.00 90.31 419 PRO A C 1
ATOM 3063 O O . PRO A 1 419 ? -15.060 26.940 -6.397 1.00 90.31 419 PRO A O 1
ATOM 3066 N N . GLY A 1 420 ? -16.152 24.992 -6.652 1.00 87.50 420 GLY A N 1
ATOM 3067 C CA . GLY A 1 420 ? -16.013 24.911 -8.103 1.00 87.50 420 GLY A CA 1
ATOM 3068 C C . GLY A 1 420 ? -16.799 25.993 -8.857 1.00 87.50 420 GLY A C 1
ATOM 3069 O O . GLY A 1 420 ? -17.588 26.762 -8.299 1.00 87.50 420 GLY A O 1
ATOM 3070 N N . ASN A 1 421 ? -16.591 26.043 -10.172 1.00 81.31 421 ASN A N 1
ATOM 3071 C CA . ASN A 1 421 ? -17.463 26.730 -11.126 1.00 81.31 421 ASN A CA 1
ATOM 3072 C C . ASN A 1 421 ? -17.632 25.850 -12.376 1.00 81.31 421 ASN A C 1
ATOM 3074 O O . ASN A 1 421 ? -16.797 24.996 -12.665 1.00 81.31 421 ASN A O 1
ATOM 3078 N N . LYS A 1 422 ? -18.647 26.154 -13.198 1.00 77.00 422 LYS A N 1
ATOM 3079 C CA . LYS A 1 422 ? -18.995 25.464 -14.468 1.00 77.00 422 LYS A CA 1
ATOM 3080 C C . LYS A 1 422 ? -17.979 25.632 -15.613 1.00 77.00 422 LYS A C 1
ATOM 3082 O O . LYS A 1 422 ? -18.347 25.583 -16.784 1.00 77.00 422 LYS A O 1
ATOM 3087 N N . ASN A 1 423 ? -16.736 25.946 -15.278 1.00 72.88 423 ASN A N 1
ATOM 3088 C CA . ASN A 1 423 ? -15.599 26.109 -16.177 1.00 72.88 423 ASN A CA 1
ATOM 3089 C C . ASN A 1 423 ? -14.295 25.589 -15.537 1.00 72.88 423 ASN A C 1
ATOM 3091 O O . ASN A 1 423 ? -13.219 26.070 -15.892 1.00 72.88 423 ASN A O 1
ATOM 3095 N N . GLY A 1 424 ? -14.397 24.703 -14.537 1.00 69.81 424 GLY A N 1
ATOM 3096 C CA . GLY A 1 424 ? -13.284 24.110 -13.777 1.00 69.81 424 GLY A CA 1
ATOM 3097 C C . GLY A 1 424 ? -12.595 25.043 -12.788 1.00 69.81 424 GLY A C 1
ATOM 3098 O O . GLY A 1 424 ? -12.040 24.592 -11.798 1.00 69.81 424 GLY A O 1
ATOM 3099 N N . ALA A 1 425 ? -12.655 26.357 -13.005 1.00 81.19 425 ALA A N 1
ATOM 3100 C CA . ALA A 1 425 ? -11.943 27.295 -12.155 1.00 81.19 425 ALA A CA 1
ATOM 3101 C C . ALA A 1 425 ? -12.536 27.355 -10.739 1.00 81.19 425 ALA A C 1
ATOM 3103 O O . ALA A 1 425 ? -13.728 27.611 -10.582 1.00 81.19 425 ALA A O 1
ATOM 3104 N N . PHE A 1 426 ? -11.706 27.244 -9.705 1.00 85.81 426 PHE A N 1
ATOM 3105 C CA . PHE A 1 426 ? -12.165 27.364 -8.320 1.00 85.81 426 PHE A CA 1
ATOM 3106 C C . PHE A 1 426 ? -12.363 28.818 -7.863 1.00 85.81 426 PHE A C 1
ATOM 3108 O O . PHE A 1 426 ? -11.705 29.760 -8.315 1.00 85.81 426 PHE A O 1
ATOM 3115 N N . ARG A 1 427 ? -13.304 29.010 -6.938 1.00 89.00 427 ARG A N 1
ATOM 3116 C CA . ARG A 1 427 ? -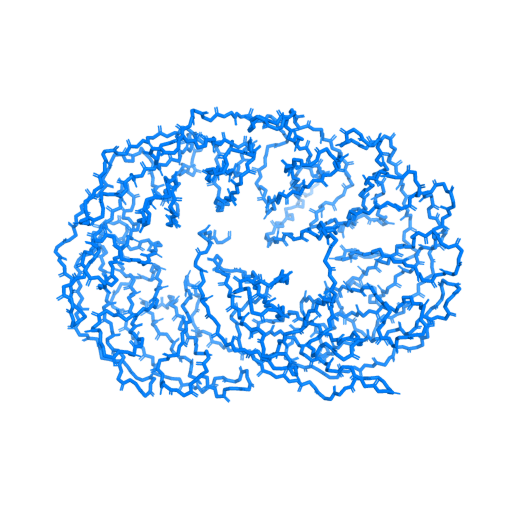13.577 30.269 -6.232 1.00 89.00 427 ARG A CA 1
ATOM 3117 C C . ARG A 1 427 ? -12.615 30.409 -5.040 1.00 89.00 427 ARG A C 1
ATOM 3119 O O . ARG A 1 427 ? -12.155 29.394 -4.522 1.00 89.00 427 ARG A O 1
ATOM 3126 N N . PRO A 1 428 ? -12.331 31.639 -4.558 1.00 87.19 428 PRO A N 1
ATOM 3127 C CA . PRO A 1 428 ? -11.490 31.844 -3.379 1.00 87.19 428 PRO A CA 1
ATOM 3128 C C . PRO A 1 428 ? -11.968 31.006 -2.189 1.00 87.19 428 PRO A C 1
ATOM 3130 O O . PRO A 1 428 ? -13.137 31.089 -1.803 1.00 87.19 428 PRO A O 1
ATOM 3133 N N . GLY A 1 429 ? -11.066 30.187 -1.648 1.00 87.56 429 GLY A N 1
ATOM 3134 C CA . GLY A 1 429 ? -11.411 29.166 -0.669 1.00 87.56 429 GLY A CA 1
ATOM 3135 C C . GLY A 1 429 ? -11.853 29.722 0.686 1.00 87.56 429 GLY A C 1
ATOM 3136 O O . GLY A 1 429 ? -11.409 30.785 1.123 1.00 87.56 429 GLY A O 1
ATOM 3137 N N . THR A 1 430 ? -12.727 28.980 1.365 1.00 90.81 430 THR A N 1
ATOM 3138 C CA . THR A 1 430 ? -13.143 29.245 2.748 1.00 90.81 430 THR A CA 1
ATOM 3139 C C . THR A 1 430 ? -12.407 28.301 3.689 1.00 90.81 430 THR A C 1
ATOM 3141 O O . THR A 1 430 ? -12.475 27.080 3.546 1.00 90.81 430 THR A O 1
ATOM 3144 N N . THR A 1 431 ? -11.687 28.878 4.648 1.00 90.69 431 THR A N 1
ATOM 3145 C CA . THR A 1 431 ? -10.811 28.151 5.572 1.00 90.69 431 THR A CA 1
ATOM 3146 C C . THR A 1 431 ? -11.528 27.791 6.875 1.00 90.69 431 THR A C 1
ATOM 3148 O O . THR A 1 431 ? -12.201 28.627 7.481 1.00 90.69 431 THR A O 1
ATOM 3151 N N . TYR A 1 432 ? -11.326 26.556 7.329 1.00 90.56 432 TYR A N 1
ATOM 3152 C CA . TYR A 1 432 ? -11.860 25.963 8.552 1.00 90.56 432 TYR A CA 1
ATOM 3153 C C . TYR A 1 432 ? -10.701 25.406 9.387 1.00 90.56 432 TYR A C 1
ATOM 3155 O O . TYR A 1 432 ? -9.931 24.603 8.866 1.00 90.56 432 TYR A O 1
ATOM 3163 N N . PRO A 1 433 ? -10.540 25.781 10.667 1.00 85.44 433 PRO A N 1
ATOM 3164 C CA . PRO A 1 433 ? -9.449 25.252 11.479 1.00 85.44 433 PRO A CA 1
ATOM 3165 C C . PRO A 1 433 ? -9.640 23.754 11.761 1.00 85.44 433 PRO A C 1
ATOM 3167 O O . PRO A 1 433 ? -10.739 23.316 12.121 1.00 85.44 433 PRO A O 1
ATOM 3170 N N . THR A 1 434 ? -8.559 22.981 11.663 1.00 80.38 434 THR A N 1
ATOM 3171 C CA . THR A 1 434 ? -8.411 21.721 12.398 1.00 80.38 434 THR A CA 1
ATOM 3172 C C . THR A 1 434 ? -8.019 22.041 13.834 1.00 80.38 434 THR A C 1
ATOM 3174 O O . THR A 1 434 ? -7.450 23.090 14.139 1.00 80.38 434 THR A O 1
ATOM 3177 N N . THR A 1 435 ? -8.387 21.170 14.773 1.00 71.75 435 THR A N 1
ATOM 3178 C CA . THR A 1 435 ? -8.085 21.428 16.194 1.00 71.75 435 THR A CA 1
ATOM 3179 C C . THR A 1 435 ? -6.610 21.199 16.535 1.00 71.75 435 THR A C 1
ATOM 3181 O O . THR A 1 435 ? -6.156 21.646 17.588 1.00 71.75 435 THR A O 1
ATOM 3184 N N . VAL A 1 436 ? -5.872 20.530 15.643 1.00 81.75 436 VAL A N 1
ATOM 3185 C CA . VAL A 1 436 ? -4.451 20.178 15.732 1.00 81.75 436 VAL A CA 1
ATOM 3186 C C . VAL A 1 436 ? -3.860 19.905 14.343 1.00 81.75 436 VAL A C 1
ATOM 3188 O O . VAL A 1 436 ? -4.582 19.866 13.350 1.00 81.75 436 VAL A O 1
ATOM 3191 N N . LYS A 1 437 ? -2.551 19.636 14.307 1.00 82.00 437 LYS A N 1
ATOM 3192 C CA . LYS A 1 437 ? -1.846 18.960 13.217 1.00 82.00 437 LYS A CA 1
ATOM 3193 C C . LYS A 1 437 ? -2.631 17.751 12.675 1.00 82.00 437 LYS A C 1
ATOM 3195 O O . LYS A 1 437 ? -2.861 16.792 13.419 1.00 82.00 437 LYS A O 1
ATOM 3200 N N . SER A 1 438 ? -2.945 17.770 11.380 1.00 85.19 438 SER A N 1
ATOM 3201 C CA . SER A 1 438 ? -3.624 16.676 10.677 1.00 85.19 438 SER A CA 1
ATOM 3202 C C . SER A 1 438 ? -2.875 16.321 9.389 1.00 85.19 438 SER A C 1
ATOM 3204 O O . SER A 1 438 ? -2.344 17.192 8.711 1.00 85.19 438 SER A O 1
ATOM 3206 N N . THR A 1 439 ? -2.825 15.032 9.063 1.00 78.38 439 THR A N 1
ATOM 3207 C CA . THR A 1 439 ? -1.891 14.433 8.090 1.00 78.38 439 THR A CA 1
ATOM 3208 C C . THR A 1 439 ? -2.522 14.093 6.741 1.00 78.38 439 THR A C 1
ATOM 3210 O O . THR A 1 439 ? -1.820 13.987 5.738 1.00 78.38 439 THR A O 1
ATOM 3213 N N . TRP A 1 440 ? -3.842 13.900 6.709 1.00 82.88 440 TRP A N 1
ATOM 3214 C CA . TRP A 1 440 ? -4.588 13.510 5.513 1.00 82.88 440 TRP A CA 1
ATOM 3215 C C . TRP A 1 440 ? -6.062 13.908 5.599 1.00 82.88 440 TRP A C 1
ATOM 3217 O O . TRP A 1 440 ? -6.579 14.086 6.705 1.00 82.88 440 TRP A O 1
ATOM 3227 N N . LEU A 1 441 ? -6.750 13.987 4.454 1.00 87.69 441 LEU A N 1
ATOM 3228 C CA . LEU A 1 441 ? -8.192 14.237 4.378 1.00 87.69 441 LEU A CA 1
ATOM 3229 C C . LEU A 1 441 ? -8.932 13.281 3.423 1.00 87.69 441 LEU A C 1
ATOM 3231 O O . LEU A 1 441 ? -8.348 12.712 2.504 1.00 87.69 441 LEU A O 1
ATOM 3235 N N . SER A 1 442 ? -10.240 13.125 3.623 1.00 86.75 442 SER A N 1
ATOM 3236 C CA . SER A 1 442 ? -11.148 12.462 2.678 1.00 86.75 442 SER A CA 1
ATOM 3237 C C . SER A 1 442 ? -12.487 13.201 2.608 1.00 86.75 442 SER A C 1
ATOM 3239 O O . SER A 1 442 ? -12.836 13.946 3.527 1.00 86.75 442 SER A O 1
ATOM 3241 N N . VAL A 1 443 ? -13.217 13.016 1.507 1.00 85.06 443 VAL A N 1
ATOM 3242 C CA . VAL A 1 443 ? -14.447 13.749 1.171 1.00 85.06 443 VAL A CA 1
ATOM 3243 C C . VAL A 1 443 ? -15.488 12.771 0.625 1.00 85.06 443 VAL A C 1
ATOM 3245 O O . VAL A 1 443 ? -15.203 12.052 -0.330 1.00 85.06 443 VAL A O 1
ATOM 3248 N N . ALA A 1 444 ? -16.680 12.731 1.226 1.00 83.31 444 ALA A N 1
ATOM 3249 C CA . ALA A 1 444 ? -17.833 11.931 0.781 1.00 83.31 444 ALA A CA 1
ATOM 3250 C C . ALA A 1 444 ? -19.099 12.309 1.573 1.00 83.31 444 ALA A C 1
ATOM 3252 O O . ALA A 1 444 ? -18.987 12.979 2.592 1.00 83.31 444 ALA A O 1
ATOM 3253 N N . ASP A 1 445 ? -20.289 11.863 1.162 1.00 85.31 445 ASP A N 1
ATOM 3254 C CA . ASP A 1 445 ? -21.516 11.978 1.974 1.00 85.31 445 ASP A CA 1
ATOM 3255 C C . ASP A 1 445 ? -21.478 10.997 3.159 1.00 85.31 445 ASP A C 1
ATOM 3257 O O . ASP A 1 445 ? -21.877 9.837 3.053 1.00 85.31 445 ASP A O 1
ATOM 3261 N N . LEU A 1 446 ? -20.924 11.451 4.283 1.00 87.75 446 LEU A N 1
ATOM 3262 C CA . LEU A 1 446 ? -20.643 10.627 5.458 1.00 87.75 446 LEU A CA 1
ATOM 3263 C C . LEU A 1 446 ? -21.877 10.412 6.350 1.00 87.75 446 LEU A C 1
ATOM 3265 O O . LEU A 1 446 ? -21.842 9.583 7.259 1.00 87.75 446 LEU A O 1
ATOM 3269 N N . ASN A 1 447 ? -22.961 11.157 6.120 1.00 86.38 447 ASN A N 1
ATOM 3270 C CA . ASN A 1 447 ? -24.171 11.107 6.942 1.00 86.38 447 ASN A CA 1
ATOM 3271 C C . ASN A 1 447 ? -25.427 10.619 6.187 1.00 86.38 447 ASN A C 1
ATOM 3273 O O . ASN A 1 447 ? -26.381 10.169 6.827 1.00 86.38 447 ASN A O 1
ATOM 3277 N N . GLY A 1 448 ? -25.401 10.627 4.851 1.00 86.06 448 GLY A N 1
ATOM 3278 C CA . GLY A 1 448 ? -26.463 10.142 3.971 1.00 86.06 448 GLY A CA 1
ATOM 3279 C C . GLY A 1 448 ? -27.541 11.179 3.631 1.00 86.06 448 GLY A C 1
ATOM 3280 O O . GLY A 1 448 ? -28.662 10.780 3.301 1.00 86.06 448 GLY A O 1
ATOM 3281 N N . ASP A 1 449 ? -27.258 12.485 3.739 1.00 84.44 449 ASP A N 1
ATOM 3282 C CA . ASP A 1 449 ? -28.225 13.556 3.425 1.00 84.44 449 ASP A CA 1
ATOM 3283 C C . ASP A 1 449 ? -28.082 14.182 2.024 1.00 84.44 449 ASP A C 1
ATOM 3285 O O . ASP A 1 449 ? -28.850 15.083 1.664 1.00 84.44 449 ASP A O 1
ATOM 3289 N N . GLY A 1 450 ? -27.182 13.643 1.195 1.00 82.19 450 GLY A N 1
ATOM 3290 C CA . GLY A 1 450 ? -26.996 14.012 -0.207 1.00 82.19 450 GLY A CA 1
ATOM 3291 C C . GLY A 1 450 ? -25.999 15.148 -0.441 1.00 82.19 450 GLY A C 1
ATOM 3292 O O . GLY A 1 450 ? -26.105 15.838 -1.459 1.00 82.19 450 GLY A O 1
ATOM 3293 N N . LYS A 1 451 ? -25.064 15.371 0.487 1.00 85.44 451 LYS A N 1
ATOM 3294 C CA . LYS A 1 451 ? -24.016 16.405 0.424 1.00 85.44 451 LYS A CA 1
ATOM 3295 C C . LYS A 1 451 ? -22.692 15.796 0.855 1.00 85.44 451 LYS A C 1
ATOM 3297 O O . LYS A 1 451 ? -22.683 14.982 1.769 1.00 85.44 451 LYS A O 1
ATOM 3302 N N . ASN A 1 452 ? -21.572 16.242 0.293 1.00 87.50 452 ASN A N 1
ATOM 3303 C CA . ASN A 1 452 ? -20.288 15.779 0.803 1.00 87.50 452 ASN A CA 1
ATOM 3304 C C . ASN A 1 452 ? -19.900 16.490 2.113 1.00 87.50 452 ASN A C 1
ATOM 3306 O O . ASN A 1 452 ? -20.010 17.710 2.258 1.00 87.50 452 ASN A O 1
ATOM 3310 N N . ASP A 1 453 ? -19.399 15.683 3.040 1.00 91.62 453 ASP A N 1
ATOM 3311 C CA . ASP A 1 453 ? -18.744 16.026 4.296 1.00 91.62 453 ASP A CA 1
ATOM 3312 C C . ASP A 1 453 ? -17.215 15.882 4.130 1.00 91.62 453 ASP A C 1
ATOM 3314 O O . ASP A 1 453 ? -16.736 15.233 3.192 1.00 91.62 453 ASP A O 1
ATOM 3318 N N . VAL A 1 454 ? -16.428 16.445 5.054 1.00 93.12 454 VAL A N 1
ATOM 3319 C CA . VAL A 1 454 ? -14.959 16.262 5.105 1.00 93.12 454 VAL A CA 1
ATOM 3320 C C . VAL A 1 454 ? -14.562 15.513 6.369 1.00 93.12 454 VAL A C 1
ATOM 3322 O O . VAL A 1 454 ? -15.126 15.740 7.438 1.00 93.12 454 VAL A O 1
ATOM 3325 N N . VAL A 1 455 ? -13.535 14.673 6.277 1.00 93.31 455 VAL A N 1
ATOM 3326 C CA . VAL A 1 455 ? -12.874 14.060 7.433 1.00 93.31 455 VAL A CA 1
ATOM 3327 C C . VAL A 1 455 ? -11.357 14.241 7.362 1.00 93.31 455 VAL A C 1
ATOM 3329 O O . VAL A 1 455 ? -10.775 14.073 6.293 1.00 93.31 455 VAL A O 1
ATOM 3332 N N . THR A 1 456 ? -10.705 14.556 8.487 1.00 92.31 456 THR A N 1
ATOM 3333 C CA . THR A 1 456 ? -9.232 14.625 8.603 1.00 92.31 456 THR A CA 1
ATOM 3334 C C . THR A 1 456 ? -8.657 13.580 9.552 1.00 92.31 456 THR A C 1
ATOM 3336 O O . THR A 1 456 ? -9.309 13.174 10.509 1.00 92.31 456 THR A O 1
ATOM 3339 N N . ALA A 1 457 ? -7.414 13.169 9.297 1.00 89.12 457 ALA A N 1
ATOM 3340 C CA . ALA A 1 457 ? -6.597 12.310 10.152 1.00 89.12 457 ALA A CA 1
ATOM 3341 C C . ALA A 1 457 ? -5.754 13.166 11.123 1.00 89.12 457 ALA A C 1
ATOM 3343 O O . ALA A 1 457 ? -4.754 13.755 10.720 1.00 89.12 457 ALA A O 1
ATOM 3344 N N . ASP A 1 458 ? -6.147 13.267 12.397 1.00 90.75 458 ASP A N 1
ATOM 3345 C CA . ASP A 1 458 ? -5.599 14.254 13.345 1.00 90.75 458 ASP A CA 1
ATOM 3346 C C . ASP A 1 458 ? -4.463 13.675 14.211 1.00 90.75 458 ASP A C 1
ATOM 3348 O O . ASP A 1 458 ? -4.665 13.293 15.373 1.00 90.75 458 ASP A O 1
ATOM 3352 N N . GLY A 1 459 ? -3.265 13.572 13.622 1.00 82.12 459 GLY A N 1
ATOM 3353 C CA . GLY A 1 459 ? -2.102 12.845 14.156 1.00 82.12 459 GLY A CA 1
ATOM 3354 C C . GLY A 1 459 ? -1.874 13.012 15.664 1.00 82.12 459 GLY A C 1
ATOM 3355 O O . GLY A 1 459 ? -1.859 12.042 16.422 1.00 82.12 459 GLY A O 1
ATOM 3356 N N . THR A 1 460 ? -1.769 14.254 16.141 1.00 84.12 460 THR A N 1
ATOM 3357 C CA . THR A 1 460 ? -1.407 14.524 17.545 1.00 84.12 460 THR A CA 1
ATOM 3358 C C . THR A 1 460 ? -2.553 14.375 18.551 1.00 84.12 460 THR A C 1
ATOM 3360 O O . THR A 1 460 ? -2.275 14.304 19.749 1.00 84.12 460 THR A O 1
ATOM 3363 N N . ASN A 1 461 ? -3.814 14.298 18.106 1.00 87.00 461 ASN A N 1
ATOM 3364 C CA . ASN A 1 461 ? -4.977 14.127 18.991 1.00 87.00 461 ASN A CA 1
ATOM 3365 C C . ASN A 1 461 ? -5.476 12.683 19.092 1.00 87.00 461 ASN A C 1
ATOM 3367 O O . ASN A 1 461 ? -6.304 12.407 19.961 1.00 87.00 461 ASN A O 1
ATOM 3371 N N . ASN A 1 462 ? -5.000 11.768 18.239 1.00 93.00 462 ASN A N 1
ATOM 3372 C CA . ASN A 1 462 ? -5.580 10.428 18.091 1.00 93.00 462 ASN A CA 1
ATOM 3373 C C . ASN A 1 462 ? -7.068 10.478 17.676 1.00 93.00 462 ASN A C 1
ATOM 3375 O O . ASN A 1 462 ? -7.874 9.643 18.090 1.00 93.00 462 ASN A O 1
ATOM 3379 N N . THR A 1 463 ? -7.458 11.464 16.863 1.00 94.06 463 THR A N 1
ATOM 3380 C CA . THR A 1 463 ? -8.842 11.643 16.394 1.00 94.06 463 THR A CA 1
ATOM 3381 C C . THR A 1 463 ? -8.954 11.610 14.878 1.00 94.06 463 THR A C 1
ATOM 3383 O O . THR A 1 463 ? -7.974 11.744 14.145 1.00 94.06 463 THR A O 1
ATOM 3386 N N . VAL A 1 464 ? -10.192 11.483 14.421 1.00 94.44 464 VAL A N 1
ATOM 3387 C CA . VAL A 1 464 ? -10.623 12.079 13.160 1.00 94.44 464 VAL A CA 1
ATOM 3388 C C . VAL A 1 464 ? -11.608 13.205 13.439 1.00 94.44 464 VAL A C 1
ATOM 3390 O O . VAL A 1 464 ? -12.501 13.049 14.276 1.00 94.44 464 VAL A O 1
ATOM 3393 N N . SER A 1 465 ? -11.458 14.332 12.750 1.00 94.38 465 SER A N 1
ATOM 3394 C CA . SER A 1 465 ? -12.406 15.447 12.804 1.00 94.38 465 SER A CA 1
ATOM 3395 C C . SER A 1 465 ? -13.339 15.352 11.604 1.00 94.38 465 SER A C 1
ATOM 3397 O O . SER A 1 465 ? -12.881 15.427 10.468 1.00 94.38 465 SER A O 1
ATOM 3399 N N . VAL A 1 466 ? -14.639 15.177 11.851 1.00 94.31 466 VAL A N 1
ATOM 3400 C CA . VAL A 1 466 ? -15.670 15.074 10.807 1.00 94.31 466 VAL A CA 1
ATOM 3401 C C . VAL A 1 466 ? -16.443 16.383 10.733 1.00 94.31 466 VAL A C 1
ATOM 3403 O O . VAL A 1 466 ? -17.084 16.794 11.702 1.00 94.31 466 VAL A O 1
ATOM 3406 N N . TYR A 1 467 ? -16.391 17.021 9.572 1.00 95.06 467 TYR A N 1
ATOM 3407 C CA . TYR A 1 467 ? -16.997 18.306 9.263 1.00 95.06 467 TYR A CA 1
ATOM 3408 C C . TYR A 1 467 ? -18.193 18.087 8.340 1.00 95.06 467 TYR A C 1
ATOM 3410 O O . TYR A 1 467 ? -18.014 17.819 7.152 1.00 95.06 467 TYR A O 1
ATOM 3418 N N . LEU A 1 468 ? -19.408 18.216 8.875 1.00 93.88 468 LEU A N 1
ATOM 3419 C CA . LEU A 1 468 ? -20.612 18.015 8.071 1.00 93.88 468 LEU A CA 1
ATOM 3420 C C . LEU A 1 468 ? -20.835 19.170 7.082 1.00 93.88 468 LEU A C 1
ATOM 3422 O O . LEU A 1 468 ? -20.720 20.344 7.449 1.00 93.88 468 LEU A O 1
ATOM 3426 N N . GLY A 1 469 ? -21.181 18.845 5.842 1.00 93.00 469 GLY A N 1
ATOM 3427 C CA . GLY A 1 469 ? -21.480 19.780 4.770 1.00 93.00 469 GLY A CA 1
ATOM 3428 C C . GLY A 1 469 ? -22.853 20.431 4.935 1.00 93.00 469 GLY A C 1
ATOM 3429 O O . GLY A 1 469 ? -23.866 19.791 5.218 1.00 93.00 469 GLY A O 1
ATOM 3430 N N . ASN A 1 470 ? -22.926 21.742 4.716 1.00 92.06 470 ASN A N 1
ATOM 3431 C CA . ASN A 1 470 ? -24.206 22.453 4.659 1.00 92.06 470 ASN A CA 1
ATOM 3432 C C . ASN A 1 470 ? -24.863 22.385 3.263 1.00 92.06 470 ASN A C 1
ATOM 3434 O O . ASN A 1 470 ? -26.034 22.743 3.135 1.00 92.06 470 ASN A O 1
ATOM 3438 N N . GLY A 1 471 ? -24.150 21.906 2.231 1.00 89.31 471 GLY A N 1
ATOM 3439 C CA . GLY A 1 471 ? -24.657 21.776 0.852 1.00 89.31 471 GLY A CA 1
ATOM 3440 C C . GLY A 1 471 ? -24.629 23.090 0.065 1.00 89.31 471 GLY A C 1
ATOM 3441 O O . GLY A 1 471 ? -25.429 23.303 -0.842 1.00 89.31 471 GLY A O 1
ATOM 3442 N N . ASN A 1 472 ? -23.750 24.005 0.473 1.00 89.12 472 ASN A N 1
ATOM 3443 C CA . ASN A 1 472 ? -23.574 25.353 -0.074 1.00 89.12 472 ASN A CA 1
ATOM 3444 C C . ASN A 1 472 ? -22.090 25.786 -0.067 1.00 89.12 472 ASN A C 1
ATOM 3446 O O . ASN A 1 472 ? -21.792 26.970 0.110 1.00 89.12 472 ASN A O 1
ATOM 3450 N N . GLY A 1 473 ? -21.170 24.815 -0.125 1.00 87.06 473 GLY A N 1
ATOM 3451 C CA . GLY A 1 473 ? -19.726 25.043 -0.043 1.00 87.06 473 GLY A CA 1
ATOM 3452 C C . GLY A 1 473 ? -19.206 25.394 1.357 1.00 87.06 473 GLY A C 1
ATOM 3453 O O . GLY A 1 473 ? -18.052 25.797 1.486 1.00 87.06 473 GLY A O 1
ATOM 3454 N N . THR A 1 474 ? -20.027 25.270 2.413 1.00 93.00 474 THR A N 1
ATOM 3455 C CA . THR A 1 474 ? -19.608 25.545 3.800 1.00 93.00 474 THR A CA 1
ATOM 3456 C C . THR A 1 474 ? -19.731 24.335 4.717 1.00 93.00 474 THR A C 1
ATOM 3458 O O . THR A 1 474 ? -20.669 23.544 4.604 1.00 93.00 474 THR A O 1
ATOM 3461 N N . LEU A 1 475 ? -18.805 24.241 5.671 1.00 94.12 475 LEU A N 1
ATOM 3462 C CA . LEU A 1 475 ? -18.754 23.198 6.693 1.00 94.12 475 LEU A CA 1
ATOM 3463 C C . LEU A 1 475 ? -19.369 23.654 8.022 1.00 94.12 475 LEU A C 1
ATOM 3465 O O . LEU A 1 475 ? -19.355 24.838 8.371 1.00 94.12 475 LEU A O 1
ATOM 3469 N N . GLN A 1 476 ? -19.888 22.691 8.778 1.00 94.25 476 GLN A N 1
ATOM 3470 C CA . GLN A 1 476 ? -20.236 22.829 10.191 1.00 94.25 476 GLN A CA 1
ATOM 3471 C C . GLN A 1 476 ? -18.979 22.728 11.079 1.00 94.25 476 GLN A C 1
ATOM 3473 O O . GLN A 1 476 ? -17.887 22.400 10.613 1.00 94.25 476 GLN A O 1
ATOM 3478 N N . ASN A 1 477 ? -19.125 23.001 12.380 1.00 92.50 477 ASN A N 1
ATOM 3479 C CA . ASN A 1 477 ? -18.059 22.725 13.349 1.00 92.50 477 ASN A CA 1
ATOM 3480 C C . ASN A 1 477 ? -17.751 21.215 13.375 1.00 92.50 477 ASN A C 1
ATOM 3482 O O . ASN A 1 477 ? -18.699 20.425 13.353 1.00 92.50 477 ASN A O 1
ATOM 3486 N N . PRO A 1 478 ? -16.475 20.804 13.479 1.00 93.31 478 PRO A N 1
ATOM 3487 C CA . PRO A 1 478 ? -16.124 19.395 13.474 1.00 93.31 478 PRO A CA 1
ATOM 3488 C C . PRO A 1 478 ? -16.638 18.669 14.716 1.00 93.31 478 PRO A C 1
ATOM 3490 O O . PRO A 1 478 ? -16.522 19.167 15.840 1.00 93.31 478 PRO A O 1
ATOM 3493 N N . VAL A 1 479 ? -17.123 17.447 14.516 1.00 93.56 479 VAL A N 1
ATOM 3494 C CA . VAL A 1 479 ? -17.260 16.455 15.584 1.00 93.56 479 VAL A CA 1
ATOM 3495 C C . VAL A 1 479 ? -16.013 15.580 15.553 1.00 93.56 479 VAL A C 1
ATOM 3497 O O . VAL A 1 479 ? -15.739 14.919 14.551 1.00 93.56 479 VAL A O 1
ATOM 3500 N N . THR A 1 480 ? -15.239 15.592 16.636 1.00 94.00 480 THR A N 1
ATOM 3501 C CA . THR A 1 480 ? -14.086 14.704 16.784 1.00 94.00 480 THR A CA 1
ATOM 3502 C C . THR A 1 480 ? -14.534 13.329 17.249 1.00 94.00 480 THR A C 1
ATOM 3504 O O . THR A 1 480 ? -15.224 13.185 18.260 1.00 94.00 480 THR A O 1
ATOM 3507 N N . TYR A 1 481 ? -14.081 12.302 16.542 1.00 95.31 481 TYR A N 1
ATOM 3508 C CA . TYR A 1 481 ? -14.229 10.920 16.962 1.00 95.31 481 TYR A CA 1
ATOM 3509 C C . TYR A 1 481 ? -12.864 10.385 17.366 1.00 95.31 481 TYR A C 1
ATOM 3511 O O . TYR A 1 481 ? -11.879 10.529 16.639 1.00 95.31 481 TYR A O 1
ATOM 3519 N N . ALA A 1 482 ? -12.802 9.794 18.558 1.00 95.19 482 ALA A N 1
ATOM 3520 C CA . ALA A 1 482 ? -11.598 9.132 19.028 1.00 95.19 482 ALA A CA 1
ATOM 3521 C C . ALA A 1 482 ? -11.244 7.977 18.096 1.00 95.19 482 ALA A C 1
ATOM 3523 O O . ALA A 1 482 ? -12.123 7.289 17.576 1.00 95.19 482 ALA A O 1
ATOM 3524 N N . THR A 1 483 ? -9.950 7.737 17.967 1.00 94.12 483 THR A N 1
ATOM 3525 C CA . THR A 1 483 ? -9.341 6.633 17.236 1.00 94.12 483 THR A CA 1
ATOM 3526 C C . THR A 1 483 ? -8.095 6.162 18.015 1.00 94.12 483 THR A C 1
ATOM 3528 O O . THR A 1 483 ? -7.776 6.732 19.060 1.00 94.12 483 THR A O 1
ATOM 3531 N N . GLY A 1 484 ? -7.407 5.102 17.583 1.00 88.50 484 GLY A N 1
ATOM 3532 C CA . GLY A 1 484 ? -6.139 4.652 18.187 1.00 88.50 484 GLY A CA 1
ATOM 3533 C C . GLY A 1 484 ? -4.969 5.639 17.993 1.00 88.50 484 GLY A C 1
ATOM 3534 O O . GLY A 1 484 ? -5.165 6.820 17.727 1.00 88.50 484 GLY A O 1
ATOM 3535 N N . SER A 1 485 ? -3.717 5.178 18.082 1.00 90.94 485 SER A N 1
ATOM 3536 C CA . SER A 1 485 ? -2.557 6.094 18.119 1.00 90.94 485 SER A CA 1
ATOM 3537 C C . SER A 1 485 ? -2.077 6.606 16.747 1.00 90.94 485 SER A C 1
ATOM 3539 O O . SER A 1 485 ? -1.913 5.797 15.835 1.00 90.94 485 SER A O 1
ATOM 3541 N N . ASP A 1 486 ? -1.830 7.918 16.642 1.00 86.44 486 ASP A N 1
ATOM 3542 C CA . ASP A 1 486 ? -1.123 8.654 15.567 1.00 86.44 486 ASP A CA 1
ATOM 3543 C C . ASP A 1 486 ? -1.637 8.434 14.123 1.00 86.44 486 ASP A C 1
ATOM 3545 O O . ASP A 1 486 ? -1.015 7.693 13.356 1.00 86.44 486 ASP A O 1
ATOM 3549 N N . PRO A 1 487 ? -2.801 9.011 13.749 1.00 89.12 487 PRO A N 1
ATOM 3550 C CA . PRO A 1 487 ? -3.363 8.902 12.401 1.00 89.12 487 PRO A CA 1
ATOM 3551 C C . PRO A 1 487 ? -2.601 9.661 11.295 1.00 89.12 487 PRO A C 1
ATOM 3553 O O . PRO A 1 487 ? -2.299 10.848 11.408 1.00 89.12 487 PRO A O 1
ATOM 3556 N N . THR A 1 488 ? -2.351 8.951 10.189 1.00 80.94 488 THR A N 1
ATOM 3557 C CA . THR A 1 488 ? -1.543 9.310 9.005 1.00 80.94 488 THR A CA 1
ATOM 3558 C C . THR A 1 488 ? -2.318 9.324 7.669 1.00 80.94 488 THR A C 1
ATOM 3560 O O . THR A 1 488 ? -1.811 9.861 6.687 1.00 80.94 488 THR A O 1
ATOM 3563 N N . PHE A 1 489 ? -3.521 8.738 7.590 1.00 82.88 489 PHE A N 1
ATOM 3564 C CA . PHE A 1 489 ? -4.351 8.642 6.369 1.00 82.88 489 PHE A CA 1
ATOM 3565 C C . PHE A 1 489 ? -5.847 8.514 6.715 1.00 82.88 489 PHE A C 1
ATOM 3567 O O . PHE A 1 489 ? -6.169 8.096 7.826 1.00 82.88 489 PHE A O 1
ATOM 3574 N N . VAL A 1 490 ? -6.765 8.804 5.780 1.00 84.06 490 VAL A N 1
ATOM 3575 C CA . VAL A 1 490 ? -8.220 8.546 5.915 1.00 84.06 490 VAL A CA 1
ATOM 3576 C C . VAL A 1 490 ? -8.893 8.308 4.546 1.00 84.06 490 VAL A C 1
ATOM 3578 O O . VAL A 1 490 ? -8.495 8.933 3.566 1.00 84.06 490 VAL A O 1
ATOM 3581 N N . ALA A 1 491 ? -9.857 7.376 4.453 1.00 83.44 491 ALA A N 1
ATOM 3582 C CA . ALA A 1 491 ? -10.481 6.891 3.204 1.00 83.44 491 ALA A CA 1
ATOM 3583 C C . ALA A 1 491 ? -11.944 6.387 3.377 1.00 83.44 491 ALA A C 1
ATOM 3585 O O . ALA A 1 491 ? -12.486 6.446 4.486 1.00 83.44 491 ALA A O 1
ATOM 3586 N N . SER A 1 492 ? -12.592 5.925 2.281 1.00 83.31 492 SER A N 1
ATOM 3587 C CA . SER A 1 492 ? -14.065 5.973 2.120 1.00 83.31 492 SER A CA 1
ATOM 3588 C C . SER A 1 492 ? -14.758 4.831 1.298 1.00 83.31 492 SER A C 1
ATOM 3590 O O . SER A 1 492 ? -14.371 4.621 0.155 1.00 83.31 492 SER A O 1
ATOM 3592 N N . ALA A 1 493 ? -15.782 4.135 1.861 1.00 81.81 493 ALA A N 1
ATOM 3593 C CA . ALA A 1 493 ? -16.705 3.085 1.310 1.00 81.81 493 ALA A CA 1
ATOM 3594 C C . ALA A 1 493 ? -17.914 2.728 2.286 1.00 81.81 493 ALA A C 1
ATOM 3596 O O . ALA A 1 493 ? -18.325 3.640 2.990 1.00 81.81 493 ALA A O 1
ATOM 3597 N N . ASP A 1 494 ? -18.458 1.493 2.426 1.00 84.56 494 ASP A N 1
ATOM 3598 C CA . ASP A 1 494 ? -19.630 1.068 3.295 1.00 84.56 494 ASP A CA 1
ATOM 3599 C C . ASP A 1 494 ? -19.488 -0.378 3.902 1.00 84.56 494 ASP A C 1
ATOM 3601 O O . ASP A 1 494 ? -19.915 -1.373 3.324 1.00 84.56 494 ASP A O 1
ATOM 3605 N N . VAL A 1 495 ? -18.810 -0.553 5.051 1.00 80.88 495 VAL A N 1
ATOM 3606 C CA . VAL A 1 495 ? -18.307 -1.852 5.598 1.00 80.88 495 VAL A CA 1
ATOM 3607 C C . VAL A 1 495 ? -19.255 -3.054 5.590 1.00 80.88 495 VAL A C 1
ATOM 3609 O O . VAL A 1 495 ? -18.802 -4.197 5.530 1.00 80.88 495 VAL A O 1
ATOM 3612 N N . ASN A 1 496 ? -20.538 -2.808 5.802 1.00 85.12 496 ASN A N 1
ATOM 3613 C CA . ASN A 1 496 ? -21.532 -3.799 6.201 1.00 85.12 496 ASN A CA 1
ATOM 3614 C C . ASN A 1 496 ? -22.657 -3.918 5.167 1.00 85.12 496 ASN A C 1
ATOM 3616 O O . ASN A 1 496 ? -23.589 -4.696 5.370 1.00 85.12 496 ASN A O 1
ATOM 3620 N N . GLY A 1 497 ? -22.572 -3.160 4.067 1.00 85.56 497 GLY A N 1
ATOM 3621 C CA . GLY A 1 497 ? -23.628 -3.082 3.066 1.00 85.56 497 GLY A CA 1
ATOM 3622 C C . GLY A 1 497 ? -24.941 -2.543 3.636 1.00 85.56 497 GLY A C 1
ATOM 3623 O O . GLY A 1 497 ? -26.008 -2.896 3.127 1.00 85.56 497 GLY A O 1
ATOM 3624 N N . ASP A 1 498 ? -24.895 -1.739 4.706 1.00 84.06 498 ASP A N 1
ATOM 3625 C CA . ASP A 1 498 ? -26.088 -1.104 5.276 1.00 84.06 498 ASP A CA 1
ATOM 3626 C C . ASP A 1 498 ? -26.450 0.218 4.572 1.00 84.06 498 ASP A C 1
ATOM 3628 O O . ASP A 1 498 ? -27.515 0.793 4.828 1.00 84.06 498 ASP A O 1
ATOM 3632 N N . GLY A 1 499 ? -25.612 0.640 3.616 1.00 82.56 499 GLY A N 1
ATOM 3633 C CA . GLY A 1 499 ? -25.825 1.794 2.752 1.00 82.56 499 GLY A CA 1
ATOM 3634 C C . GLY A 1 499 ? -25.301 3.103 3.335 1.00 82.56 499 GLY A C 1
ATOM 3635 O O . GLY A 1 499 ? -25.687 4.167 2.845 1.00 82.56 499 GLY A O 1
ATOM 3636 N N . LYS A 1 500 ? -24.463 3.057 4.380 1.00 85.31 500 LYS A N 1
ATOM 3637 C CA . LYS A 1 500 ? -23.847 4.243 4.990 1.00 85.31 500 LYS A CA 1
ATOM 3638 C C . LYS A 1 500 ? -22.328 4.191 4.960 1.00 85.31 500 LYS A C 1
ATOM 3640 O O . LYS A 1 500 ? -21.694 3.150 4.908 1.00 85.31 500 LYS A O 1
ATOM 3645 N N . LEU A 1 501 ? -21.753 5.382 5.000 1.00 87.31 501 LEU A N 1
ATOM 3646 C CA . LEU A 1 501 ? -20.333 5.614 4.842 1.00 87.31 501 LEU A CA 1
ATOM 3647 C C . LEU A 1 501 ? -19.640 5.668 6.216 1.00 87.31 501 LEU A C 1
ATOM 3649 O O . LEU A 1 501 ? -19.745 6.674 6.903 1.00 87.31 501 LEU A O 1
ATOM 3653 N N . ASP A 1 502 ? -18.944 4.593 6.613 1.00 91.88 502 ASP A N 1
ATOM 3654 C CA . ASP A 1 502 ? -18.138 4.480 7.856 1.00 91.88 502 ASP A CA 1
ATOM 3655 C C . ASP A 1 502 ? -16.895 5.406 7.846 1.00 91.88 502 ASP A C 1
ATOM 3657 O O . ASP A 1 502 ? -16.883 6.437 7.185 1.00 91.88 502 ASP A O 1
ATOM 3661 N N . LEU A 1 503 ? -15.771 5.044 8.472 1.00 91.25 503 LEU A N 1
ATOM 3662 C CA . LEU A 1 503 ? -14.458 5.642 8.166 1.00 91.25 503 LEU A CA 1
ATOM 3663 C C . LEU A 1 503 ? -13.358 4.582 8.151 1.00 91.25 503 LEU A C 1
ATOM 3665 O O . LEU A 1 503 ? -13.381 3.698 8.999 1.00 91.25 503 LEU A O 1
ATOM 3669 N N . ILE A 1 504 ? -12.392 4.723 7.230 1.00 93.19 504 ILE A N 1
ATOM 3670 C CA . ILE A 1 504 ? -11.083 4.055 7.298 1.00 93.19 504 ILE A CA 1
ATOM 3671 C C . ILE A 1 504 ? -10.029 5.106 7.628 1.00 93.19 504 ILE A C 1
ATOM 3673 O O . ILE A 1 504 ? -10.011 6.134 6.966 1.00 93.19 504 ILE A O 1
ATOM 3677 N N . THR A 1 505 ? -9.102 4.867 8.555 1.00 88.69 505 THR A N 1
ATOM 3678 C CA . THR A 1 505 ? -7.889 5.710 8.726 1.00 88.69 505 THR A CA 1
ATOM 3679 C C . THR A 1 505 ? -6.637 4.850 8.605 1.00 88.69 505 THR A C 1
ATOM 3681 O O . THR A 1 505 ? -6.766 3.677 8.885 1.00 88.69 505 THR A O 1
ATOM 3684 N N . ALA A 1 506 ? -5.456 5.340 8.209 1.00 83.94 506 ALA A N 1
ATOM 3685 C CA . ALA A 1 506 ? -4.164 4.646 8.433 1.00 83.94 506 ALA A CA 1
ATOM 3686 C C . ALA A 1 506 ? -3.356 5.432 9.451 1.00 83.94 506 ALA A C 1
ATOM 3688 O O . ALA A 1 506 ? -3.597 6.624 9.609 1.00 83.94 506 ALA A O 1
ATOM 3689 N N . ASN A 1 507 ? -2.495 4.755 10.206 1.00 85.38 507 ASN A N 1
ATOM 3690 C CA . ASN A 1 507 ? -1.878 5.249 11.434 1.00 85.38 507 ASN A CA 1
ATOM 3691 C C . ASN A 1 507 ? -0.663 4.381 11.812 1.00 85.38 507 ASN A C 1
ATOM 3693 O O . ASN A 1 507 ? -0.553 3.236 11.391 1.00 85.38 507 ASN A O 1
ATOM 3697 N N . THR A 1 508 ? 0.212 4.850 12.695 1.00 80.31 508 THR A N 1
ATOM 3698 C CA . THR A 1 508 ? 1.603 4.354 12.819 1.00 80.31 508 THR A CA 1
ATOM 3699 C C . THR A 1 508 ? 1.847 2.837 13.076 1.00 80.31 508 THR A C 1
ATOM 3701 O O . THR A 1 508 ? 2.955 2.363 12.844 1.00 80.31 508 THR A O 1
ATOM 3704 N N . ASN A 1 509 ? 0.866 2.018 13.478 1.00 81.25 509 ASN A N 1
ATOM 3705 C CA . ASN A 1 509 ? 0.913 0.532 13.388 1.00 81.25 509 ASN A CA 1
ATOM 3706 C C . ASN A 1 509 ? -0.502 -0.068 13.205 1.00 81.25 509 ASN A C 1
ATOM 3708 O O . ASN A 1 509 ? -0.882 -1.009 13.898 1.00 81.25 509 ASN A O 1
ATOM 3712 N N . SER A 1 510 ? -1.357 0.593 12.418 1.00 83.62 510 SER A N 1
ATOM 3713 C CA . SER A 1 510 ? -2.750 0.761 12.838 1.00 83.62 510 SER A CA 1
ATOM 3714 C C . SER A 1 510 ? -3.632 1.426 11.781 1.00 83.62 510 SER A C 1
ATOM 3716 O O . SER A 1 510 ? -3.147 2.260 11.041 1.00 83.62 510 SER A O 1
ATOM 3718 N N . PHE A 1 511 ? -4.947 1.193 11.732 1.00 91.38 511 PHE A N 1
ATOM 3719 C CA . PHE A 1 511 ? -5.827 1.784 10.703 1.00 91.38 511 PHE A CA 1
ATOM 3720 C C . PHE A 1 511 ? -7.305 2.035 11.237 1.00 91.38 511 PHE A C 1
ATOM 3722 O O . PHE A 1 511 ? -7.765 1.074 11.749 1.00 91.38 511 PHE A O 1
ATOM 3729 N N . SER A 1 512 ? -8.126 3.134 11.255 1.00 92.38 512 SER A N 1
ATOM 3730 C CA . SER A 1 512 ? -9.393 3.257 12.125 1.00 92.38 512 SER A CA 1
ATOM 3731 C C . SER A 1 512 ? -10.824 2.966 11.615 1.00 92.38 512 SER A C 1
ATOM 3733 O O . SER A 1 512 ? -11.241 3.740 10.764 1.00 92.38 512 SER A O 1
ATOM 3735 N N . VAL A 1 513 ? -11.607 2.004 12.202 1.00 94.88 513 VAL A N 1
ATOM 3736 C CA . VAL A 1 513 ? -13.052 1.794 11.858 1.00 94.88 513 VAL A CA 1
ATOM 3737 C C . VAL A 1 513 ? -13.869 2.697 12.710 1.00 94.88 513 VAL A C 1
ATOM 3739 O O . VAL A 1 513 ? -13.798 2.594 13.927 1.00 94.88 513 VAL A O 1
ATOM 3742 N N . LEU A 1 514 ? -14.708 3.501 12.094 1.00 95.50 514 LEU A N 1
ATOM 3743 C CA . LEU A 1 514 ? -15.781 4.165 12.798 1.00 95.50 514 LEU A CA 1
ATOM 3744 C C . LEU A 1 514 ? -17.054 3.801 12.051 1.00 95.50 514 LEU A C 1
ATOM 3746 O O . LEU A 1 514 ? -17.300 4.347 10.984 1.00 95.50 514 LEU A O 1
ATOM 3750 N N . LEU A 1 515 ? -17.808 2.823 12.566 1.00 94.19 515 LEU A N 1
ATOM 3751 C CA . LEU A 1 515 ? -19.035 2.358 11.914 1.00 94.19 515 LEU A CA 1
ATOM 3752 C C . LEU A 1 515 ? -20.067 3.489 11.870 1.00 94.19 515 LEU A C 1
ATOM 3754 O O . LEU A 1 515 ? -20.291 4.164 12.884 1.00 94.19 515 LEU A O 1
ATOM 3758 N N . ALA A 1 516 ? -20.706 3.688 10.722 1.00 89.25 516 ALA A N 1
ATOM 3759 C CA . ALA A 1 516 ? -21.710 4.727 10.546 1.00 89.25 516 ALA A CA 1
ATOM 3760 C C . ALA A 1 516 ? -22.984 4.431 11.355 1.00 89.25 516 ALA A C 1
ATOM 3762 O O . ALA A 1 516 ? -23.490 3.309 11.404 1.00 89.25 516 ALA A O 1
ATOM 3763 N N . SER A 1 517 ? -23.561 5.462 11.970 1.00 85.50 517 SER A N 1
ATOM 3764 C CA . SER A 1 517 ? -24.799 5.367 12.747 1.00 85.50 517 SER A CA 1
ATOM 3765 C C . SER A 1 517 ? -25.716 6.560 12.471 1.00 85.50 517 SER A C 1
ATOM 3767 O O . SER A 1 517 ? -25.288 7.589 11.954 1.00 85.50 517 SER A O 1
ATOM 3769 N N . GLY A 1 518 ? -26.993 6.458 12.849 1.00 73.56 518 GLY A N 1
ATOM 3770 C CA . GLY A 1 518 ? -28.004 7.494 12.580 1.00 73.56 518 GLY A CA 1
ATOM 3771 C C . GLY A 1 518 ? -27.812 8.844 13.296 1.00 73.56 518 GLY A C 1
ATOM 3772 O O . GLY A 1 518 ? -28.738 9.652 13.304 1.00 73.56 518 GLY A O 1
ATOM 3773 N N . SER A 1 519 ? -26.665 9.085 13.938 1.00 76.94 519 SER A N 1
ATOM 3774 C CA . SER A 1 519 ? -26.317 10.355 14.589 1.00 76.94 519 SER A CA 1
ATOM 3775 C C . SER A 1 519 ? -24.808 10.653 14.586 1.00 76.94 519 SER A C 1
ATOM 3777 O O . SER A 1 519 ? -24.318 11.296 15.514 1.00 76.94 519 SER A O 1
ATOM 3779 N N . GLY A 1 520 ? -24.061 10.145 13.599 1.00 87.69 520 GLY A N 1
ATOM 3780 C CA . GLY A 1 520 ? -22.593 10.185 13.568 1.00 87.69 520 GLY A CA 1
ATOM 3781 C C . GLY A 1 520 ? -21.992 8.783 13.652 1.00 87.69 520 GLY A C 1
ATOM 3782 O O . GLY A 1 520 ? -22.630 7.820 13.236 1.00 87.69 520 GLY A O 1
ATOM 3783 N N . TYR A 1 521 ? -20.801 8.626 14.223 1.00 92.25 521 TYR A N 1
ATOM 3784 C CA . TYR A 1 521 ? -20.125 7.324 14.272 1.00 92.25 521 TYR A CA 1
ATOM 3785 C C . TYR A 1 521 ? -20.199 6.603 15.618 1.00 92.25 521 TYR A C 1
ATOM 3787 O O . TYR A 1 521 ? -20.251 7.223 16.683 1.00 92.25 521 TYR A O 1
ATOM 3795 N N . LEU A 1 522 ? -20.143 5.270 15.558 1.00 88.12 522 LEU A N 1
ATOM 3796 C CA . LEU A 1 522 ? -19.894 4.419 16.719 1.00 88.12 522 LEU A CA 1
ATOM 3797 C C . LEU A 1 522 ? -18.441 4.559 17.212 1.00 88.12 522 LEU A C 1
ATOM 3799 O O . LEU A 1 522 ? -17.566 5.086 16.522 1.00 88.12 522 LEU A O 1
ATOM 3803 N N . SER A 1 523 ? -18.177 4.072 18.429 1.00 88.25 523 SER A N 1
ATOM 3804 C CA . SER A 1 523 ? -16.807 3.926 18.940 1.00 88.25 523 SER A CA 1
ATOM 3805 C C . SER A 1 523 ? -15.975 3.042 18.016 1.00 88.25 523 SER A C 1
ATOM 3807 O O . SER A 1 523 ? -16.495 2.078 17.455 1.00 88.25 523 SER A O 1
ATOM 3809 N N . HIS A 1 524 ? -14.690 3.363 17.881 1.00 90.56 524 HIS A N 1
ATOM 3810 C CA . HIS A 1 524 ? -13.854 2.686 16.905 1.00 90.56 524 HIS A CA 1
ATOM 3811 C C . HIS A 1 524 ? -13.549 1.226 17.253 1.00 90.56 524 HIS A C 1
ATOM 3813 O O . HIS A 1 524 ? -13.474 0.858 18.427 1.00 90.56 524 HIS A O 1
ATOM 3819 N N . VAL A 1 525 ? -13.338 0.418 16.213 1.00 91.06 525 VAL A N 1
ATOM 3820 C CA . VAL A 1 525 ? -12.863 -0.973 16.308 1.00 91.06 525 VAL A CA 1
ATOM 3821 C C . VAL A 1 525 ? -11.396 -1.063 15.855 1.00 91.06 525 VAL A C 1
ATOM 3823 O O . VAL A 1 525 ? -10.890 -0.169 15.172 1.00 91.06 525 VAL A O 1
ATOM 3826 N N . ASP A 1 526 ? -10.709 -2.125 16.292 1.00 89.25 526 ASP A N 1
ATOM 3827 C CA . ASP A 1 526 ? -9.262 -2.301 16.191 1.00 89.25 526 ASP A CA 1
ATOM 3828 C C . ASP A 1 526 ? -8.813 -3.671 15.533 1.00 89.25 526 ASP A C 1
ATOM 3830 O O . ASP A 1 526 ? -8.857 -4.695 16.205 1.00 89.25 526 ASP A O 1
ATOM 3834 N N . TYR A 1 527 ? -8.279 -3.710 14.288 1.00 84.94 527 TYR A N 1
ATOM 3835 C CA . TYR A 1 527 ? -7.341 -4.698 13.691 1.00 84.94 527 TYR A CA 1
ATOM 3836 C C . TYR A 1 527 ? -5.900 -4.175 13.467 1.00 84.94 527 TYR A C 1
ATOM 3838 O O . TYR A 1 527 ? -5.656 -3.017 13.116 1.00 84.94 527 TYR A O 1
ATOM 3846 N N . THR A 1 528 ? -4.916 -5.069 13.553 1.00 82.56 528 THR A N 1
ATOM 3847 C CA . THR A 1 528 ? -3.482 -4.732 13.509 1.00 82.56 528 THR A CA 1
ATOM 3848 C C . THR A 1 528 ? -2.820 -4.823 12.135 1.00 82.56 528 THR A C 1
ATOM 3850 O O . THR A 1 528 ? -3.076 -5.761 11.393 1.00 82.56 528 THR A O 1
ATOM 3853 N N . VAL A 1 529 ? -1.880 -3.915 11.831 1.00 71.12 529 VAL A N 1
ATOM 3854 C CA . VAL A 1 529 ? -0.971 -4.008 10.665 1.00 71.12 529 VAL A CA 1
ATOM 3855 C C . VAL A 1 529 ? 0.275 -3.127 10.877 1.00 71.12 529 VAL A C 1
ATOM 3857 O O . VAL A 1 529 ? 0.165 -2.059 11.462 1.00 71.12 529 VAL A O 1
ATOM 3860 N N . SER A 1 530 ? 1.482 -3.510 10.442 1.00 69.31 530 SER A N 1
ATOM 3861 C CA . SER A 1 530 ? 2.672 -2.670 10.707 1.00 69.31 530 SER A CA 1
ATOM 3862 C C . SER A 1 530 ? 2.804 -1.503 9.730 1.00 69.31 530 SER A C 1
ATOM 3864 O O . SER A 1 530 ? 2.889 -1.735 8.531 1.00 69.31 530 SER A O 1
ATOM 3866 N N . LEU A 1 531 ? 2.931 -0.275 10.250 1.00 63.00 531 LEU A N 1
ATOM 3867 C CA . LEU A 1 531 ? 3.232 0.946 9.483 1.00 63.00 531 LEU A CA 1
ATOM 3868 C C . LEU A 1 531 ? 2.410 1.117 8.178 1.00 63.00 531 LEU A C 1
ATOM 3870 O O . LEU A 1 531 ? 3.001 1.285 7.111 1.00 63.00 531 LEU A O 1
ATOM 3874 N N . PRO A 1 532 ? 1.068 1.080 8.226 1.00 68.44 532 PRO A N 1
ATOM 3875 C CA . PRO A 1 532 ? 0.220 1.283 7.056 1.00 68.44 532 PRO A CA 1
ATOM 3876 C C . PRO A 1 532 ? 0.251 2.734 6.560 1.00 68.44 532 PRO A C 1
ATOM 3878 O O . PRO A 1 532 ? 0.229 3.681 7.348 1.00 68.44 532 PRO A O 1
ATOM 3881 N N . ALA A 1 533 ? 0.252 2.894 5.237 1.00 63.16 533 ALA A N 1
ATOM 3882 C CA . ALA A 1 533 ? 0.250 4.180 4.544 1.00 63.16 533 ALA A CA 1
ATOM 3883 C C . ALA A 1 533 ? -1.054 4.447 3.779 1.00 63.16 533 ALA A C 1
ATOM 3885 O O . ALA A 1 533 ? -1.606 5.539 3.893 1.00 63.16 533 ALA A O 1
ATOM 3886 N N . LYS A 1 534 ? -1.516 3.482 2.968 1.00 64.06 534 LYS A N 1
ATOM 3887 C CA . LYS A 1 534 ? -2.605 3.651 1.982 1.00 64.06 534 LYS A CA 1
ATOM 3888 C C . LYS A 1 534 ? -3.491 2.409 1.885 1.00 64.06 534 LYS A C 1
ATOM 3890 O O . LYS A 1 534 ? -3.103 1.335 2.343 1.00 64.06 534 LYS A O 1
ATOM 3895 N N . PHE A 1 535 ? -4.653 2.565 1.249 1.00 66.06 535 PHE A N 1
ATOM 3896 C CA . PHE A 1 535 ? -5.701 1.548 1.147 1.00 66.06 535 PHE A CA 1
ATOM 3897 C C . PHE A 1 535 ? -6.285 1.423 -0.263 1.00 66.06 535 PHE A C 1
ATOM 3899 O O . PHE A 1 535 ? -6.579 2.444 -0.883 1.00 66.06 535 PHE A O 1
ATOM 3906 N N . ALA A 1 536 ? -6.519 0.188 -0.711 1.00 61.69 536 ALA A N 1
ATOM 3907 C CA . ALA A 1 536 ? -7.263 -0.159 -1.923 1.00 61.69 536 ALA A CA 1
ATOM 3908 C C . ALA A 1 536 ? -8.352 -1.194 -1.609 1.00 61.69 536 ALA A C 1
ATOM 3910 O O . ALA A 1 536 ? -8.036 -2.292 -1.153 1.00 61.69 536 ALA A O 1
ATOM 3911 N N . PHE A 1 537 ? -9.615 -0.868 -1.876 1.00 58.50 537 PHE A N 1
ATOM 3912 C CA . PHE A 1 537 ? -10.744 -1.755 -1.592 1.00 58.50 537 PHE A CA 1
ATOM 3913 C C . PHE A 1 537 ? -11.243 -2.435 -2.871 1.00 58.50 537 PHE A C 1
ATOM 3915 O O . PHE A 1 537 ? -11.319 -1.789 -3.915 1.00 58.50 537 PHE A O 1
ATOM 3922 N N . GLY A 1 538 ? -11.604 -3.713 -2.789 1.00 56.25 538 GLY A N 1
ATOM 3923 C CA . GLY A 1 538 ? -12.101 -4.511 -3.917 1.00 56.25 538 GLY A CA 1
ATOM 3924 C C . GLY A 1 538 ? -12.652 -5.857 -3.447 1.00 56.25 538 GLY A C 1
ATOM 3925 O O . GLY A 1 538 ? -12.328 -6.289 -2.352 1.00 56.25 538 GLY A O 1
ATOM 3926 N N . ASP A 1 539 ? -13.499 -6.519 -4.233 1.00 60.09 539 ASP A N 1
ATOM 3927 C CA . ASP A 1 539 ? -13.885 -7.915 -3.969 1.00 60.09 539 ASP A CA 1
ATOM 3928 C C . ASP A 1 539 ? -12.758 -8.802 -4.524 1.00 60.09 539 ASP A C 1
ATOM 3930 O O . ASP A 1 539 ? -12.720 -9.083 -5.725 1.00 60.09 539 ASP A O 1
ATOM 3934 N N . PHE A 1 540 ? -11.758 -9.127 -3.695 1.00 56.00 540 PHE A N 1
ATOM 3935 C CA . PHE A 1 540 ? -10.549 -9.829 -4.146 1.00 56.00 540 PHE A CA 1
ATOM 3936 C C . PHE A 1 540 ? -10.698 -11.354 -4.068 1.00 56.00 540 PHE A C 1
ATOM 3938 O O . PHE A 1 540 ? -9.914 -12.073 -4.691 1.00 56.00 540 PHE A O 1
ATOM 3945 N N . ASN A 1 541 ? -11.695 -11.856 -3.331 1.00 54.47 541 ASN A N 1
ATOM 3946 C CA . ASN A 1 541 ? -12.000 -13.283 -3.201 1.00 54.47 541 ASN A CA 1
ATOM 3947 C C . ASN A 1 541 ? -13.238 -13.746 -4.011 1.00 54.47 541 ASN A C 1
ATOM 3949 O O . ASN A 1 541 ? -13.457 -14.955 -4.128 1.00 54.47 541 ASN A O 1
ATOM 3953 N N . ALA A 1 542 ? -13.996 -12.812 -4.599 1.00 57.59 542 ALA A N 1
ATOM 3954 C CA . ALA A 1 542 ? -15.256 -13.013 -5.321 1.00 57.59 542 ALA A CA 1
ATOM 3955 C C . ALA A 1 542 ? -16.419 -13.568 -4.462 1.00 57.59 542 ALA A C 1
ATOM 3957 O O . ALA A 1 542 ? -17.274 -14.299 -4.975 1.00 57.59 542 ALA A O 1
ATOM 3958 N N . ASP A 1 543 ? -16.468 -13.239 -3.163 1.00 62.38 543 ASP A N 1
ATOM 3959 C CA . ASP A 1 543 ? -17.539 -13.653 -2.239 1.00 62.38 543 ASP A CA 1
ATOM 3960 C C . ASP A 1 543 ? -18.733 -12.675 -2.166 1.00 62.38 543 ASP A C 1
ATOM 3962 O O . ASP A 1 543 ? -19.774 -13.015 -1.589 1.00 62.38 543 ASP A O 1
ATOM 3966 N N . GLY A 1 544 ? -18.634 -11.511 -2.824 1.00 65.25 544 GLY A N 1
ATOM 3967 C CA . GLY A 1 544 ? -19.677 -10.482 -2.875 1.00 65.25 544 GLY A CA 1
ATOM 3968 C C . GLY A 1 544 ? -19.597 -9.434 -1.761 1.00 65.25 544 GLY A C 1
ATOM 3969 O O . GLY A 1 544 ? -20.536 -8.651 -1.589 1.00 65.25 544 GLY A O 1
ATOM 3970 N N . LYS A 1 545 ? -18.504 -9.418 -0.997 1.00 76.00 545 LYS A N 1
ATOM 3971 C CA . LYS A 1 545 ? -18.146 -8.374 -0.026 1.00 76.00 545 LYS A CA 1
ATOM 3972 C C . LYS A 1 545 ? -16.954 -7.579 -0.562 1.00 76.00 545 LYS A C 1
ATOM 3974 O O . LYS A 1 545 ? -16.538 -7.782 -1.696 1.00 76.00 545 LYS A O 1
ATOM 3979 N N . LEU A 1 546 ? -16.431 -6.626 0.211 1.00 68.62 546 LEU A N 1
ATOM 3980 C CA . LEU A 1 546 ? -15.305 -5.810 -0.241 1.00 68.62 546 LEU A CA 1
ATOM 3981 C C . LEU A 1 546 ? -14.149 -5.867 0.767 1.00 68.62 546 LEU A C 1
ATOM 3983 O O . LEU A 1 546 ? -14.238 -5.437 1.916 1.00 68.62 546 LEU A O 1
ATOM 3987 N N . ASP A 1 547 ? -13.053 -6.424 0.291 1.00 72.94 547 ASP A N 1
ATOM 3988 C CA . ASP A 1 547 ? -11.791 -6.642 0.975 1.00 72.94 547 ASP A CA 1
ATOM 3989 C C . ASP A 1 547 ? -10.920 -5.367 0.932 1.00 72.94 547 ASP A C 1
ATOM 3991 O O . ASP A 1 547 ? -11.292 -4.344 0.346 1.00 72.94 547 ASP A O 1
ATOM 3995 N N . LEU A 1 548 ? -9.732 -5.414 1.545 1.00 70.12 548 LEU A N 1
ATOM 3996 C CA . LEU A 1 548 ? -8.733 -4.337 1.494 1.00 70.12 548 LEU A CA 1
ATOM 3997 C C . LEU A 1 548 ? -7.333 -4.890 1.296 1.00 70.12 548 LEU A C 1
ATOM 3999 O O . LEU A 1 548 ? -6.902 -5.766 2.043 1.00 70.12 548 LEU A O 1
ATOM 4003 N N . VAL A 1 549 ? -6.589 -4.260 0.387 1.00 70.25 549 VAL A N 1
ATOM 4004 C CA . VAL A 1 549 ? -5.126 -4.263 0.379 1.00 70.25 549 VAL A CA 1
ATOM 4005 C C . VAL A 1 549 ? -4.596 -2.984 1.030 1.00 70.25 549 VAL A C 1
ATOM 4007 O O . VAL A 1 549 ? -4.824 -1.868 0.557 1.00 70.25 549 VAL A O 1
ATOM 4010 N N . ILE A 1 550 ? -3.848 -3.147 2.114 1.00 61.50 550 ILE A N 1
ATOM 4011 C CA . ILE A 1 550 ? -3.113 -2.074 2.786 1.00 61.50 550 ILE A CA 1
ATOM 4012 C C . ILE A 1 550 ? -1.702 -2.016 2.225 1.00 61.50 550 ILE A C 1
ATOM 4014 O O . ILE A 1 550 ? -1.008 -3.021 2.303 1.00 61.50 550 ILE A O 1
ATOM 4018 N N . GLY A 1 551 ? -1.239 -0.860 1.751 1.00 56.91 551 GLY A N 1
ATOM 4019 C CA . GLY A 1 551 ? 0.185 -0.631 1.481 1.00 56.91 551 GLY A CA 1
ATOM 4020 C C . GLY A 1 551 ? 0.903 -0.119 2.733 1.00 56.91 551 GLY A C 1
ATOM 4021 O O . GLY A 1 551 ? 0.461 0.876 3.313 1.00 56.91 551 GLY A O 1
ATOM 4022 N N . ASN A 1 552 ? 2.000 -0.763 3.145 1.00 61.16 552 ASN A N 1
ATOM 4023 C CA . ASN A 1 552 ? 2.795 -0.392 4.325 1.00 61.16 552 ASN A CA 1
ATOM 4024 C C . ASN A 1 552 ? 4.128 0.285 3.946 1.00 61.16 552 ASN A C 1
ATOM 4026 O O . ASN A 1 552 ? 4.745 -0.068 2.944 1.00 61.16 552 ASN A O 1
ATOM 4030 N N . ILE A 1 553 ? 4.654 1.156 4.818 1.00 48.25 553 ILE A N 1
ATOM 4031 C CA . ILE A 1 553 ? 5.886 1.974 4.653 1.00 48.25 553 ILE A CA 1
ATOM 4032 C C . ILE A 1 553 ? 7.191 1.120 4.651 1.00 48.25 553 ILE A C 1
ATOM 4034 O O . ILE A 1 553 ? 8.290 1.620 4.853 1.00 48.25 553 ILE A O 1
ATOM 4038 N N . LYS A 1 554 ? 7.102 -0.206 4.484 1.00 52.34 554 LYS A N 1
ATOM 4039 C CA . LYS A 1 554 ? 8.239 -1.150 4.495 1.00 52.34 554 LYS A CA 1
ATOM 4040 C C . LYS A 1 554 ? 8.035 -2.303 3.506 1.00 52.34 554 LYS A C 1
ATOM 4042 O O . LYS A 1 554 ? 8.027 -3.460 3.924 1.00 52.34 554 LYS A O 1
ATOM 4047 N N . GLY A 1 555 ? 7.783 -1.992 2.233 1.00 46.72 555 GLY A N 1
ATOM 4048 C CA . GLY A 1 555 ? 7.780 -2.982 1.141 1.00 46.72 555 GLY A CA 1
ATOM 4049 C C . GLY A 1 555 ? 6.860 -4.190 1.361 1.00 46.72 555 GLY A C 1
ATOM 4050 O O . GLY A 1 555 ? 7.195 -5.321 1.013 1.00 46.72 555 GLY A O 1
ATOM 4051 N N . THR A 1 556 ? 5.716 -3.993 2.021 1.00 48.62 556 THR A N 1
ATOM 4052 C CA . THR A 1 556 ? 4.748 -5.069 2.268 1.00 48.62 556 THR A CA 1
ATOM 4053 C C . THR A 1 556 ? 3.330 -4.550 2.138 1.00 48.62 556 THR A C 1
ATOM 4055 O O . THR A 1 556 ? 3.051 -3.399 2.474 1.00 48.62 556 THR A O 1
ATOM 4058 N N . ALA A 1 557 ? 2.440 -5.420 1.679 1.00 52.47 557 ALA A N 1
ATOM 4059 C CA . ALA A 1 557 ? 1.019 -5.173 1.613 1.00 52.47 557 ALA A CA 1
ATOM 4060 C C . ALA A 1 557 ? 0.258 -6.210 2.446 1.00 52.47 557 ALA A C 1
ATOM 4062 O O . ALA A 1 557 ? 0.636 -7.378 2.478 1.00 52.47 557 ALA A O 1
ATOM 4063 N N . ASN A 1 558 ? -0.811 -5.811 3.127 1.00 56.50 558 ASN A N 1
ATOM 4064 C CA . ASN A 1 558 ? -1.672 -6.742 3.855 1.00 56.50 558 ASN A CA 1
ATOM 4065 C C . ASN A 1 558 ? -3.051 -6.782 3.202 1.00 56.50 558 ASN A C 1
ATOM 4067 O O . ASN A 1 558 ? -3.766 -5.782 3.232 1.00 56.50 558 ASN A O 1
ATOM 4071 N N . VAL A 1 559 ? -3.413 -7.940 2.651 1.00 64.75 559 VAL A N 1
ATOM 4072 C CA . VAL A 1 559 ? -4.784 -8.257 2.257 1.00 64.75 559 VAL A CA 1
ATOM 4073 C C . VAL A 1 559 ? -5.555 -8.704 3.496 1.00 64.75 559 VAL A C 1
ATOM 4075 O O . VAL A 1 559 ? -5.040 -9.439 4.339 1.00 64.75 559 VAL A O 1
ATOM 4078 N N . PHE A 1 560 ? -6.802 -8.281 3.598 1.00 69.12 560 PHE A N 1
ATOM 4079 C CA . PHE A 1 560 ? -7.764 -8.732 4.595 1.00 69.12 560 PHE A CA 1
ATOM 4080 C C . PHE A 1 560 ? -9.118 -8.918 3.911 1.00 69.12 560 PHE A C 1
ATOM 4082 O O . PHE A 1 560 ? -9.447 -8.124 3.030 1.00 69.12 560 PHE A O 1
ATOM 4089 N N . THR A 1 561 ? -9.915 -9.896 4.341 1.00 77.38 561 THR A N 1
ATOM 4090 C CA . THR A 1 561 ? -11.226 -10.172 3.738 1.00 77.38 561 THR A CA 1
ATOM 4091 C C . THR A 1 561 ? -12.395 -9.551 4.502 1.00 77.38 561 THR A C 1
ATOM 4093 O O . THR A 1 561 ? -12.388 -9.465 5.735 1.00 77.38 561 THR A O 1
ATOM 4096 N N . GLY A 1 562 ? -13.416 -9.117 3.762 1.00 76.56 562 GLY A N 1
ATOM 4097 C CA . GLY A 1 562 ? -14.679 -8.606 4.286 1.00 76.56 562 GLY A CA 1
ATOM 4098 C C . GLY A 1 562 ? -15.500 -9.688 4.978 1.00 76.56 562 GLY A C 1
ATOM 4099 O O . GLY A 1 562 ? -15.817 -10.717 4.386 1.00 76.56 562 GLY A O 1
ATOM 4100 N N . ASN A 1 563 ? -15.937 -9.458 6.221 1.00 82.62 563 ASN A N 1
ATOM 4101 C CA . ASN A 1 563 ? -16.966 -10.321 6.815 1.00 82.62 563 ASN A CA 1
ATOM 4102 C C . ASN A 1 563 ? -18.379 -9.871 6.415 1.00 82.62 563 ASN A C 1
ATOM 4104 O O . ASN A 1 563 ? -19.277 -10.713 6.347 1.00 82.62 563 ASN A O 1
ATOM 4108 N N . GLY A 1 564 ? -18.546 -8.598 6.028 1.00 83.56 564 GLY A N 1
ATOM 4109 C CA . GLY A 1 564 ? -19.810 -8.018 5.557 1.00 83.56 564 GLY A CA 1
ATOM 4110 C C . GLY A 1 564 ? -20.733 -7.533 6.678 1.00 83.56 564 GLY A C 1
ATOM 4111 O O . GLY A 1 564 ? -21.913 -7.310 6.443 1.00 83.56 564 GLY A O 1
ATOM 4112 N N . ASP A 1 565 ? -20.210 -7.386 7.896 1.00 86.00 565 ASP A N 1
ATOM 4113 C CA . ASP A 1 565 ? -20.934 -6.931 9.091 1.00 86.00 565 ASP A CA 1
ATOM 4114 C C . ASP A 1 565 ? -20.273 -5.725 9.786 1.00 86.00 565 ASP A C 1
ATOM 4116 O O . ASP A 1 565 ? -20.726 -5.292 10.846 1.00 86.00 565 ASP A O 1
ATOM 4120 N N . GLY A 1 566 ? -19.206 -5.166 9.205 1.00 78.81 566 GLY A N 1
ATOM 4121 C CA . GLY A 1 566 ? -18.338 -4.201 9.885 1.00 78.81 566 GLY A CA 1
ATOM 4122 C C . GLY A 1 566 ? -17.021 -4.777 10.373 1.00 78.81 566 GLY A C 1
ATOM 4123 O O . GLY A 1 566 ? -16.154 -4.006 10.775 1.00 78.81 566 GLY A O 1
ATOM 4124 N N . THR A 1 567 ? -16.860 -6.101 10.328 1.00 85.94 567 THR A N 1
ATOM 4125 C CA . THR A 1 567 ? -15.626 -6.775 10.717 1.00 85.94 567 THR A CA 1
ATOM 4126 C C . THR A 1 567 ? -14.864 -7.350 9.537 1.00 85.94 567 THR A C 1
ATOM 4128 O O . THR A 1 567 ? -15.400 -7.544 8.442 1.00 85.94 567 THR A O 1
ATOM 4131 N N . PHE A 1 568 ? -13.576 -7.592 9.768 1.00 76.44 568 PHE A N 1
ATOM 4132 C CA . PHE A 1 568 ? -12.646 -8.001 8.733 1.00 76.44 568 PHE A CA 1
ATOM 4133 C C . PHE A 1 568 ? -11.683 -9.054 9.254 1.00 76.44 568 PHE A C 1
ATOM 4135 O O . PHE A 1 568 ? -11.165 -8.952 10.367 1.00 76.44 568 PHE A O 1
ATOM 4142 N N . THR A 1 569 ? -11.457 -10.072 8.434 1.00 79.88 569 THR A N 1
ATOM 4143 C CA . THR A 1 569 ? -10.599 -11.211 8.756 1.00 79.88 569 THR A CA 1
ATOM 4144 C C . THR A 1 569 ? -9.214 -10.977 8.160 1.00 79.88 569 THR A C 1
ATOM 4146 O O . THR A 1 569 ? -9.085 -10.525 7.022 1.00 79.88 569 THR A O 1
ATOM 4149 N N . ALA A 1 570 ? -8.154 -11.250 8.925 1.00 56.59 570 ALA A N 1
ATOM 4150 C CA . ALA A 1 570 ? -6.788 -11.126 8.423 1.00 56.59 570 ALA A CA 1
ATOM 4151 C C . ALA A 1 570 ? -6.542 -12.131 7.288 1.00 56.59 570 ALA A C 1
ATOM 4153 O O . ALA A 1 570 ? -6.762 -13.329 7.453 1.00 56.59 570 ALA A O 1
ATOM 4154 N N . GLY A 1 571 ? -6.111 -11.624 6.133 1.00 52.59 571 GLY A N 1
ATOM 4155 C CA . GLY A 1 571 ? -5.819 -12.410 4.941 1.00 52.59 571 GLY A CA 1
ATOM 4156 C C . GLY A 1 571 ? -4.317 -12.512 4.683 1.00 52.59 571 GLY A C 1
ATOM 4157 O O . GLY A 1 571 ? -3.490 -12.455 5.595 1.00 52.59 571 GLY A O 1
ATOM 4158 N N . MET A 1 572 ? -3.952 -12.663 3.410 1.00 46.81 572 MET A N 1
ATOM 4159 C CA . MET A 1 572 ? -2.559 -12.800 2.992 1.00 46.81 572 MET A CA 1
ATOM 4160 C C . MET A 1 572 ? -1.767 -11.503 3.208 1.00 46.81 572 MET A C 1
ATOM 4162 O O . MET A 1 572 ? -2.114 -10.452 2.669 1.00 46.81 572 MET A O 1
ATOM 4166 N N . LYS A 1 573 ? -0.630 -11.583 3.908 1.00 45.41 573 LYS A N 1
ATOM 4167 C CA . LYS A 1 573 ? 0.416 -10.562 3.791 1.00 45.41 573 LYS A CA 1
ATOM 4168 C C . LYS A 1 573 ? 1.309 -10.879 2.592 1.00 45.41 573 LYS A C 1
ATOM 4170 O O . LYS A 1 573 ? 1.897 -11.952 2.525 1.00 45.41 573 LYS A O 1
ATOM 4175 N N . ILE A 1 574 ? 1.427 -9.921 1.684 1.00 41.28 574 ILE A N 1
ATOM 4176 C CA . ILE A 1 574 ? 2.228 -9.977 0.463 1.00 41.28 574 ILE A CA 1
ATOM 4177 C C . ILE A 1 574 ? 3.484 -9.118 0.672 1.00 41.28 574 ILE A C 1
ATOM 4179 O O . ILE A 1 574 ? 3.404 -8.000 1.187 1.00 41.28 574 ILE A O 1
ATOM 4183 N N . SER A 1 575 ? 4.655 -9.602 0.264 1.00 42.88 575 SER A N 1
ATOM 4184 C CA . SER A 1 575 ? 5.851 -8.757 0.148 1.00 42.88 575 SER A CA 1
ATOM 4185 C C . SER A 1 575 ? 5.835 -8.041 -1.200 1.00 42.88 575 SER A C 1
ATOM 4187 O O . SER A 1 575 ? 5.847 -8.696 -2.238 1.00 42.88 575 SER A O 1
ATOM 4189 N N . VAL A 1 576 ? 5.833 -6.707 -1.189 1.00 40.72 576 VAL A N 1
ATOM 4190 C CA . VAL A 1 576 ? 5.959 -5.872 -2.393 1.00 40.72 576 VAL A CA 1
ATOM 4191 C C . VAL A 1 576 ? 7.351 -5.252 -2.371 1.00 40.72 576 VAL A C 1
ATOM 4193 O O . VAL A 1 576 ? 7.587 -4.258 -1.690 1.00 40.72 576 VAL A O 1
ATOM 4196 N N . GLY A 1 577 ? 8.299 -5.932 -3.023 1.00 33.53 577 GLY A N 1
ATOM 4197 C CA . GLY A 1 577 ? 9.737 -5.692 -2.866 1.00 33.53 577 GLY A CA 1
ATOM 4198 C C . GLY A 1 577 ? 10.122 -4.215 -2.966 1.00 33.53 577 GLY A C 1
ATOM 4199 O O . GLY A 1 577 ? 9.840 -3.565 -3.964 1.00 33.53 577 GLY A O 1
ATOM 4200 N N . GLY A 1 578 ? 10.757 -3.692 -1.918 1.00 33.44 578 GLY A N 1
ATOM 4201 C CA . GLY A 1 578 ? 11.198 -2.301 -1.825 1.00 33.44 578 GLY A CA 1
ATOM 4202 C C . GLY A 1 578 ? 11.779 -2.008 -0.444 1.00 33.44 578 GLY A C 1
ATOM 4203 O O . GLY A 1 578 ? 11.282 -2.521 0.563 1.00 33.44 578 GLY A O 1
ATOM 4204 N N . THR A 1 579 ? 12.844 -1.210 -0.386 1.00 27.47 579 THR A N 1
ATOM 4205 C CA . THR A 1 579 ? 13.550 -0.874 0.859 1.00 27.47 579 THR A CA 1
ATOM 4206 C C . THR A 1 579 ? 13.967 0.589 0.892 1.00 27.47 579 THR A C 1
ATOM 4208 O O . THR A 1 579 ? 14.547 1.056 -0.077 1.00 27.47 579 THR A O 1
ATOM 4211 N N . VAL A 1 580 ? 13.756 1.209 2.062 1.00 26.48 580 VAL A N 1
ATOM 4212 C CA . VAL A 1 580 ? 14.178 2.564 2.486 1.00 26.48 580 VAL A CA 1
ATOM 4213 C C . VAL A 1 580 ? 13.652 3.699 1.609 1.00 26.48 580 VAL A C 1
ATOM 4215 O O . VAL A 1 580 ? 14.399 4.173 0.733 1.00 26.48 580 VAL A O 1
#

Radius of gyration: 23.9 Å; Cα contacts (8 Å, |Δi|>4): 1874; chains: 1; bounding box: 57×64×51 Å

Foldseek 3Di:
DDDDPPDDDDFAEDDADPCDDDDFFAFDWKAFDDDPVAAFQEKEWDQLQQPQAIWIWTWHDDVFTKIWTFHDDQFRHTDGADIDTDHAHWAYKYWDALAPPPHIWIWTWGHALQFIWIFTWPRPNRRHTHRPDIATQRHHHYKDWDQLAQPPGIWIWHFNFQWIWIWHRPHPRDTDHTDTQHDGPGGWQWKAWDQQQPPPHTWIWTKGADPPQDWIWIWIWDGPNRSDTDNIDIATDHHAFFFFWDWDAQQPPPGIWTWTDFQWIWTWHGDSRRDTDHTDTAHDHGAPWSYWDWDQQLPPPGTKIWTAHQVQQWIWTWDGPSHRHTDHTPIGHDDHRWNDKEWDQQQPPPGIKIWTFHFADQWIWIFPDDSRRHGDDTDTAGQPDAGGWAEKYWFQLAPPPGIWIWTAHQPQQWIWIFPGDNGSDTDRTDIDHHPHGFAYKDWDQQQPPPHIWMWTFHFVPQWIWIWDRPNHRDTDGTDIAHHYHGWHYKDWTAQQPPPHIWIWTFGQFIIWTFHRDNVGTDHIGHGTGHAFHDWDWAQPVPPPHIWIWTDHSAQKIWTWARPNHSDIRGDDIGGRMHGD

Nearest PDB structures (foldseek):
  3hfq-assembly2_B  TM=4.551E-01  e=2.095E-05  Lactiplantibacillus plantarum
  4o5t-assembly2_B  TM=4.578E-01  e=1.731E-04  Loligo vulgaris
  7fik-assembly1_D  TM=4.922E-01  e=6.370E-04  Xenopus laevis
  4o5s-assembly2_B  TM=3.965E-01  e=2.371E-04  Loligo vulgaris
  3u0s-assembly2_B  TM=4.193E-01  e=6.663E-04  Loligo vulgaris